Protein AF-0000000070921802 (afdb_homodimer)

Solvent-accessible surface area (backbone atoms only — not comparable to full-atom values): 25266 Å² total; per-residue (Å²): 135,82,76,74,70,75,75,76,70,81,76,62,59,51,70,68,45,42,52,52,42,44,71,74,37,31,56,54,41,64,79,38,56,75,56,38,58,61,29,42,40,94,53,88,61,67,13,48,74,32,49,48,52,49,21,44,52,49,44,51,50,51,41,50,51,50,49,51,51,42,50,53,50,52,50,51,46,51,50,50,50,52,51,51,50,50,50,49,52,48,51,44,51,46,53,62,38,77,50,58,68,43,41,49,50,54,50,51,49,49,43,38,69,75,65,62,44,78,36,78,32,57,28,30,53,51,88,87,46,56,76,87,29,38,44,52,76,85,56,48,68,75,43,47,65,42,52,71,69,62,48,71,44,50,14,83,70,61,65,69,54,35,36,72,60,46,46,88,53,29,82,57,48,36,9,28,38,43,31,49,16,48,23,89,92,70,47,77,38,31,41,38,37,37,31,29,63,46,58,74,72,33,42,66,87,53,85,53,64,67,60,53,52,50,35,42,44,46,20,25,46,43,48,42,47,68,73,38,74,38,31,78,118,133,81,77,72,73,74,77,75,64,83,75,66,61,52,70,66,41,43,53,52,38,45,72,75,38,31,54,52,48,65,80,38,55,74,57,44,58,62,43,44,63,70,48,85,55,83,66,64,25,57,49,53,48,48,49,45,52,49,50,52,51,52,40,53,50,50,50,51,52,42,52,52,49,51,52,50,46,51,50,50,49,51,51,50,52,53,52,49,52,48,51,42,51,46,53,61,39,75,48,58,67,44,39,50,51,55,50,52,51,49,43,36,68,75,64,61,44,80,36,78,33,59,29,30,53,51,86,86,45,56,75,89,29,37,44,52,75,86,56,47,68,77,42,47,65,43,53,70,68,62,47,70,45,49,13,82,68,60,65,69,54,35,34,73,60,47,46,88,54,29,83,57,48,36,9,28,39,40,31,48,15,47,22,90,91,69,47,77,36,32,41,38,36,36,30,29,64,47,58,73,72,32,42,68,87,52,86,52,64,66,60,52,53,50,34,41,44,47,20,26,48,44,48,41,47,66,74,37,74,35,34,77,120

Structure (mmCIF, N/CA/C/O backbone)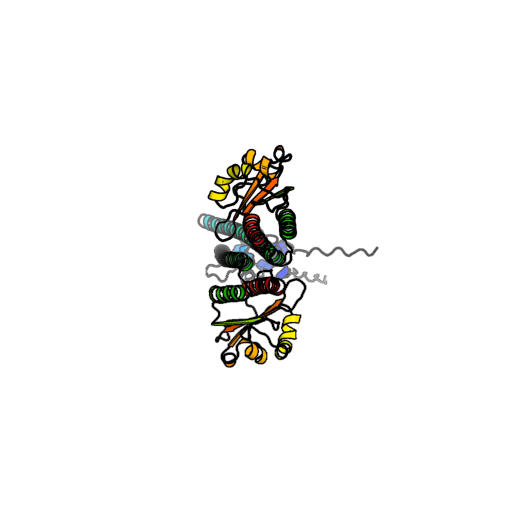:
data_AF-0000000070921802-model_v1
#
loop_
_entity.id
_entity.type
_entity.pdbx_description
1 polymer 'Phytochrome sensor protein'
#
loop_
_atom_site.group_PDB
_atom_site.id
_atom_site.type_symbol
_atom_site.label_atom_id
_atom_site.label_alt_id
_atom_site.label_comp_id
_atom_site.label_asym_id
_atom_site.label_entity_id
_atom_site.label_seq_id
_atom_site.pdbx_PDB_ins_code
_atom_site.Cartn_x
_atom_site.Cartn_y
_atom_site.Cartn_z
_atom_site.occupancy
_atom_site.B_iso_or_equiv
_atom_site.auth_seq_id
_atom_site.auth_comp_id
_atom_site.auth_asym_id
_atom_site.auth_atom_id
_atom_site.pdbx_PDB_model_num
ATOM 1 N N . MET A 1 1 ? -9.633 83.812 0.558 1 34.59 1 MET A N 1
ATOM 2 C CA . MET A 1 1 ? -10.344 82.625 1.078 1 34.59 1 MET A CA 1
ATOM 3 C C . MET A 1 1 ? -9.672 81.375 0.641 1 34.59 1 MET A C 1
ATOM 5 O O . MET A 1 1 ? -9.812 80.938 -0.508 1 34.59 1 MET A O 1
ATOM 9 N N . THR A 1 2 ? -8.445 81.062 1.1 1 41.41 2 THR A N 1
ATOM 10 C CA . THR A 1 2 ? -7.551 79.938 0.801 1 41.41 2 THR A CA 1
ATOM 11 C C . THR A 1 2 ? -8.234 78.625 1.106 1 41.41 2 THR A C 1
ATOM 13 O O . THR A 1 2 ? -8.711 78.375 2.221 1 41.41 2 THR A O 1
ATOM 16 N N . ALA A 1 3 ? -8.93 78 0.117 1 46.88 3 ALA A N 1
ATOM 17 C CA . ALA A 1 3 ? -9.555 76.688 0.157 1 46.88 3 ALA A CA 1
ATOM 18 C C . ALA A 1 3 ? -8.617 75.625 0.772 1 46.88 3 ALA A C 1
ATOM 20 O O . ALA A 1 3 ? -7.488 75.5 0.312 1 46.88 3 ALA A O 1
ATOM 21 N N . SER A 1 4 ? -8.648 75.562 2.133 1 40.81 4 SER A N 1
ATOM 22 C CA . SER A 1 4 ? -7.965 74.5 2.865 1 40.81 4 SER A CA 1
ATOM 23 C C . SER A 1 4 ? -8.148 73.125 2.184 1 40.81 4 SER A C 1
ATOM 25 O O . SER A 1 4 ? -9.273 72.75 1.844 1 40.81 4 SER A O 1
ATOM 27 N N . SER A 1 5 ? -7.195 72.75 1.331 1 46.47 5 SER A N 1
ATOM 28 C CA . SER A 1 5 ? -7.121 71.438 0.703 1 46.47 5 SER A CA 1
ATOM 29 C C . SER A 1 5 ? -7.621 70.375 1.643 1 46.47 5 SER A C 1
ATOM 31 O O . SER A 1 5 ? -7.277 70.312 2.826 1 46.47 5 SER A O 1
ATOM 33 N N . PRO A 1 6 ? -8.852 69.812 1.438 1 46.09 6 PRO A N 1
ATOM 34 C CA . PRO A 1 6 ? -9.422 68.75 2.301 1 46.09 6 PRO A CA 1
ATOM 35 C C . PRO A 1 6 ? -8.367 67.75 2.818 1 46.09 6 PRO A C 1
ATOM 37 O O . PRO A 1 6 ? -7.441 67.438 2.088 1 46.09 6 PRO A O 1
ATOM 40 N N . LYS A 1 7 ? -7.938 67.938 4.012 1 49.59 7 LYS A N 1
ATOM 41 C CA . LYS A 1 7 ? -7.07 67 4.715 1 49.59 7 LYS A CA 1
ATOM 42 C C . LYS A 1 7 ? -7.324 65.562 4.25 1 49.59 7 LYS A C 1
ATOM 44 O O . LYS A 1 7 ? -8.461 65.062 4.285 1 49.59 7 LYS A O 1
ATOM 49 N N . ALA A 1 8 ? -6.66 65 3.342 1 49.88 8 ALA A N 1
ATOM 50 C CA . ALA A 1 8 ? -6.664 63.656 2.826 1 49.88 8 ALA A CA 1
ATOM 51 C C . ALA A 1 8 ? -6.855 62.656 3.951 1 49.88 8 ALA A C 1
ATOM 53 O O . ALA A 1 8 ? -6.109 62.656 4.934 1 49.88 8 ALA A O 1
ATOM 54 N N . GLU A 1 9 ? -8.023 62.188 4.352 1 47.72 9 GLU A N 1
ATOM 55 C CA . GLU A 1 9 ? -8.344 61.156 5.332 1 47.72 9 GLU A CA 1
ATOM 56 C C . GLU A 1 9 ? -7.355 60 5.254 1 47.72 9 GLU A C 1
ATOM 58 O O . GLU A 1 9 ? -6.973 59.594 4.16 1 47.72 9 GLU A O 1
ATOM 63 N N . PRO A 1 10 ? -6.438 59.844 6.195 1 54.62 10 PRO A N 1
ATOM 64 C CA . PRO A 1 10 ? -5.434 58.781 6.109 1 54.62 10 PRO A CA 1
ATOM 65 C C . PRO A 1 10 ? -6.012 57.469 5.578 1 54.62 10 PRO A C 1
ATOM 67 O O . PRO A 1 10 ? -7.07 57.031 6.027 1 54.62 10 PRO A O 1
ATOM 70 N N . GLU A 1 11 ? -6.066 57.188 4.414 1 67.31 11 GLU A N 1
ATOM 71 C CA . GLU A 1 11 ? -6.52 55.969 3.748 1 67.31 11 GLU A CA 1
ATOM 72 C C . GLU A 1 11 ? -5.992 54.719 4.453 1 67.31 11 GLU A C 1
ATOM 74 O O . GLU A 1 11 ? -4.781 54.531 4.535 1 67.31 11 GLU A O 1
ATOM 79 N N . PHE A 1 12 ? -6.812 54.219 5.469 1 74.44 12 PHE A N 1
ATOM 80 C CA . PHE A 1 12 ? -6.477 52.969 6.137 1 74.44 12 PHE A CA 1
ATOM 81 C C . PHE A 1 12 ? -6.371 51.812 5.133 1 74.44 12 PHE A C 1
ATOM 83 O O . PHE A 1 12 ? -7.141 51.75 4.176 1 74.44 12 PHE A O 1
ATOM 90 N N . PRO A 1 13 ? -5.234 51.125 5.219 1 82.88 13 PRO A N 1
ATOM 91 C CA . PRO A 1 13 ? -5.191 49.875 4.426 1 82.88 13 PRO A CA 1
ATOM 92 C C . PRO A 1 13 ? -6.371 48.969 4.715 1 82.88 13 PRO A C 1
ATOM 94 O O . PRO A 1 13 ? -7.035 49.094 5.742 1 82.88 13 PRO A O 1
ATOM 97 N N . SER A 1 14 ? -6.711 48.219 3.773 1 86.38 14 SER A N 1
ATOM 98 C CA . SER A 1 14 ? -7.758 47.219 3.98 1 86.38 14 SER A CA 1
ATOM 99 C C . SER A 1 14 ? -7.363 46.219 5.059 1 86.38 14 SER A C 1
ATOM 101 O O . SER A 1 14 ? -6.176 46.031 5.34 1 86.38 14 SER A O 1
ATOM 103 N N . GLU A 1 15 ? -8.367 45.688 5.746 1 87.75 15 GLU A N 1
ATOM 104 C CA . GLU A 1 15 ? -8.156 44.656 6.766 1 87.75 15 GLU A CA 1
ATOM 105 C C . GLU A 1 15 ? -7.336 43.5 6.215 1 87.75 15 GLU A C 1
ATOM 107 O O . GLU A 1 15 ? -6.457 42.969 6.902 1 87.75 15 GLU A O 1
ATOM 112 N N . GLN A 1 16 ? -7.719 43.156 4.965 1 87.44 16 GLN A N 1
ATOM 113 C CA . GLN A 1 16 ? -6.992 42.062 4.316 1 87.44 16 GLN A CA 1
ATOM 114 C C . GLN A 1 16 ? -5.531 42.438 4.082 1 87.44 16 GLN A C 1
ATOM 116 O O . GLN A 1 16 ? -4.641 41.594 4.223 1 87.44 16 GLN A O 1
ATOM 121 N N . ALA A 1 17 ? -5.324 43.656 3.822 1 87.81 17 ALA A N 1
ATOM 122 C CA . ALA A 1 17 ? -3.959 44.125 3.596 1 87.81 17 ALA A CA 1
ATOM 123 C C . ALA A 1 17 ? -3.156 44.094 4.895 1 87.81 17 ALA A C 1
ATOM 125 O O . ALA A 1 17 ? -1.966 43.781 4.895 1 87.81 17 ALA A O 1
ATOM 126 N N . VAL A 1 18 ? -3.816 44.438 5.996 1 88.75 18 VAL A N 1
ATOM 127 C CA . VAL A 1 18 ? -3.16 44.438 7.301 1 88.75 18 VAL A CA 1
ATOM 128 C C . VAL A 1 18 ? -2.801 43 7.699 1 88.75 18 VAL A C 1
ATOM 130 O O . VAL A 1 18 ? -1.688 42.75 8.156 1 88.75 18 VAL A O 1
ATOM 133 N N . GLU A 1 19 ? -3.797 42.156 7.539 1 89.19 19 GLU A N 1
ATOM 134 C CA . GLU A 1 19 ? -3.527 40.75 7.84 1 89.19 19 GLU A CA 1
ATOM 135 C C . GLU A 1 19 ? -2.334 40.219 7.039 1 89.19 19 GLU A C 1
ATOM 137 O O . GLU A 1 19 ? -1.443 39.594 7.594 1 89.19 19 GLU A O 1
ATOM 142 N N . ALA A 1 20 ? -2.324 40.531 5.734 1 88.31 20 ALA A N 1
ATOM 143 C CA . ALA A 1 20 ? -1.24 40.062 4.863 1 88.31 20 ALA A CA 1
ATOM 144 C C . ALA A 1 20 ? 0.099 40.656 5.316 1 88.31 20 ALA A C 1
ATOM 146 O O . ALA A 1 20 ? 1.116 39.938 5.305 1 88.31 20 ALA A O 1
ATOM 147 N N . TYR A 1 21 ? 0.095 41.844 5.66 1 89.12 21 TYR A N 1
ATOM 148 C CA . TYR A 1 21 ? 1.314 42.5 6.133 1 89.12 21 TYR A CA 1
ATOM 149 C C . TYR A 1 21 ? 1.842 41.812 7.387 1 89.12 21 TYR A C 1
ATOM 151 O O . TYR A 1 21 ? 3.035 41.531 7.484 1 89.12 21 TYR A O 1
ATOM 159 N N . LEU A 1 22 ? 0.917 41.594 8.352 1 88 22 LEU A N 1
ATOM 160 C CA . LEU A 1 22 ? 1.318 41.031 9.625 1 88 22 LEU A CA 1
ATOM 161 C C . LEU A 1 22 ? 1.804 39.594 9.438 1 88 22 LEU A C 1
ATOM 163 O O . LEU A 1 22 ? 2.711 39.156 10.148 1 88 22 LEU A O 1
ATOM 167 N N . ARG A 1 23 ? 1.219 38.875 8.508 1 88.56 23 ARG A N 1
ATOM 168 C CA . ARG A 1 23 ? 1.687 37.531 8.195 1 88.56 23 ARG A CA 1
ATOM 169 C C . ARG A 1 23 ? 3.111 37.562 7.652 1 88.56 23 ARG A C 1
ATOM 171 O O . ARG A 1 23 ? 3.912 36.688 7.949 1 88.56 23 ARG A O 1
ATOM 178 N N . ALA A 1 24 ? 3.338 38.594 6.898 1 87.5 24 ALA A N 1
ATOM 179 C CA . ALA A 1 24 ? 4.648 38.719 6.266 1 87.5 24 ALA A CA 1
ATOM 180 C C . ALA A 1 24 ? 5.676 39.312 7.234 1 87.5 24 ALA A C 1
ATOM 182 O O . ALA A 1 24 ? 6.883 39.156 7.023 1 87.5 24 ALA A O 1
ATOM 183 N N . HIS A 1 25 ? 5.18 39.969 8.328 1 87.38 25 HIS A N 1
ATOM 184 C CA . HIS A 1 25 ? 6.078 40.625 9.281 1 87.38 25 HIS A CA 1
ATOM 185 C C . HIS A 1 25 ? 5.762 40.188 10.711 1 87.38 25 HIS A C 1
ATOM 187 O O . HIS A 1 25 ? 5.348 41.031 11.523 1 87.38 25 HIS A O 1
ATOM 193 N N . PRO A 1 26 ? 6.059 38.969 11.102 1 85.25 26 PRO A N 1
ATOM 194 C CA . PRO A 1 26 ? 5.684 38.438 12.422 1 85.25 26 PRO A CA 1
ATOM 195 C C . PRO A 1 26 ? 6.367 39.188 13.562 1 85.25 26 PRO A C 1
ATOM 197 O O . PRO A 1 26 ? 5.934 39.094 14.719 1 85.25 26 PRO A O 1
ATOM 200 N N . ASP A 1 27 ? 7.387 39.938 13.305 1 83.75 27 ASP A N 1
ATOM 201 C CA . ASP A 1 27 ? 8.133 40.656 14.336 1 83.75 27 ASP A CA 1
ATOM 202 C C . ASP A 1 27 ? 7.602 42.062 14.516 1 83.75 27 ASP A C 1
ATOM 204 O O . ASP A 1 27 ? 8.172 42.875 15.281 1 83.75 27 ASP A O 1
ATOM 208 N N . PHE A 1 28 ? 6.508 42.406 13.914 1 83.75 28 PHE A N 1
ATOM 209 C CA . PHE A 1 28 ? 5.938 43.75 13.906 1 83.75 28 PHE A CA 1
ATOM 210 C C . PHE A 1 28 ? 5.809 44.281 15.32 1 83.75 28 PHE A C 1
ATOM 212 O O . PHE A 1 28 ? 6.191 45.438 15.594 1 83.75 28 PHE A O 1
ATOM 219 N N . PHE A 1 29 ? 5.371 43.438 16.281 1 78.5 29 PHE A N 1
ATOM 220 C CA . PHE A 1 29 ? 5.023 43.938 17.609 1 78.5 29 PHE A CA 1
ATOM 221 C C . PHE A 1 29 ? 6.262 44.062 18.484 1 78.5 29 PHE A C 1
ATOM 223 O O . PHE A 1 29 ? 6.223 44.688 19.531 1 78.5 29 PHE A O 1
ATOM 230 N N . GLU A 1 30 ? 7.297 43.375 18.062 1 77.56 30 GLU A N 1
ATOM 231 C CA . GLU A 1 30 ? 8.555 43.656 18.766 1 77.56 30 GLU A CA 1
ATOM 232 C C . GLU A 1 30 ? 8.953 45.125 18.641 1 77.56 30 GLU A C 1
ATOM 234 O O . GLU A 1 30 ? 9.617 45.656 19.516 1 77.56 30 GLU A O 1
ATOM 239 N N . ARG A 1 31 ? 8.508 45.75 17.484 1 79.5 31 ARG A N 1
ATOM 240 C CA . ARG A 1 31 ? 8.852 47.156 17.203 1 79.5 31 ARG A CA 1
ATOM 241 C C . ARG A 1 31 ? 7.715 48.062 17.625 1 79.5 31 ARG A C 1
ATOM 243 O O . ARG A 1 31 ? 7.875 49.312 17.625 1 79.5 31 ARG A O 1
ATOM 250 N N . HIS A 1 32 ? 6.52 47.531 17.984 1 76.25 32 HIS A N 1
ATOM 251 C CA . HIS A 1 32 ? 5.344 48.312 18.344 1 76.25 32 HIS A CA 1
ATOM 252 C C . HIS A 1 32 ? 4.734 47.844 19.656 1 76.25 32 HIS A C 1
ATOM 254 O O . HIS A 1 32 ? 3.539 47.531 19.703 1 76.25 32 HIS A O 1
ATOM 260 N N . LEU A 1 33 ? 5.535 47.875 20.719 1 69.56 33 LEU A N 1
ATOM 261 C CA . LEU A 1 33 ? 5.152 47.312 22.016 1 69.56 33 LEU A CA 1
ATOM 262 C C . LEU A 1 33 ? 3.959 48.062 22.594 1 69.56 33 LEU A C 1
ATOM 264 O O . LEU A 1 33 ? 3.059 47.438 23.172 1 69.56 33 LEU A O 1
ATOM 268 N N . ALA A 1 34 ? 3.918 49.406 22.438 1 72.19 34 ALA A N 1
ATOM 269 C CA . ALA A 1 34 ? 2.863 50.25 23.016 1 72.19 34 ALA A CA 1
ATOM 270 C C . ALA A 1 34 ? 1.501 49.875 22.438 1 72.19 34 ALA A C 1
ATOM 272 O O . ALA A 1 34 ? 0.479 49.969 23.109 1 72.19 34 ALA A O 1
ATOM 273 N N . LEU A 1 35 ? 1.589 49.438 21.172 1 72.19 35 LEU A N 1
ATOM 274 C CA . LEU A 1 35 ? 0.348 49.062 20.5 1 72.19 35 LEU A CA 1
ATOM 275 C C . LEU A 1 35 ? -0.276 47.812 21.125 1 72.19 35 LEU A C 1
ATOM 277 O O . LEU A 1 35 ? -1.501 47.688 21.156 1 72.19 35 LEU A O 1
ATOM 281 N N . LEU A 1 36 ? 0.5 46.938 21.656 1 68.44 36 LEU A N 1
ATOM 282 C CA . LEU A 1 36 ? 0.019 45.688 22.266 1 68.44 36 LEU A CA 1
ATOM 283 C C . LEU A 1 36 ? -0.899 45.969 23.438 1 68.44 36 LEU A C 1
ATOM 285 O O . LEU A 1 36 ? -1.872 45.25 23.672 1 68.44 36 LEU A O 1
ATOM 289 N N . ALA A 1 37 ? -0.587 47.031 24.172 1 66.25 37 ALA A N 1
ATOM 290 C CA . ALA A 1 37 ? -1.353 47.375 25.359 1 66.25 37 ALA A CA 1
ATOM 291 C C . ALA A 1 37 ? -2.764 47.844 24.984 1 66.25 37 ALA A C 1
ATOM 293 O O . ALA A 1 37 ? -3.676 47.781 25.812 1 66.25 37 ALA A O 1
ATOM 294 N N . LEU A 1 38 ? -2.891 48.25 23.688 1 68.62 38 LEU A N 1
ATOM 295 C CA . LEU A 1 38 ? -4.176 48.812 23.25 1 68.62 38 LEU A CA 1
ATOM 296 C C . LEU A 1 38 ? -5.059 47.688 22.672 1 68.62 38 LEU A C 1
ATOM 298 O O . LEU A 1 38 ? -6.285 47.812 22.688 1 68.62 38 LEU A O 1
ATOM 302 N N . LEU A 1 39 ? -4.406 46.656 22.25 1 69.81 39 LEU A N 1
ATOM 303 C CA . LEU A 1 39 ? -5.145 45.625 21.531 1 69.81 39 LEU A CA 1
ATOM 304 C C . LEU A 1 39 ? -5.91 44.719 22.5 1 69.81 39 LEU A C 1
ATOM 306 O O . LEU A 1 39 ? -5.449 44.469 23.609 1 69.81 39 LEU A O 1
ATOM 310 N N . ARG A 1 40 ? -7.234 44.375 22.203 1 62.5 40 ARG A N 1
ATOM 311 C CA . ARG A 1 40 ? -8.164 43.625 23.047 1 62.5 40 ARG A CA 1
ATOM 312 C C . ARG A 1 40 ? -8.328 42.188 22.547 1 62.5 40 ARG A C 1
ATOM 314 O O . ARG A 1 40 ? -8.289 41.938 21.344 1 62.5 40 ARG A O 1
ATOM 321 N N . LEU A 1 41 ? -8.109 41.25 23.5 1 58.72 41 LEU A N 1
ATOM 322 C CA . LEU A 1 41 ? -8.578 39.875 23.25 1 58.72 41 LEU A CA 1
ATOM 323 C C . LEU A 1 41 ? -9.703 39.531 24.203 1 58.72 41 LEU A C 1
ATOM 325 O O . LEU A 1 41 ? -9.805 40.062 25.297 1 58.72 41 LEU A O 1
ATOM 329 N N . PRO A 1 42 ? -10.844 38.938 23.656 1 50.5 42 PRO A N 1
ATOM 330 C CA . PRO A 1 42 ? -11.977 38.625 24.547 1 50.5 42 PRO A CA 1
ATOM 331 C C . PRO A 1 42 ? -11.531 38.094 25.906 1 50.5 42 PRO A C 1
ATOM 333 O O . PRO A 1 42 ? -12.367 37.75 26.75 1 50.5 42 PRO A O 1
ATOM 336 N N . HIS A 1 43 ? -10.281 37.75 26.062 1 53.19 43 HIS A N 1
ATOM 337 C CA . HIS A 1 43 ? -10.039 37.219 27.406 1 53.19 43 HIS A CA 1
ATOM 338 C C . HIS A 1 43 ? -10.039 38.312 28.453 1 53.19 43 HIS A C 1
ATOM 340 O O . HIS A 1 43 ? -9.781 39.5 28.141 1 53.19 43 HIS A O 1
ATOM 346 N N . PRO A 1 44 ? -10.547 37.969 29.703 1 49.5 44 PRO A N 1
ATOM 347 C CA . PRO A 1 44 ? -10.797 38.938 30.781 1 49.5 44 PRO A CA 1
ATOM 348 C C . PRO A 1 44 ? -9.664 39.969 30.938 1 49.5 44 PRO A C 1
ATOM 350 O O . PRO A 1 44 ? -9.891 41.062 31.422 1 49.5 44 PRO A O 1
ATOM 353 N N . VAL A 1 45 ? -8.453 39.5 31.125 1 48.97 45 VAL A N 1
ATOM 354 C CA . VAL A 1 45 ? -7.402 40.469 31.422 1 48.97 45 VAL A CA 1
ATOM 355 C C . VAL A 1 45 ? -6.953 41.156 30.141 1 48.97 45 VAL A C 1
ATOM 357 O O . VAL A 1 45 ? -6.656 40.5 29.141 1 48.97 45 VAL A O 1
ATOM 360 N N . SER A 1 46 ? -7.309 42.281 29.828 1 53.78 46 SER A N 1
ATOM 361 C CA . SER A 1 46 ? -7.07 43.156 28.672 1 53.78 46 SER A CA 1
ATOM 362 C C . SER A 1 46 ? -5.59 43.469 28.516 1 53.78 46 SER A C 1
ATOM 364 O O . SER A 1 46 ? -4.852 43.531 29.5 1 53.78 46 SER A O 1
ATOM 366 N N . GLY A 1 47 ? -4.922 43.469 27.375 1 58.78 47 GLY A N 1
ATOM 367 C CA . GLY A 1 47 ? -3.592 43.969 27.016 1 58.78 47 GLY A CA 1
ATOM 368 C C . GLY A 1 47 ? -2.66 42.844 26.562 1 58.78 47 GLY A C 1
ATOM 369 O O . GLY A 1 47 ? -3.109 41.812 26.047 1 58.78 47 GLY A O 1
ATOM 370 N N . SER A 1 48 ? -1.33 43.125 26.594 1 57.72 48 SER A N 1
ATOM 371 C CA . SER A 1 48 ? -0.244 42.312 26.062 1 57.72 48 SER A CA 1
ATOM 372 C C . SER A 1 48 ? -0.256 40.906 26.688 1 57.72 48 SER A C 1
ATOM 374 O O . SER A 1 48 ? -0.003 39.906 26.016 1 57.72 48 SER A O 1
ATOM 376 N N . VAL A 1 49 ? -0.529 40.938 28.031 1 60.69 49 VAL A N 1
ATOM 377 C CA . VAL A 1 49 ? -0.477 39.688 28.766 1 60.69 49 VAL A CA 1
ATOM 378 C C . VAL A 1 49 ? -1.551 38.719 28.25 1 60.69 49 VAL A C 1
ATOM 380 O O . VAL A 1 49 ? -1.292 37.531 28.047 1 60.69 49 VAL A O 1
ATOM 383 N N . SER A 1 50 ? -2.631 39.406 27.656 1 71.62 50 SER A N 1
ATOM 384 C CA . SER A 1 50 ? -3.77 38.625 27.219 1 71.62 50 SER A CA 1
ATOM 385 C C . SER A 1 50 ? -3.541 38.062 25.812 1 71.62 50 SER A C 1
ATOM 387 O O . SER A 1 50 ? -3.811 36.875 25.562 1 71.62 50 SER A O 1
ATOM 389 N N . LEU A 1 51 ? -2.75 38.812 25.031 1 74 51 LEU A N 1
ATOM 390 C CA . LEU A 1 51 ? -2.557 38.375 23.641 1 74 51 LEU A CA 1
ATOM 391 C C . LEU A 1 51 ? -1.629 37.156 23.578 1 74 51 LEU A C 1
ATOM 393 O O . LEU A 1 51 ? -1.887 36.219 22.828 1 74 51 LEU A O 1
ATOM 397 N N . ILE A 1 52 ? -0.595 37.219 24.406 1 75.38 52 ILE A N 1
ATOM 398 C CA . ILE A 1 52 ? 0.381 36.125 24.344 1 75.38 52 ILE A CA 1
ATOM 399 C C . ILE A 1 52 ? -0.208 34.875 24.984 1 75.38 52 ILE A C 1
ATOM 401 O O . ILE A 1 52 ? 0.081 33.75 24.547 1 75.38 52 ILE A O 1
ATOM 405 N N . GLU A 1 53 ? -1.001 35.031 25.984 1 77.12 53 GLU A N 1
ATOM 406 C CA . GLU A 1 53 ? -1.706 33.906 26.562 1 77.12 53 GLU A CA 1
ATOM 407 C C . GLU A 1 53 ? -2.623 33.25 25.531 1 77.12 53 GLU A C 1
ATOM 409 O O . GLU A 1 53 ? -2.707 32 25.469 1 77.12 53 GLU A O 1
ATOM 414 N N . ARG A 1 54 ? -3.279 34.062 24.812 1 81.06 54 ARG A N 1
ATOM 415 C CA . ARG A 1 54 ? -4.141 33.562 23.75 1 81.06 54 ARG A CA 1
ATOM 416 C C . ARG A 1 54 ? -3.32 32.844 22.688 1 81.06 54 ARG A C 1
ATOM 418 O O . ARG A 1 54 ? -3.75 31.828 22.125 1 81.06 54 ARG A O 1
ATOM 425 N N . GLN A 1 55 ? -2.236 33.438 22.406 1 82.25 55 GLN A N 1
ATOM 426 C CA . GLN A 1 55 ? -1.339 32.781 21.438 1 82.25 55 GLN A CA 1
ATOM 427 C C . GLN A 1 55 ? -0.915 31.406 21.906 1 82.25 55 GLN A C 1
ATOM 429 O O . GLN A 1 55 ? -0.897 30.453 21.109 1 82.25 55 GLN A O 1
ATOM 434 N N . VAL A 1 56 ? -0.62 31.344 23.219 1 80.75 56 VAL A N 1
ATOM 435 C CA . VAL A 1 56 ? -0.21 30.062 23.766 1 80.75 56 VAL A CA 1
ATOM 436 C C . VAL A 1 56 ? -1.345 29.047 23.625 1 80.75 56 VAL A C 1
ATOM 438 O O . VAL A 1 56 ? -1.119 27.906 23.219 1 80.75 56 VAL A O 1
ATOM 441 N N . THR A 1 57 ? -2.529 29.5 23.906 1 83.56 57 THR A N 1
ATOM 442 C CA . THR A 1 57 ? -3.693 28.625 23.797 1 83.56 57 THR A CA 1
ATOM 443 C C . THR A 1 57 ? -3.896 28.156 22.359 1 83.56 57 THR A C 1
ATOM 445 O O . THR A 1 57 ? -4.152 26.984 22.094 1 83.56 57 THR A O 1
ATOM 448 N N . LEU A 1 58 ? -3.721 29.078 21.406 1 85.94 58 LEU A N 1
ATOM 449 C CA . LEU A 1 58 ? -3.871 28.766 20 1 85.94 58 LEU A CA 1
ATOM 450 C C . LEU A 1 58 ? -2.811 27.766 19.547 1 85.94 58 LEU A C 1
ATOM 452 O O . LEU A 1 58 ? -3.113 26.812 18.812 1 85.94 58 LEU A O 1
ATOM 456 N N . LEU A 1 59 ? -1.625 27.969 20.016 1 86.69 59 LEU A N 1
ATOM 457 C CA . LEU A 1 59 ? -0.537 27.062 19.641 1 86.69 59 LEU A CA 1
ATOM 458 C C . LEU A 1 59 ? -0.752 25.672 20.219 1 86.69 59 LEU A C 1
ATOM 460 O O . LEU A 1 59 ? -0.472 24.672 19.562 1 86.69 59 LEU A O 1
ATOM 464 N N . ARG A 1 60 ? -1.27 25.578 21.422 1 84.19 60 ARG A N 1
ATOM 465 C CA . ARG A 1 60 ? -1.572 24.281 22.031 1 84.19 60 ARG A CA 1
ATOM 466 C C . ARG A 1 60 ? -2.664 23.547 21.266 1 84.19 60 ARG A C 1
ATOM 468 O O . ARG A 1 60 ? -2.562 22.344 21.016 1 84.19 60 ARG A O 1
ATOM 475 N N . ASP A 1 61 ? -3.625 24.297 20.891 1 90.38 61 ASP A N 1
ATOM 476 C CA . ASP A 1 61 ? -4.723 23.719 20.141 1 90.38 61 ASP A CA 1
ATOM 477 C C . ASP A 1 61 ? -4.238 23.188 18.781 1 90.38 61 ASP A C 1
ATOM 479 O O . ASP A 1 61 ? -4.602 22.094 18.375 1 90.38 61 ASP A O 1
ATOM 483 N N . ARG A 1 62 ? -3.467 24.016 18.156 1 90.75 62 ARG A N 1
ATOM 484 C CA . ARG A 1 62 ? -2.918 23.609 16.859 1 90.75 62 ARG A CA 1
ATOM 485 C C . ARG A 1 62 ? -2.047 22.375 17.016 1 90.75 62 ARG A C 1
ATOM 487 O O . ARG A 1 62 ? -2.086 21.469 16.156 1 90.75 62 ARG A O 1
ATOM 494 N N . HIS A 1 63 ? -1.289 22.391 18.047 1 89.5 63 HIS A N 1
ATOM 495 C CA . HIS A 1 63 ? -0.437 21.234 18.312 1 89.5 63 HIS A CA 1
ATOM 496 C C . HIS A 1 63 ? -1.269 19.984 18.531 1 89.5 63 HIS A C 1
ATOM 498 O O . HIS A 1 63 ? -0.953 18.922 17.984 1 89.5 63 HIS A O 1
ATOM 504 N N . ARG A 1 64 ? -2.289 20.109 19.312 1 90.81 64 ARG A N 1
ATOM 505 C CA . ARG A 1 64 ? -3.168 18.984 19.594 1 90.81 64 ARG A CA 1
ATOM 506 C C . ARG A 1 64 ? -3.822 18.453 18.312 1 90.81 64 ARG A C 1
ATOM 508 O O . ARG A 1 64 ? -3.91 17.25 18.109 1 90.81 64 ARG A O 1
ATOM 515 N N . GLN A 1 65 ? -4.246 19.328 17.531 1 95.19 65 GLN A N 1
ATOM 516 C CA . GLN A 1 65 ? -4.875 18.953 16.281 1 95.19 65 GLN A CA 1
ATOM 517 C C . GLN A 1 65 ? -3.895 18.203 15.375 1 95.19 65 GLN A C 1
ATOM 519 O O . GLN A 1 65 ? -4.25 17.188 14.773 1 95.19 65 GLN A O 1
ATOM 524 N N . LEU A 1 66 ? -2.715 18.734 15.328 1 94.81 66 LEU A N 1
ATOM 525 C CA . LEU A 1 66 ? -1.695 18.094 14.508 1 94.81 66 LEU A CA 1
ATOM 526 C C . LEU A 1 66 ? -1.359 16.703 15.039 1 94.81 66 LEU A C 1
ATOM 528 O O . LEU A 1 66 ? -1.184 15.758 14.266 1 94.81 66 LEU A O 1
ATOM 532 N N . GLU A 1 67 ? -1.323 16.562 16.281 1 92.88 67 GLU A N 1
ATOM 533 C CA . GLU A 1 67 ? -1.064 15.266 16.906 1 92.88 67 GLU A CA 1
ATOM 534 C C . GLU A 1 67 ? -2.17 14.266 16.594 1 92.88 67 GLU A C 1
ATOM 536 O O . GLU A 1 67 ? -1.893 13.094 16.312 1 92.88 67 GLU A O 1
ATOM 541 N N . GLN A 1 68 ? -3.303 14.789 16.703 1 95.44 68 GLN A N 1
ATOM 542 C CA . GLN A 1 68 ? -4.438 13.93 16.391 1 95.44 68 GLN A CA 1
ATOM 543 C C . GLN A 1 68 ? -4.391 13.477 14.93 1 95.44 68 GLN A C 1
ATOM 545 O O . GLN A 1 68 ? -4.582 12.297 14.633 1 95.44 68 GLN A O 1
ATOM 550 N N . HIS A 1 69 ? -4.125 14.422 14.086 1 94.56 69 HIS A N 1
ATOM 551 C CA . HIS A 1 69 ? -4.027 14.102 12.664 1 94.56 69 HIS A CA 1
ATOM 552 C C . HIS A 1 69 ? -2.912 13.094 12.406 1 94.56 69 HIS A C 1
ATOM 554 O O . HIS A 1 69 ? -3.092 12.148 11.625 1 94.56 69 HIS A O 1
ATOM 560 N N . MET A 1 70 ? -1.836 13.273 13.023 1 95.12 70 MET A N 1
ATOM 561 C CA . MET A 1 70 ? -0.722 12.344 12.883 1 95.12 70 MET A CA 1
ATOM 562 C C . MET A 1 70 ? -1.115 10.945 13.375 1 95.12 70 MET A C 1
ATOM 564 O O . MET A 1 70 ? -0.755 9.945 12.75 1 95.12 70 MET A O 1
ATOM 568 N N . GLY A 1 71 ? -1.792 10.953 14.461 1 94.62 71 GLY A N 1
ATOM 569 C CA . GLY A 1 71 ? -2.285 9.688 14.961 1 94.62 71 GLY A CA 1
ATOM 570 C C . GLY A 1 71 ? -3.172 8.953 13.969 1 94.62 71 GLY A C 1
ATOM 571 O O . GLY A 1 71 ? -3.029 7.746 13.773 1 94.62 71 GLY A O 1
ATOM 572 N N . ASP A 1 72 ? -4.008 9.648 13.328 1 93.94 72 ASP A N 1
ATOM 573 C CA . ASP A 1 72 ? -4.887 9.078 12.312 1 93.94 72 ASP A CA 1
ATOM 574 C C . ASP A 1 72 ? -4.082 8.516 11.141 1 93.94 72 ASP A C 1
ATOM 576 O O . ASP A 1 72 ? -4.387 7.438 10.633 1 93.94 72 ASP A O 1
ATOM 580 N N . LEU A 1 73 ? -3.086 9.266 10.742 1 93.12 73 LEU A N 1
ATOM 581 C CA . LEU A 1 73 ? -2.244 8.852 9.625 1 93.12 73 LEU A CA 1
ATOM 582 C C . LEU A 1 73 ? -1.482 7.574 9.961 1 93.12 73 LEU A C 1
ATOM 584 O O . LEU A 1 73 ? -1.367 6.676 9.125 1 93.12 73 LEU A O 1
ATOM 588 N N . VAL A 1 74 ? -1.016 7.523 11.117 1 94.56 74 VAL A N 1
ATOM 589 C CA . VAL A 1 74 ? -0.273 6.348 11.562 1 94.56 74 VAL A CA 1
ATOM 590 C C . VAL A 1 74 ? -1.192 5.129 11.562 1 94.56 74 VAL A C 1
ATOM 592 O O . VAL A 1 74 ? -0.808 4.051 11.102 1 94.56 74 VAL A O 1
ATOM 595 N N . GLU A 1 75 ? -2.346 5.328 12.062 1 93.5 75 GLU A N 1
ATOM 596 C CA . GLU A 1 75 ? -3.309 4.23 12.109 1 93.5 75 GLU A CA 1
ATOM 597 C C . GLU A 1 75 ? -3.672 3.756 10.711 1 93.5 75 GLU A C 1
ATOM 599 O O . GLU A 1 75 ? -3.734 2.551 10.453 1 93.5 75 GLU A O 1
ATOM 604 N N . ARG A 1 76 ? -3.92 4.652 9.859 1 90.06 76 ARG A N 1
ATOM 605 C CA . ARG A 1 76 ? -4.238 4.309 8.477 1 90.06 76 ARG A CA 1
ATOM 606 C C . ARG A 1 76 ? -3.072 3.592 7.805 1 90.06 76 ARG A C 1
ATOM 608 O O . ARG A 1 76 ? -3.271 2.627 7.066 1 90.06 76 ARG A O 1
ATOM 615 N N . ALA A 1 77 ? -1.876 4.102 8.047 1 91.62 77 ALA A N 1
ATOM 616 C CA . ALA A 1 77 ? -0.678 3.482 7.488 1 91.62 77 ALA A CA 1
ATOM 617 C C . ALA A 1 77 ? -0.532 2.041 7.965 1 91.62 77 ALA A C 1
ATOM 619 O O . ALA A 1 77 ? -0.214 1.147 7.176 1 91.62 77 ALA A O 1
ATOM 620 N N . ARG A 1 78 ? -0.814 1.793 9.195 1 91.94 78 ARG A N 1
ATOM 621 C CA . ARG A 1 78 ? -0.73 0.451 9.766 1 91.94 78 ARG A CA 1
ATOM 622 C C . ARG A 1 78 ? -1.784 -0.468 9.156 1 91.94 78 ARG A C 1
ATOM 624 O O . ARG A 1 78 ? -1.495 -1.622 8.836 1 91.94 78 ARG A O 1
ATOM 631 N N . ASP A 1 79 ? -2.879 0.044 9.023 1 90.31 79 ASP A N 1
ATOM 632 C CA . ASP A 1 79 ? -3.963 -0.73 8.43 1 90.31 79 ASP A CA 1
ATOM 633 C C . ASP A 1 79 ? -3.641 -1.102 6.984 1 90.31 79 ASP A C 1
ATOM 635 O O . ASP A 1 79 ? -3.84 -2.246 6.574 1 90.31 79 ASP A O 1
ATOM 639 N N . ASN A 1 80 ? -3.158 -0.139 6.262 1 89.06 80 ASN A N 1
ATOM 640 C CA . ASN A 1 80 ? -2.781 -0.385 4.871 1 89.06 80 ASN A CA 1
ATOM 641 C C . ASN A 1 80 ? -1.689 -1.446 4.77 1 89.06 80 ASN A C 1
ATOM 643 O O . ASN A 1 80 ? -1.726 -2.293 3.875 1 89.06 80 ASN A O 1
ATOM 647 N N . GLU A 1 81 ? -0.807 -1.354 5.672 1 90.88 81 GLU A N 1
ATOM 648 C CA . GLU A 1 81 ? 0.269 -2.34 5.68 1 90.88 81 GLU A CA 1
ATOM 649 C C . GLU A 1 81 ? -0.268 -3.74 5.961 1 90.88 81 GLU A C 1
ATOM 651 O O . GLU A 1 81 ? 0.127 -4.707 5.305 1 90.88 81 GLU A O 1
ATOM 656 N N . ARG A 1 82 ? -1.12 -3.836 6.863 1 92.81 82 ARG A N 1
ATOM 657 C CA . ARG A 1 82 ? -1.726 -5.117 7.211 1 92.81 82 ARG A CA 1
ATOM 658 C C . ARG A 1 82 ? -2.504 -5.691 6.031 1 92.81 82 ARG A C 1
ATOM 660 O O . ARG A 1 82 ? -2.367 -6.875 5.707 1 92.81 82 ARG A O 1
ATOM 667 N N . VAL A 1 83 ? -3.27 -4.93 5.402 1 92.25 83 VAL A N 1
ATOM 668 C CA . VAL A 1 83 ? -4.074 -5.348 4.258 1 92.25 83 VAL A CA 1
ATOM 669 C C . VAL A 1 83 ? -3.158 -5.762 3.109 1 92.25 83 VAL A C 1
ATOM 671 O O . VAL A 1 83 ? -3.402 -6.777 2.449 1 92.25 83 VAL A O 1
ATOM 674 N N . GLY A 1 84 ? -2.18 -4.934 2.885 1 93.56 84 GLY A N 1
ATOM 675 C CA . GLY A 1 84 ? -1.213 -5.273 1.853 1 93.56 84 GLY A CA 1
ATOM 676 C C . GLY A 1 84 ? -0.548 -6.617 2.074 1 93.56 84 GLY A C 1
ATOM 677 O O . GLY A 1 84 ? -0.401 -7.406 1.137 1 93.56 84 GLY A O 1
ATOM 678 N N . GLU A 1 85 ? -0.192 -6.875 3.285 1 93.81 85 GLU A N 1
ATOM 679 C CA . GLU A 1 85 ? 0.426 -8.148 3.631 1 93.81 85 GLU A CA 1
ATOM 680 C C . GLU A 1 85 ? -0.541 -9.312 3.41 1 93.81 85 GLU A C 1
ATOM 682 O O . GLU A 1 85 ? -0.153 -10.359 2.891 1 93.81 85 GLU A O 1
ATOM 687 N N . HIS A 1 86 ? -1.702 -9.117 3.779 1 94.25 86 HIS A N 1
ATOM 688 C CA . HIS A 1 86 ? -2.727 -10.141 3.596 1 94.25 86 HIS A CA 1
ATOM 689 C C . HIS A 1 86 ? -2.943 -10.445 2.115 1 94.25 86 HIS A C 1
ATOM 691 O O . HIS A 1 86 ? -3 -11.609 1.719 1 94.25 86 HIS A O 1
ATOM 697 N N . LEU A 1 87 ? -3.014 -9.43 1.339 1 96.12 87 LEU A N 1
ATOM 698 C CA . LEU A 1 87 ? -3.195 -9.594 -0.099 1 96.12 87 LEU A CA 1
ATOM 699 C C . LEU A 1 87 ? -2.004 -10.312 -0.718 1 96.12 87 LEU A C 1
ATOM 701 O O . LEU A 1 87 ? -2.172 -11.148 -1.615 1 96.12 87 LEU A O 1
ATOM 705 N N . HIS A 1 88 ? -0.912 -10.008 -0.212 1 95.06 88 HIS A N 1
ATOM 706 C CA . HIS A 1 88 ? 0.296 -10.664 -0.695 1 95.06 88 HIS A CA 1
ATOM 707 C C . HIS A 1 88 ? 0.257 -12.164 -0.412 1 95.06 88 HIS A C 1
ATOM 709 O O . HIS A 1 88 ? 0.513 -12.977 -1.304 1 95.06 88 HIS A O 1
ATOM 715 N N . ARG A 1 89 ? -0.094 -12.477 0.733 1 93.69 89 ARG A N 1
ATOM 716 C CA . ARG A 1 89 ? -0.172 -13.883 1.105 1 93.69 89 ARG A CA 1
ATOM 717 C C . ARG A 1 89 ? -1.209 -14.617 0.261 1 93.69 89 ARG A C 1
ATOM 719 O O . ARG A 1 89 ? -0.979 -15.75 -0.169 1 93.69 89 ARG A O 1
ATOM 726 N N . LEU A 1 90 ? -2.264 -13.984 0.023 1 95 90 LEU A N 1
ATOM 727 C CA . LEU A 1 90 ? -3.312 -14.57 -0.801 1 95 90 LEU A CA 1
ATOM 728 C C . LEU A 1 90 ? -2.826 -14.781 -2.23 1 95 90 LEU A C 1
ATOM 730 O O . LEU A 1 90 ? -3.117 -15.812 -2.844 1 95 90 LEU A O 1
ATOM 734 N N . ALA A 1 91 ? -2.137 -13.82 -2.705 1 95.38 91 ALA A N 1
ATOM 735 C CA . ALA A 1 91 ? -1.582 -13.953 -4.051 1 95.38 91 ALA A CA 1
ATOM 736 C C . ALA A 1 91 ? -0.686 -15.18 -4.156 1 95.38 91 ALA A C 1
ATOM 738 O O . ALA A 1 91 ? -0.828 -15.984 -5.086 1 95.38 91 ALA A O 1
ATOM 739 N N . CYS A 1 92 ? 0.148 -15.352 -3.168 1 93.5 92 CYS A N 1
ATOM 740 C CA . CYS A 1 92 ? 1.041 -16.5 -3.148 1 93.5 92 CYS A CA 1
ATOM 741 C C . CYS A 1 92 ? 0.252 -17.812 -3.068 1 93.5 92 CYS A C 1
ATOM 743 O O . CYS A 1 92 ? 0.514 -18.75 -3.824 1 93.5 92 CYS A O 1
ATOM 745 N N . THR A 1 93 ? -0.743 -17.797 -2.275 1 91.81 93 THR A N 1
ATOM 746 C CA . THR A 1 93 ? -1.539 -19 -2.068 1 91.81 93 THR A CA 1
ATOM 747 C C . THR A 1 93 ? -2.359 -19.328 -3.312 1 91.81 93 THR A C 1
ATOM 749 O O . THR A 1 93 ? -2.48 -20.5 -3.691 1 91.81 93 THR A O 1
ATOM 752 N N . LEU A 1 94 ? -2.828 -18.344 -3.975 1 92.38 94 LEU A N 1
ATOM 753 C CA . LEU A 1 94 ? -3.65 -18.531 -5.164 1 92.38 94 LEU A CA 1
ATOM 754 C C . LEU A 1 94 ? -2.818 -19.078 -6.32 1 92.38 94 LEU A C 1
ATOM 756 O O . LEU A 1 94 ? -3.324 -19.828 -7.152 1 92.38 94 LEU A O 1
ATOM 760 N N . MET A 1 95 ? -1.601 -18.812 -6.344 1 87.19 95 MET A N 1
ATOM 761 C CA . MET A 1 95 ? -0.712 -19.266 -7.406 1 87.19 95 MET A CA 1
ATOM 762 C C . MET A 1 95 ? -0.536 -20.781 -7.344 1 87.19 95 MET A C 1
ATOM 764 O O . MET A 1 95 ? -0.327 -21.438 -8.367 1 87.19 95 MET A O 1
ATOM 768 N N . HIS A 1 96 ? -0.729 -21.281 -6.203 1 81.38 96 HIS A N 1
ATOM 769 C CA . HIS A 1 96 ? -0.504 -22.719 -6.102 1 81.38 96 HIS A CA 1
ATOM 770 C C . HIS A 1 96 ? -1.805 -23.453 -5.816 1 81.38 96 HIS A C 1
ATOM 772 O O . HIS A 1 96 ? -1.79 -24.656 -5.535 1 81.38 96 HIS A O 1
ATOM 778 N N . ALA A 1 97 ? -2.902 -22.75 -5.859 1 87.12 97 ALA A N 1
ATOM 779 C CA . ALA A 1 97 ? -4.191 -23.391 -5.617 1 87.12 97 ALA A CA 1
ATOM 780 C C . ALA A 1 97 ? -4.457 -24.5 -6.637 1 87.12 97 ALA A C 1
ATOM 782 O O . ALA A 1 97 ? -4.152 -24.344 -7.824 1 87.12 97 ALA A O 1
ATOM 783 N N . GLU A 1 98 ? -5.008 -25.547 -6.051 1 83.25 98 GLU A N 1
ATOM 784 C CA . GLU A 1 98 ? -5.254 -26.719 -6.891 1 83.25 98 GLU A CA 1
ATOM 785 C C . GLU A 1 98 ? -6.617 -26.641 -7.566 1 83.25 98 GLU A C 1
ATOM 787 O O . GLU A 1 98 ? -7.594 -27.203 -7.078 1 83.25 98 GLU A O 1
ATOM 792 N N . GLY A 1 99 ? -6.766 -25.859 -8.648 1 84.88 99 GLY A N 1
ATOM 793 C CA . GLY A 1 99 ? -7.98 -25.812 -9.438 1 84.88 99 GLY A CA 1
ATOM 794 C C . GLY A 1 99 ? -8.875 -24.641 -9.094 1 84.88 99 GLY A C 1
ATOM 795 O O . GLY A 1 99 ? -8.617 -23.922 -8.125 1 84.88 99 GLY A O 1
ATOM 796 N N . PRO A 1 100 ? -9.906 -24.484 -9.805 1 86.81 100 PRO A N 1
ATOM 797 C CA . PRO A 1 100 ? -10.805 -23.344 -9.633 1 86.81 100 PRO A CA 1
ATOM 798 C C . PRO A 1 100 ? -11.562 -23.391 -8.305 1 86.81 100 PRO A C 1
ATOM 800 O O . PRO A 1 100 ? -11.82 -22.344 -7.707 1 86.81 100 PRO A O 1
ATOM 803 N N . ASP A 1 101 ? -11.922 -24.594 -7.871 1 89.25 101 ASP A N 1
ATOM 804 C CA . ASP A 1 101 ? -12.664 -24.719 -6.617 1 89.25 101 ASP A CA 1
ATOM 805 C C . ASP A 1 101 ? -11.836 -24.219 -5.438 1 89.25 101 ASP A C 1
ATOM 807 O O . ASP A 1 101 ? -12.352 -23.547 -4.543 1 89.25 101 ASP A O 1
ATOM 811 N N . ALA A 1 102 ? -10.602 -24.609 -5.434 1 91.69 102 ALA A N 1
ATOM 812 C CA . ALA A 1 102 ? -9.711 -24.156 -4.371 1 91.69 102 ALA A CA 1
ATOM 813 C C . ALA A 1 102 ? -9.531 -22.641 -4.406 1 91.69 102 ALA A C 1
ATOM 815 O O . ALA A 1 102 ? -9.508 -22 -3.359 1 91.69 102 ALA A O 1
ATOM 816 N N . VAL A 1 103 ? -9.461 -22.141 -5.586 1 93 103 VAL A N 1
ATOM 817 C CA . VAL A 1 103 ? -9.328 -20.703 -5.781 1 93 103 VAL A CA 1
ATOM 818 C C . VAL A 1 103 ? -10.539 -19.984 -5.188 1 93 103 VAL A C 1
ATOM 820 O O . VAL A 1 103 ? -10.391 -19.016 -4.445 1 93 103 VAL A O 1
ATOM 823 N N . LEU A 1 104 ? -11.672 -20.469 -5.484 1 93.62 104 LEU A N 1
ATOM 824 C CA . LEU A 1 104 ? -12.914 -19.859 -5.02 1 93.62 104 LEU A CA 1
ATOM 825 C C . LEU A 1 104 ? -13.031 -19.953 -3.502 1 93.62 104 LEU A C 1
ATOM 827 O O . LEU A 1 104 ? -13.422 -18.984 -2.844 1 93.62 104 LEU A O 1
ATOM 831 N N . ALA A 1 105 ? -12.672 -21.062 -2.977 1 93.69 105 ALA A N 1
ATOM 832 C CA . ALA A 1 105 ? -12.742 -21.25 -1.532 1 93.69 105 ALA A CA 1
ATOM 833 C C . ALA A 1 105 ? -11.812 -20.297 -0.797 1 93.69 105 ALA A C 1
ATOM 835 O O . ALA A 1 105 ? -12.211 -19.656 0.175 1 93.69 105 ALA A O 1
ATOM 836 N N . LEU A 1 106 ? -10.602 -20.219 -1.278 1 94.12 106 LEU A N 1
ATOM 837 C CA . LEU A 1 106 ? -9.609 -19.344 -0.677 1 94.12 106 LEU A CA 1
ATOM 838 C C . LEU A 1 106 ? -10.078 -17.891 -0.724 1 94.12 106 LEU A C 1
ATOM 840 O O . LEU A 1 106 ? -9.93 -17.156 0.257 1 94.12 106 LEU A O 1
ATOM 844 N N . THR A 1 107 ? -10.602 -17.531 -1.824 1 94.94 107 THR A N 1
ATOM 845 C CA . THR A 1 107 ? -11.055 -16.156 -2.008 1 94.94 107 THR A CA 1
ATOM 846 C C . THR A 1 107 ? -12.234 -15.844 -1.089 1 94.94 107 THR A C 1
ATOM 848 O O . THR A 1 107 ? -12.273 -14.797 -0.447 1 94.94 107 THR A O 1
ATOM 851 N N . GLN A 1 108 ? -13.125 -16.75 -1.038 1 94.06 108 GLN A N 1
ATOM 852 C CA . GLN A 1 108 ? -14.297 -16.547 -0.186 1 94.06 108 GLN A CA 1
ATOM 853 C C . GLN A 1 108 ? -13.891 -16.453 1.282 1 94.06 108 GLN A C 1
ATOM 855 O O . GLN A 1 108 ? -14.391 -15.586 2.008 1 94.06 108 GLN A O 1
ATOM 860 N N . ASP A 1 109 ? -13.008 -17.266 1.678 1 94.19 109 ASP A N 1
ATOM 861 C CA . ASP A 1 109 ? -12.516 -17.234 3.053 1 94.19 109 ASP A CA 1
ATOM 862 C C . ASP A 1 109 ? -11.852 -15.891 3.363 1 94.19 109 ASP A C 1
ATOM 864 O O . ASP A 1 109 ? -12.094 -15.305 4.422 1 94.19 109 ASP A O 1
ATOM 868 N N . ALA A 1 110 ? -11.086 -15.422 2.465 1 94.12 110 ALA A N 1
ATOM 869 C CA . ALA A 1 110 ? -10.391 -14.156 2.648 1 94.12 110 ALA A CA 1
ATOM 870 C C . ALA A 1 110 ? -11.375 -12.992 2.762 1 94.12 110 ALA A C 1
ATOM 872 O O . ALA A 1 110 ? -11.188 -12.094 3.58 1 94.12 110 ALA A O 1
ATOM 873 N N . LEU A 1 111 ? -12.398 -13.031 1.986 1 93 111 LEU A N 1
ATOM 874 C CA . LEU A 1 111 ? -13.414 -11.977 1.999 1 93 111 LEU A CA 1
ATOM 875 C C . LEU A 1 111 ? -14.203 -12 3.303 1 93 111 LEU A C 1
ATOM 877 O O . LEU A 1 111 ? -14.477 -10.945 3.887 1 93 111 LEU A O 1
ATOM 881 N N . ARG A 1 112 ? -14.461 -13.156 3.732 1 91.19 112 ARG A N 1
ATOM 882 C CA . ARG A 1 112 ? -15.188 -13.281 4.992 1 91.19 112 ARG A CA 1
ATOM 883 C C . ARG A 1 112 ? -14.336 -12.812 6.164 1 91.19 112 ARG A C 1
ATOM 885 O O . ARG A 1 112 ? -14.82 -12.086 7.035 1 91.19 112 ARG A O 1
ATOM 892 N N . ASP A 1 113 ? -13.133 -13.148 6.148 1 88.62 113 ASP A N 1
ATOM 893 C CA . ASP A 1 113 ? -12.242 -12.852 7.266 1 88.62 113 ASP A CA 1
ATOM 894 C C . ASP A 1 113 ? -11.875 -11.367 7.301 1 88.62 113 ASP A C 1
ATOM 896 O O . ASP A 1 113 ? -11.953 -10.727 8.352 1 88.62 113 ASP A O 1
ATOM 900 N N . GLU A 1 114 ? -11.562 -10.797 6.16 1 87.31 114 GLU A N 1
ATOM 901 C CA . GLU A 1 114 ? -11.055 -9.43 6.102 1 87.31 114 GLU A CA 1
ATOM 902 C C . GLU A 1 114 ? -12.195 -8.422 6.035 1 87.31 114 GLU A C 1
ATOM 904 O O . GLU A 1 114 ? -12.125 -7.359 6.656 1 87.31 114 GLU A O 1
ATOM 909 N N . MET A 1 115 ? -13.227 -8.773 5.344 1 83.94 115 MET A N 1
ATOM 910 C CA . MET A 1 115 ? -14.305 -7.812 5.113 1 83.94 115 MET A CA 1
ATOM 911 C C . MET A 1 115 ? -15.469 -8.062 6.07 1 83.94 115 MET A C 1
ATOM 913 O O . MET A 1 115 ? -16.391 -7.246 6.156 1 83.94 115 MET A O 1
ATOM 917 N N . LYS A 1 116 ? -15.383 -9.195 6.758 1 85.75 116 LYS A N 1
ATOM 918 C CA . LYS A 1 116 ? -16.469 -9.594 7.637 1 85.75 116 LYS A CA 1
ATOM 919 C C . LYS A 1 116 ? -17.812 -9.516 6.91 1 85.75 116 LYS A C 1
ATOM 921 O O . LYS A 1 116 ? -18.797 -9 7.453 1 85.75 116 LYS A O 1
ATOM 926 N N . ALA A 1 117 ? -17.844 -9.914 5.699 1 83.56 117 ALA A N 1
ATOM 927 C CA . ALA A 1 117 ? -19.047 -9.859 4.879 1 83.56 117 ALA A CA 1
ATOM 928 C C . ALA A 1 117 ? -20.047 -10.945 5.289 1 83.56 117 ALA A C 1
ATOM 930 O O . ALA A 1 117 ? -19.656 -12.078 5.562 1 83.56 117 ALA A O 1
ATOM 931 N N . GLU A 1 118 ? -21.25 -10.633 5.387 1 90.44 118 GLU A N 1
ATOM 932 C CA . GLU A 1 118 ? -22.312 -11.57 5.723 1 90.44 118 GLU A CA 1
ATOM 933 C C . GLU A 1 118 ? -22.656 -12.477 4.539 1 90.44 118 GLU A C 1
ATOM 935 O O . GLU A 1 118 ? -22.875 -13.672 4.715 1 90.44 118 GLU A O 1
ATOM 940 N N . LEU A 1 119 ? -22.719 -11.922 3.395 1 94.38 119 LEU A N 1
ATOM 941 C CA . LEU A 1 119 ? -22.969 -12.656 2.156 1 94.38 119 LEU A CA 1
ATOM 942 C C . LEU A 1 119 ? -21.828 -12.469 1.171 1 94.38 119 LEU A C 1
ATOM 944 O O . LEU A 1 119 ? -21.328 -11.359 0.993 1 94.38 119 LEU A O 1
ATOM 948 N N . VAL A 1 120 ? -21.359 -13.562 0.654 1 95.44 120 VAL A N 1
ATOM 949 C CA . VAL A 1 120 ? -20.328 -13.547 -0.381 1 95.44 120 VAL A CA 1
ATOM 950 C C . VAL A 1 120 ? -20.781 -14.391 -1.571 1 95.44 120 VAL A C 1
ATOM 952 O O . VAL A 1 120 ? -21.281 -15.508 -1.397 1 95.44 120 VAL A O 1
ATOM 955 N N . SER A 1 121 ? -20.672 -13.852 -2.748 1 95.5 121 SER A N 1
ATOM 956 C CA . SER A 1 121 ? -21.047 -14.57 -3.961 1 95.5 121 SER A CA 1
ATOM 957 C C . SER A 1 121 ? -20.062 -14.305 -5.09 1 95.5 121 SER A C 1
ATOM 959 O O . SER A 1 121 ? -19.641 -13.172 -5.297 1 95.5 121 SER A O 1
ATOM 961 N N . ILE A 1 122 ? -19.625 -15.344 -5.699 1 95.81 122 ILE A N 1
ATOM 962 C CA . ILE A 1 122 ? -18.781 -15.25 -6.879 1 95.81 122 ILE A CA 1
ATOM 963 C C . ILE A 1 122 ? -19.422 -16 -8.039 1 95.81 122 ILE A C 1
ATOM 965 O O . ILE A 1 122 ? -19.719 -17.203 -7.922 1 95.81 122 ILE A O 1
ATOM 969 N N . ARG A 1 123 ? -19.672 -15.352 -9.094 1 95 123 ARG A N 1
ATOM 970 C CA . ARG A 1 123 ? -20.234 -15.953 -10.297 1 95 123 ARG A CA 1
ATOM 971 C C . ARG A 1 123 ? -19.266 -15.812 -11.477 1 95 123 ARG A C 1
ATOM 973 O O . ARG A 1 123 ? -18.797 -14.711 -11.766 1 95 123 ARG A O 1
ATOM 980 N N . LEU A 1 124 ? -19.031 -16.891 -12.125 1 93.81 124 LEU A N 1
ATOM 981 C CA . LEU A 1 124 ? -18.047 -16.922 -13.195 1 93.81 124 LEU A CA 1
ATOM 982 C C . LEU A 1 124 ? -18.719 -17.141 -14.547 1 93.81 124 LEU A C 1
ATOM 984 O O . LEU A 1 124 ? -19.688 -17.875 -14.641 1 93.81 124 LEU A O 1
ATOM 988 N N . ILE A 1 125 ? -18.094 -16.516 -15.508 1 91.06 125 ILE A N 1
ATOM 989 C CA . ILE A 1 125 ? -18.594 -16.688 -16.875 1 91.06 125 ILE A CA 1
ATOM 990 C C . ILE A 1 125 ? -17.969 -17.938 -17.5 1 91.06 125 ILE A C 1
ATOM 992 O O . ILE A 1 125 ? -16.75 -18.125 -17.438 1 91.06 125 ILE A O 1
ATOM 996 N N . GLY A 1 126 ? -18.75 -18.734 -18.109 1 81.19 126 GLY A N 1
ATOM 997 C CA . GLY A 1 126 ? -18.25 -19.906 -18.797 1 81.19 126 GLY A CA 1
ATOM 998 C C . GLY A 1 126 ? -19 -21.172 -18.406 1 81.19 126 GLY A C 1
ATOM 999 O O . GLY A 1 126 ? -19.391 -21.344 -17.25 1 81.19 126 GLY A O 1
ATOM 1000 N N . PRO A 1 127 ? -19.281 -21.953 -19.344 1 65.19 127 PRO A N 1
ATOM 1001 C CA . PRO A 1 127 ? -20.094 -23.141 -19.125 1 65.19 127 PRO A CA 1
ATOM 1002 C C . PRO A 1 127 ? -19.359 -24.203 -18.297 1 65.19 127 PRO A C 1
ATOM 1004 O O . PRO A 1 127 ? -19.984 -25.141 -17.781 1 65.19 127 PRO A O 1
ATOM 1007 N N . GLU A 1 128 ? -18.078 -24.047 -18.109 1 69.62 128 GLU A N 1
ATOM 1008 C CA . GLU A 1 128 ? -17.266 -25.062 -17.438 1 69.62 128 GLU A CA 1
ATOM 1009 C C . GLU A 1 128 ? -17.422 -24.969 -15.922 1 69.62 128 GLU A C 1
ATOM 1011 O O . GLU A 1 128 ? -17.047 -25.906 -15.203 1 69.62 128 GLU A O 1
ATOM 1016 N N . HIS A 1 129 ? -18.031 -24 -15.562 1 72.94 129 HIS A N 1
ATOM 1017 C CA . HIS A 1 129 ? -18.109 -23.812 -14.117 1 72.94 129 HIS A CA 1
ATOM 1018 C C . HIS A 1 129 ? -19.391 -24.406 -13.547 1 72.94 129 HIS A C 1
ATOM 1020 O O . HIS A 1 129 ? -20.391 -24.516 -14.25 1 72.94 129 HIS A O 1
ATOM 1026 N N . ASP A 1 130 ? -19.219 -24.844 -12.32 1 74.44 130 ASP A N 1
ATOM 1027 C CA . ASP A 1 130 ? -20.375 -25.406 -11.625 1 74.44 130 ASP A CA 1
ATOM 1028 C C . ASP A 1 130 ? -21.516 -24.406 -11.555 1 74.44 130 ASP A C 1
ATOM 1030 O O . ASP A 1 130 ? -21.281 -23.188 -11.531 1 74.44 130 ASP A O 1
ATOM 1034 N N . ASP A 1 131 ? -22.625 -24.922 -11.523 1 71.12 131 ASP A N 1
ATOM 1035 C CA . ASP A 1 131 ? -23.844 -24.125 -11.531 1 71.12 131 ASP A CA 1
ATOM 1036 C C . ASP A 1 131 ? -23.859 -23.141 -10.375 1 71.12 131 ASP A C 1
ATOM 1038 O O . ASP A 1 131 ? -24.406 -22.031 -10.5 1 71.12 131 ASP A O 1
ATOM 1042 N N . LEU A 1 132 ? -23.234 -23.484 -9.328 1 71 132 LEU A N 1
ATOM 1043 C CA . LEU A 1 132 ? -23.234 -22.641 -8.141 1 71 132 LEU A CA 1
ATOM 1044 C C . LEU A 1 132 ? -22.453 -21.359 -8.383 1 71 132 LEU A C 1
ATOM 1046 O O . LEU A 1 132 ? -22.797 -20.312 -7.828 1 71 132 LEU A O 1
ATOM 1050 N N . HIS A 1 133 ? -21.594 -21.422 -9.312 1 80.69 133 HIS A N 1
ATOM 1051 C CA . HIS A 1 133 ? -20.75 -20.266 -9.523 1 80.69 133 HIS A CA 1
ATOM 1052 C C . HIS A 1 133 ? -20.875 -19.75 -10.953 1 80.69 133 HIS A C 1
ATOM 1054 O O . HIS A 1 133 ? -20.078 -18.922 -11.391 1 80.69 133 HIS A O 1
ATOM 1060 N N . ARG A 1 134 ? -21.906 -20.156 -11.594 1 86 134 ARG A N 1
ATOM 1061 C CA . ARG A 1 134 ? -22.016 -19.797 -13.008 1 86 134 ARG A CA 1
ATOM 1062 C C . ARG A 1 134 ? -22.859 -18.547 -13.195 1 86 134 ARG A C 1
ATOM 1064 O O . ARG A 1 134 ? -23.953 -18.438 -12.625 1 86 134 ARG A O 1
ATOM 1071 N N . LEU A 1 135 ? -22.312 -17.703 -13.922 1 90.56 135 LEU A N 1
ATOM 1072 C CA . LEU A 1 135 ? -23.078 -16.578 -14.414 1 90.56 135 LEU A CA 1
ATOM 1073 C C . LEU A 1 135 ? -23.703 -16.875 -15.773 1 90.56 135 LEU A C 1
ATOM 1075 O O . LEU A 1 135 ? -22.984 -16.922 -16.781 1 90.56 135 LEU A O 1
ATOM 1079 N N . ARG A 1 136 ? -25.016 -17.062 -15.797 1 86.31 136 ARG A N 1
ATOM 1080 C CA . ARG A 1 136 ? -25.719 -17.438 -17.031 1 86.31 136 ARG A CA 1
ATOM 1081 C C . ARG A 1 136 ? -25.703 -16.297 -18.031 1 86.31 136 ARG A C 1
ATOM 1083 O O . ARG A 1 136 ? -25.734 -15.125 -17.641 1 86.31 136 ARG A O 1
ATOM 1090 N N . GLU A 1 137 ? -25.609 -16.656 -19.219 1 84.62 137 GLU A N 1
ATOM 1091 C CA . GLU A 1 137 ? -25.562 -15.68 -20.312 1 84.62 137 GLU A CA 1
ATOM 1092 C C . GLU A 1 137 ? -26.734 -14.703 -20.219 1 84.62 137 GLU A C 1
ATOM 1094 O O . GLU A 1 137 ? -26.594 -13.516 -20.5 1 84.62 137 GLU A O 1
ATOM 1099 N N . ALA A 1 138 ? -27.828 -15.188 -19.828 1 86.5 138 ALA A N 1
ATOM 1100 C CA . ALA A 1 138 ? -29.047 -14.375 -19.75 1 86.5 138 ALA A CA 1
ATOM 1101 C C . ALA A 1 138 ? -28.906 -13.281 -18.688 1 86.5 138 ALA A C 1
ATOM 1103 O O . ALA A 1 138 ? -29.547 -12.242 -18.781 1 86.5 138 ALA A O 1
ATOM 1104 N N . ASP A 1 139 ? -28.062 -13.516 -17.766 1 91.06 139 ASP A N 1
ATOM 1105 C CA . ASP A 1 139 ? -27.906 -12.586 -16.656 1 91.06 139 ASP A CA 1
ATOM 1106 C C . ASP A 1 139 ? -26.75 -11.625 -16.891 1 91.06 139 ASP A C 1
ATOM 1108 O O . ASP A 1 139 ? -26.594 -10.625 -16.188 1 91.06 139 ASP A O 1
ATOM 1112 N N . LEU A 1 140 ? -25.953 -11.875 -17.875 1 90.88 140 LEU A N 1
ATOM 1113 C CA . LEU A 1 140 ? -2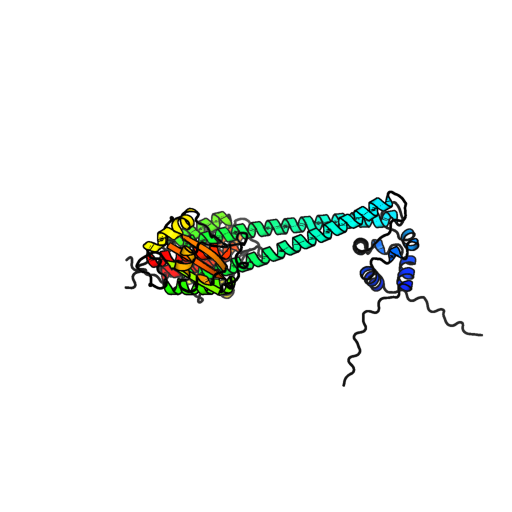4.75 -11.094 -18.141 1 90.88 140 LEU A CA 1
ATOM 1114 C C . LEU A 1 140 ? -25.109 -9.648 -18.469 1 90.88 140 LEU A C 1
ATOM 1116 O O . LEU A 1 140 ? -24.359 -8.727 -18.125 1 90.88 140 LEU A O 1
ATOM 1120 N N . ALA A 1 141 ? -26.219 -9.516 -19.078 1 92.19 141 ALA A N 1
ATOM 1121 C CA . ALA A 1 141 ? -26.625 -8.188 -19.531 1 92.19 141 ALA A CA 1
ATOM 1122 C C . ALA A 1 141 ? -26.828 -7.246 -18.344 1 92.19 141 ALA A C 1
ATOM 1124 O O . ALA A 1 141 ? -26.609 -6.035 -18.453 1 92.19 141 ALA A O 1
ATOM 1125 N N . HIS A 1 142 ? -27.188 -7.762 -17.219 1 93.88 142 HIS A N 1
ATOM 1126 C CA . HIS A 1 142 ? -27.406 -6.965 -16.016 1 93.88 142 HIS A CA 1
ATOM 1127 C C . HIS A 1 142 ? -26.125 -6.32 -15.547 1 93.88 142 HIS A C 1
ATOM 1129 O O . HIS A 1 142 ? -26.141 -5.344 -14.789 1 93.88 142 HIS A O 1
ATOM 1135 N N . PHE A 1 143 ? -25.016 -6.816 -16 1 95.69 143 PHE A N 1
ATOM 1136 C CA . PHE A 1 143 ? -23.734 -6.379 -15.453 1 95.69 143 PHE A CA 1
ATOM 1137 C C . PHE A 1 143 ? -22.906 -5.652 -16.5 1 95.69 143 PHE A C 1
ATOM 1139 O O . PHE A 1 143 ? -21.734 -5.371 -16.281 1 95.69 143 PHE A O 1
ATOM 1146 N N . ASP A 1 144 ? -23.469 -5.34 -17.641 1 93.81 144 ASP A N 1
ATOM 1147 C CA . ASP A 1 144 ? -22.734 -4.703 -18.734 1 93.81 144 ASP A CA 1
ATOM 1148 C C . ASP A 1 144 ? -22.094 -3.396 -18.281 1 93.81 144 ASP A C 1
ATOM 1150 O O . ASP A 1 144 ? -20.906 -3.164 -18.516 1 93.81 144 ASP A O 1
ATOM 1154 N N . GLU A 1 145 ? -22.906 -2.609 -17.609 1 93.44 145 GLU A N 1
ATOM 1155 C CA . GLU A 1 145 ? -22.391 -1.32 -17.156 1 93.44 145 GLU A CA 1
ATOM 1156 C C . GLU A 1 145 ? -21.25 -1.501 -16.156 1 93.44 145 GLU A C 1
ATOM 1158 O O . GLU A 1 145 ? -20.312 -0.713 -16.141 1 93.44 145 GLU A O 1
ATOM 1163 N N . LEU A 1 146 ? -21.375 -2.461 -15.336 1 94.31 146 LEU A N 1
ATOM 1164 C CA . LEU A 1 146 ? -20.344 -2.758 -14.344 1 94.31 146 LEU A CA 1
ATOM 1165 C C . LEU A 1 146 ? -19.031 -3.098 -15.023 1 94.31 146 LEU A C 1
ATOM 1167 O O . LEU A 1 146 ? -17.969 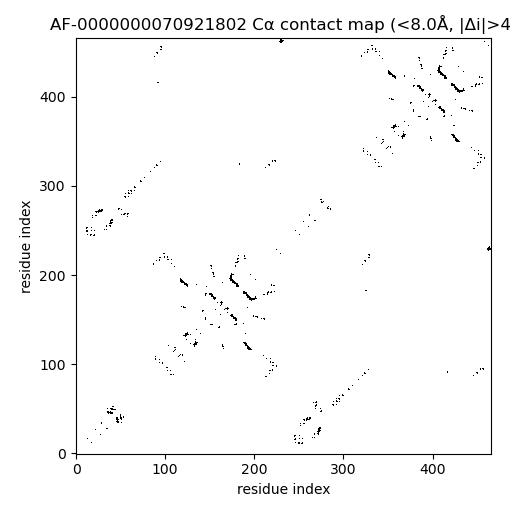-2.617 -14.609 1 94.31 146 LEU A O 1
ATOM 1171 N N . PHE A 1 147 ? -19.125 -3.842 -16.078 1 94 147 PHE A N 1
ATOM 1172 C CA . PHE A 1 147 ? -17.922 -4.238 -16.812 1 94 147 PHE A CA 1
ATOM 1173 C C . PHE A 1 147 ? -17.328 -3.055 -17.562 1 94 147 PHE A C 1
ATOM 1175 O O . PHE A 1 147 ? -16.109 -2.936 -17.672 1 94 147 PHE A O 1
ATOM 1182 N N . VAL A 1 148 ? -18.188 -2.223 -18.078 1 92.25 148 VAL A N 1
ATOM 1183 C CA . VAL A 1 148 ? -17.734 -1.034 -18.781 1 92.25 148 VAL A CA 1
ATOM 1184 C C . VAL A 1 148 ? -16.984 -0.112 -17.812 1 92.25 148 VAL A C 1
ATOM 1186 O O . VAL A 1 148 ? -15.922 0.414 -18.141 1 92.25 148 VAL A O 1
ATOM 1189 N N . ARG A 1 149 ? -17.562 0.053 -16.672 1 90.5 149 ARG A N 1
ATOM 1190 C CA . ARG A 1 149 ? -16.906 0.884 -15.664 1 90.5 149 ARG A CA 1
ATOM 1191 C C . ARG A 1 149 ? -15.594 0.269 -15.211 1 90.5 149 ARG A C 1
ATOM 1193 O O . ARG A 1 149 ? -14.625 0.987 -14.938 1 90.5 149 ARG A O 1
ATOM 1200 N N . GLY A 1 150 ? -15.562 -1.06 -14.992 1 89.75 150 GLY A N 1
ATOM 1201 C CA . GLY A 1 150 ? -14.344 -1.802 -14.703 1 89.75 150 GLY A CA 1
ATOM 1202 C C . GLY A 1 150 ? -13.883 -1.655 -13.266 1 89.75 150 GLY A C 1
ATOM 1203 O O . GLY A 1 150 ? -12.727 -1.944 -12.945 1 89.75 150 GLY A O 1
ATOM 1204 N N . ARG A 1 151 ? -14.742 -1.086 -12.43 1 91.44 151 ARG A N 1
ATOM 1205 C CA . ARG A 1 151 ? -14.383 -0.914 -11.023 1 91.44 151 ARG A CA 1
ATOM 1206 C C . ARG A 1 151 ? -15.539 -1.304 -10.109 1 91.44 151 ARG A C 1
ATOM 1208 O O . ARG A 1 151 ? -16.672 -1.427 -10.555 1 91.44 151 ARG A O 1
ATOM 1215 N N . ALA A 1 152 ? -15.203 -1.441 -8.859 1 93.56 152 ALA A N 1
ATOM 1216 C CA . ALA A 1 152 ? -16.188 -1.865 -7.863 1 93.56 152 ALA A CA 1
ATOM 1217 C C . ALA A 1 152 ? -17.266 -0.806 -7.676 1 93.56 152 ALA A C 1
ATOM 1219 O O . ALA A 1 152 ? -16.984 0.393 -7.738 1 93.56 152 ALA A O 1
ATOM 1220 N N . GLN A 1 153 ? -18.453 -1.217 -7.5 1 92.25 153 GLN A N 1
ATOM 1221 C CA . GLN A 1 153 ? -19.594 -0.389 -7.141 1 92.25 153 GLN A CA 1
ATOM 1222 C C . GLN A 1 153 ? -20.109 -0.734 -5.742 1 92.25 153 GLN A C 1
ATOM 1224 O O . GLN A 1 153 ? -20.203 -1.91 -5.387 1 92.25 153 GLN A O 1
ATOM 1229 N N . CYS A 1 154 ? -20.406 0.314 -5 1 91.81 154 CYS A N 1
ATOM 1230 C CA . CYS A 1 154 ? -20.812 0.079 -3.621 1 91.81 154 CYS A CA 1
ATOM 1231 C C . CYS A 1 154 ? -22.078 0.848 -3.289 1 91.81 154 CYS A C 1
ATOM 1233 O O . CYS A 1 154 ? -22.359 1.881 -3.896 1 91.81 154 CYS A O 1
ATOM 1235 N N . GLY A 1 155 ? -22.781 0.336 -2.283 1 90.31 155 GLY A N 1
ATOM 1236 C CA . GLY A 1 155 ? -23.984 0.987 -1.766 1 90.31 155 GLY A CA 1
ATOM 1237 C C . GLY A 1 155 ? -25.25 0.257 -2.123 1 90.31 155 GLY A C 1
ATOM 1238 O O . GLY A 1 155 ? -25.328 -0.97 -2.027 1 90.31 155 GLY A O 1
ATOM 1239 N N . ARG A 1 156 ? -26.25 1.075 -2.447 1 87.31 156 ARG A N 1
ATOM 1240 C CA . ARG A 1 156 ? -27.516 0.508 -2.881 1 87.31 156 ARG A CA 1
ATOM 1241 C C . ARG A 1 156 ? -27.484 0.128 -4.355 1 87.31 156 ARG A C 1
ATOM 1243 O O . ARG A 1 156 ? -27.266 0.984 -5.219 1 87.31 156 ARG A O 1
ATOM 1250 N N . LEU A 1 157 ? -27.625 -1.161 -4.582 1 90.94 157 LEU A N 1
ATOM 1251 C CA . LEU A 1 157 ? -27.438 -1.68 -5.934 1 90.94 157 LEU A CA 1
ATOM 1252 C C . LEU A 1 157 ? -28.766 -2.16 -6.512 1 90.94 157 LEU A C 1
ATOM 1254 O O . LEU A 1 157 ? -29.703 -2.443 -5.77 1 90.94 157 LEU A O 1
ATOM 1258 N N . PRO A 1 158 ? -28.875 -2.207 -7.836 1 92.25 158 PRO A N 1
ATOM 1259 C CA . PRO A 1 158 ? -30.109 -2.654 -8.477 1 92.25 158 PRO A CA 1
ATOM 1260 C C . PRO A 1 158 ? -30.531 -4.055 -8.031 1 92.25 158 PRO A C 1
ATOM 1262 O O . PRO A 1 158 ? -29.688 -4.945 -7.906 1 92.25 158 PRO A O 1
ATOM 1265 N N . ARG A 1 159 ? -31.828 -4.254 -7.918 1 92.62 159 ARG A N 1
ATOM 1266 C CA . ARG A 1 159 ? -32.375 -5.504 -7.41 1 92.62 159 ARG A CA 1
ATOM 1267 C C . ARG A 1 159 ? -32.094 -6.66 -8.359 1 92.62 159 ARG A C 1
ATOM 1269 O O . ARG A 1 159 ? -31.875 -7.789 -7.922 1 92.62 159 ARG A O 1
ATOM 1276 N N . ALA A 1 160 ? -32.062 -6.402 -9.562 1 93.75 160 ALA A N 1
ATOM 1277 C CA . ALA A 1 160 ? -31.797 -7.445 -10.555 1 93.75 160 ALA A CA 1
ATOM 1278 C C . ALA A 1 160 ? -30.406 -8.055 -10.367 1 93.75 160 ALA A C 1
ATOM 1280 O O . ALA A 1 160 ? -30.234 -9.273 -10.477 1 93.75 160 ALA A O 1
ATOM 1281 N N . MET A 1 161 ? -29.484 -7.176 -10.086 1 95.5 161 MET A N 1
ATOM 1282 C CA . MET A 1 161 ? -28.125 -7.652 -9.859 1 95.5 161 MET A CA 1
ATOM 1283 C C . MET A 1 161 ? -28.047 -8.453 -8.562 1 95.5 161 MET A C 1
ATOM 1285 O O . MET A 1 161 ? -27.438 -9.516 -8.523 1 95.5 161 MET A O 1
ATOM 1289 N N . LEU A 1 162 ? -28.75 -7.965 -7.602 1 95.94 162 LEU A N 1
ATOM 1290 C CA . LEU A 1 162 ? -28.734 -8.641 -6.309 1 95.94 162 LEU A CA 1
ATOM 1291 C C . LEU A 1 162 ? -29.406 -10.008 -6.398 1 95.94 162 LEU A C 1
ATOM 1293 O O . LEU A 1 162 ? -28.953 -10.961 -5.762 1 95.94 162 LEU A O 1
ATOM 1297 N N . ALA A 1 163 ? -30.406 -10.102 -7.168 1 95.31 163 ALA A N 1
ATOM 1298 C CA . ALA A 1 163 ? -31.109 -11.375 -7.348 1 95.31 163 ALA A CA 1
ATOM 1299 C C . ALA A 1 163 ? -30.219 -12.414 -8.008 1 95.31 163 ALA A C 1
ATOM 1301 O O . ALA A 1 163 ? -30.219 -13.586 -7.621 1 95.31 163 ALA A O 1
ATOM 1302 N N . VAL A 1 164 ? -29.453 -11.969 -8.945 1 94.38 164 VAL A N 1
ATOM 1303 C CA . VAL A 1 164 ? -28.531 -12.875 -9.641 1 94.38 164 VAL A CA 1
ATOM 1304 C C . VAL A 1 164 ? -27.453 -13.359 -8.68 1 94.38 164 VAL A C 1
ATOM 1306 O O . VAL A 1 164 ? -27.109 -14.539 -8.664 1 94.38 164 VAL A O 1
ATOM 1309 N N . MET A 1 165 ? -27.047 -12.453 -7.836 1 95.88 165 MET A N 1
ATOM 1310 C CA . MET A 1 165 ? -25.875 -12.742 -7.023 1 95.88 165 MET A CA 1
ATOM 1311 C C . MET A 1 165 ? -26.25 -13.484 -5.746 1 95.88 165 MET A C 1
ATOM 1313 O O . MET A 1 165 ? -25.516 -14.359 -5.285 1 95.88 165 MET A O 1
ATOM 1317 N N . PHE A 1 166 ? -27.438 -13.172 -5.23 1 95.62 166 PHE A N 1
ATOM 1318 C CA . PHE A 1 166 ? -27.719 -13.672 -3.887 1 95.62 166 PHE A CA 1
ATOM 1319 C C . PHE A 1 166 ? -28.984 -14.508 -3.867 1 95.62 166 PHE A C 1
ATOM 1321 O O . PHE A 1 166 ? -29.359 -15.078 -2.836 1 95.62 166 PHE A O 1
ATOM 1328 N N . GLY A 1 167 ? -29.672 -14.602 -4.996 1 93.62 167 GLY A N 1
ATOM 1329 C CA . GLY A 1 167 ? -30.875 -15.406 -5.078 1 93.62 167 GLY A CA 1
ATOM 1330 C C . GLY A 1 167 ? -31.922 -15.016 -4.059 1 93.62 167 GLY A C 1
ATOM 1331 O O . GLY A 1 167 ? -32.312 -13.844 -3.975 1 93.62 167 GLY A O 1
ATOM 1332 N N . ASP A 1 168 ? -32.188 -15.953 -3.211 1 93 168 ASP A N 1
ATOM 1333 C CA . ASP A 1 168 ? -33.281 -15.789 -2.246 1 93 168 ASP A CA 1
ATOM 1334 C C . ASP A 1 168 ? -32.906 -14.773 -1.169 1 93 168 ASP A C 1
ATOM 1336 O O . ASP A 1 168 ? -33.781 -14.164 -0.547 1 93 168 ASP A O 1
ATOM 1340 N N . GLU A 1 169 ? -31.703 -14.516 -1.006 1 94.25 169 GLU A N 1
ATOM 1341 C CA . GLU A 1 169 ? -31.25 -13.617 0.055 1 94.25 169 GLU A CA 1
ATOM 1342 C C . GLU A 1 169 ? -31.172 -12.172 -0.438 1 94.25 169 GLU A C 1
ATOM 1344 O O . GLU A 1 169 ? -30.891 -11.258 0.342 1 94.25 169 GLU A O 1
ATOM 1349 N N . ALA A 1 170 ? -31.484 -11.938 -1.631 1 94.88 170 ALA A N 1
ATOM 1350 C CA . ALA A 1 170 ? -31.359 -10.625 -2.256 1 94.88 170 ALA A CA 1
ATOM 1351 C C . ALA A 1 170 ? -32.219 -9.586 -1.54 1 94.88 170 ALA A C 1
ATOM 1353 O O . ALA A 1 170 ? -31.812 -8.438 -1.369 1 94.88 170 ALA A O 1
ATOM 1354 N N . SER A 1 171 ? -33.344 -10.016 -1.13 1 93.75 171 SER A N 1
ATOM 1355 C CA . SER A 1 171 ? -34.312 -9.094 -0.524 1 93.75 171 SER A CA 1
ATOM 1356 C C . SER A 1 171 ? -33.812 -8.617 0.839 1 93.75 171 SER A C 1
ATOM 1358 O O . SER A 1 171 ? -34.219 -7.551 1.309 1 93.75 171 SER A O 1
ATOM 1360 N N . ALA A 1 172 ? -32.969 -9.297 1.414 1 94.19 172 ALA A N 1
ATOM 1361 C CA . ALA A 1 172 ? -32.5 -8.961 2.754 1 94.19 172 ALA A CA 1
ATOM 1362 C C . ALA A 1 172 ? -31.25 -8.078 2.688 1 94.19 172 ALA A C 1
ATOM 1364 O O . ALA A 1 172 ? -30.781 -7.566 3.711 1 94.19 172 ALA A O 1
ATOM 1365 N N . VAL A 1 173 ? -30.766 -7.82 1.498 1 95.38 173 VAL A N 1
ATOM 1366 C CA . VAL A 1 173 ? -29.516 -7.078 1.353 1 95.38 173 VAL A CA 1
ATOM 1367 C C . VAL A 1 173 ? -29.797 -5.578 1.405 1 95.38 173 VAL A C 1
ATOM 1369 O O . VAL A 1 173 ? -30.531 -5.051 0.578 1 95.38 173 VAL A O 1
ATOM 1372 N N . GLY A 1 174 ? -29.203 -4.898 2.385 1 93.88 174 GLY A N 1
ATOM 1373 C CA . GLY A 1 174 ? -29.344 -3.457 2.512 1 93.88 174 GLY A CA 1
ATOM 1374 C C . GLY A 1 174 ? -28.266 -2.684 1.789 1 93.88 174 GLY A C 1
ATOM 1375 O O . GLY A 1 174 ? -28.484 -1.556 1.346 1 93.88 174 GLY A O 1
ATOM 1376 N N . SER A 1 175 ? -27.109 -3.166 1.779 1 94.38 175 SER A N 1
ATOM 1377 C CA . SER A 1 175 ? -25.969 -2.594 1.056 1 94.38 175 SER A CA 1
ATOM 1378 C C . SER A 1 175 ? -25.062 -3.684 0.508 1 94.38 175 SER A C 1
ATOM 1380 O O . SER A 1 175 ? -25.016 -4.793 1.042 1 94.38 175 SER A O 1
ATOM 1382 N N . ALA A 1 176 ? -24.375 -3.359 -0.617 1 95.25 176 ALA A N 1
ATOM 1383 C CA . ALA A 1 176 ? -23.547 -4.391 -1.237 1 95.25 176 ALA A CA 1
ATOM 1384 C C . ALA A 1 176 ? -22.391 -3.77 -2.018 1 95.25 176 ALA A C 1
ATOM 1386 O O . ALA A 1 176 ? -22.375 -2.561 -2.258 1 95.25 176 ALA A O 1
ATOM 1387 N N . ILE A 1 177 ? -21.422 -4.547 -2.281 1 95.94 177 ILE A N 1
ATOM 1388 C CA . ILE A 1 177 ? -20.344 -4.25 -3.207 1 95.94 177 ILE A CA 1
ATOM 1389 C C . ILE A 1 177 ? -20.391 -5.215 -4.391 1 95.94 177 ILE A C 1
ATOM 1391 O O . ILE A 1 177 ? -20.578 -6.418 -4.211 1 95.94 177 ILE A O 1
ATOM 1395 N N . LEU A 1 178 ? -20.312 -4.723 -5.629 1 96 178 LEU A N 1
ATOM 1396 C CA . LEU A 1 178 ? -20.141 -5.52 -6.84 1 96 178 LEU A CA 1
ATOM 1397 C C . LEU A 1 178 ? -18.812 -5.223 -7.512 1 96 178 LEU A C 1
ATOM 1399 O O . LEU A 1 178 ? -18.453 -4.062 -7.719 1 96 178 LEU A O 1
ATOM 1403 N N . MET A 1 179 ? -18.125 -6.246 -7.836 1 96.19 179 MET A N 1
ATOM 1404 C CA . MET A 1 179 ? -16.812 -6.121 -8.484 1 96.19 179 MET A CA 1
ATOM 1405 C C . MET A 1 179 ? -16.75 -6.977 -9.742 1 96.19 179 MET A C 1
ATOM 1407 O O . MET A 1 179 ? -16.922 -8.195 -9.68 1 96.19 179 MET A O 1
ATOM 1411 N N . PRO A 1 180 ? -16.547 -6.254 -10.875 1 96.19 180 PRO A N 1
ATOM 1412 C CA . PRO A 1 180 ? -16.328 -7.062 -12.078 1 96.19 180 PRO A CA 1
ATOM 1413 C C . PRO A 1 180 ? -14.977 -7.777 -12.07 1 96.19 180 PRO A C 1
ATOM 1415 O O . PRO A 1 180 ? -13.977 -7.203 -11.648 1 96.19 180 PRO A O 1
ATOM 1418 N N . LEU A 1 181 ? -15.031 -9.023 -12.391 1 95.69 181 LEU A N 1
ATOM 1419 C CA . LEU A 1 181 ? -13.797 -9.789 -12.523 1 95.69 181 LEU A CA 1
ATOM 1420 C C . LEU A 1 181 ? -13.312 -9.781 -13.977 1 95.69 181 LEU A C 1
ATOM 1422 O O . LEU A 1 181 ? -13.938 -10.383 -14.844 1 95.69 181 LEU A O 1
ATOM 1426 N N . VAL A 1 182 ? -12.227 -9.062 -14.109 1 92.31 182 VAL A N 1
ATOM 1427 C CA . VAL A 1 182 ? -11.656 -8.93 -15.445 1 92.31 182 VAL A CA 1
ATOM 1428 C C . VAL A 1 182 ? -10.172 -9.305 -15.414 1 92.31 182 VAL A C 1
ATOM 1430 O O . VAL A 1 182 ? -9.398 -8.734 -14.641 1 92.31 182 VAL A O 1
ATOM 1433 N N . ALA A 1 183 ? -9.789 -10.32 -16.156 1 85.56 183 ALA A N 1
ATOM 1434 C CA . ALA A 1 183 ? -8.391 -10.734 -16.234 1 85.56 183 ALA A CA 1
ATOM 1435 C C . ALA A 1 183 ? -7.578 -9.773 -17.094 1 85.56 183 ALA A C 1
ATOM 1437 O O . ALA A 1 183 ? -8.141 -8.953 -17.812 1 85.56 183 ALA A O 1
ATOM 1438 N N . GLU A 1 184 ? -6.289 -10.008 -16.953 1 77.06 184 GLU A N 1
ATOM 1439 C CA . GLU A 1 184 ? -5.41 -9.188 -17.781 1 77.06 184 GLU A CA 1
ATOM 1440 C C . GLU A 1 184 ? -5.621 -9.492 -19.266 1 77.06 184 GLU A C 1
ATOM 1442 O O . GLU A 1 184 ? -5.812 -10.648 -19.641 1 77.06 184 GLU A O 1
ATOM 1447 N N . GLY A 1 185 ? -5.844 -8.539 -20.109 1 73.5 185 GLY A N 1
ATOM 1448 C CA . GLY A 1 185 ? -6.152 -8.68 -21.516 1 73.5 185 GLY A CA 1
ATOM 1449 C C . GLY A 1 185 ? -7.602 -8.383 -21.844 1 73.5 185 GLY A C 1
ATOM 1450 O O . GLY A 1 185 ? -8 -8.422 -23 1 73.5 185 GLY A O 1
ATOM 1451 N N . GLY A 1 186 ? -8.398 -8.25 -20.828 1 71.75 186 GLY A N 1
ATOM 1452 C CA . GLY A 1 186 ? -9.727 -7.684 -21.016 1 71.75 186 GLY A CA 1
ATOM 1453 C C . GLY A 1 186 ? -10.82 -8.734 -21.031 1 71.75 186 GLY A C 1
ATOM 1454 O O . GLY A 1 186 ? -11.977 -8.422 -21.344 1 71.75 186 GLY A O 1
ATOM 1455 N N . GLY A 1 187 ? -10.547 -9.906 -20.734 1 84.75 187 GLY A N 1
ATOM 1456 C CA . GLY A 1 187 ? -11.578 -10.922 -20.75 1 84.75 187 GLY A CA 1
ATOM 1457 C C . GLY A 1 187 ? -12.469 -10.898 -19.531 1 84.75 187 GLY A C 1
ATOM 1458 O O . GLY A 1 187 ? -11.984 -10.789 -18.406 1 84.75 187 GLY A O 1
ATOM 1459 N N . ARG A 1 188 ? -13.812 -10.859 -19.766 1 90.94 188 ARG A N 1
ATOM 1460 C CA . ARG A 1 188 ? -14.773 -10.945 -18.672 1 90.94 188 ARG A CA 1
ATOM 1461 C C . ARG A 1 188 ? -14.734 -12.32 -18 1 90.94 188 ARG A C 1
ATOM 1463 O O . ARG A 1 188 ? -14.984 -13.336 -18.656 1 90.94 188 ARG A O 1
ATOM 1470 N N . THR A 1 189 ? -14.391 -12.297 -16.766 1 92.25 189 THR A N 1
ATOM 1471 C CA . THR A 1 189 ? -14.242 -13.562 -16.062 1 92.25 189 THR A CA 1
ATOM 1472 C C . THR A 1 189 ? -15.461 -13.828 -15.172 1 92.25 189 THR A C 1
ATOM 1474 O O . THR A 1 189 ? -15.836 -14.984 -14.961 1 92.25 189 THR A O 1
ATOM 1477 N N . GLY A 1 190 ? -16.031 -12.797 -14.617 1 95.25 190 GLY A N 1
ATOM 1478 C CA . GLY A 1 190 ? -17.172 -12.977 -13.727 1 95.25 190 GLY A CA 1
ATOM 1479 C C . GLY A 1 190 ? -17.469 -11.758 -12.875 1 95.25 190 GLY A C 1
ATOM 1480 O O . GLY A 1 190 ? -17.094 -10.641 -13.234 1 95.25 190 GLY A O 1
ATOM 1481 N N . VAL A 1 191 ? -18.281 -11.992 -11.812 1 96.44 191 VAL A N 1
ATOM 1482 C CA . VAL A 1 191 ? -18.641 -10.93 -10.875 1 96.44 191 VAL A CA 1
ATOM 1483 C C . VAL A 1 191 ? -18.531 -11.445 -9.445 1 96.44 191 VAL A C 1
ATOM 1485 O O . VAL A 1 191 ? -18.922 -12.578 -9.148 1 96.44 191 VAL A O 1
ATOM 1488 N N . LEU A 1 192 ? -17.922 -10.578 -8.625 1 96.75 192 LEU A N 1
ATOM 1489 C CA . LEU A 1 192 ? -17.844 -10.805 -7.188 1 96.75 192 LEU A CA 1
ATOM 1490 C C . LEU A 1 192 ? -18.75 -9.828 -6.434 1 96.75 192 LEU A C 1
ATOM 1492 O O . LEU A 1 192 ? -18.797 -8.641 -6.758 1 96.75 192 LEU A O 1
ATOM 1496 N N . ALA A 1 193 ? -19.5 -10.406 -5.414 1 96.25 193 ALA A N 1
ATOM 1497 C CA . ALA A 1 193 ? -20.422 -9.555 -4.66 1 96.25 193 ALA A CA 1
ATOM 1498 C C . ALA A 1 193 ? -20.297 -9.812 -3.16 1 96.25 193 ALA A C 1
ATOM 1500 O O . ALA A 1 193 ? -20.156 -10.961 -2.732 1 96.25 193 ALA A O 1
ATOM 1501 N N . LEU A 1 194 ? -20.297 -8.734 -2.459 1 96.19 194 LEU A N 1
ATOM 1502 C CA . LEU A 1 194 ? -20.469 -8.758 -1.008 1 96.19 194 LEU A CA 1
ATOM 1503 C C . LEU A 1 194 ? -21.75 -8.062 -0.59 1 96.19 194 LEU A C 1
ATOM 1505 O O . LEU A 1 194 ? -22.094 -6.996 -1.115 1 96.19 194 LEU A O 1
ATOM 1509 N N . GLY A 1 195 ? -22.453 -8.688 0.314 1 94.44 195 GLY A N 1
ATOM 1510 C CA . GLY A 1 195 ? -23.703 -8.102 0.791 1 94.44 195 GLY A CA 1
ATOM 1511 C C . GLY A 1 195 ? -23.797 -8.047 2.303 1 94.44 195 GLY A C 1
ATOM 1512 O O . GLY A 1 195 ? -23.172 -8.852 2.998 1 94.44 195 GLY A O 1
ATOM 1513 N N . SER A 1 196 ? -24.516 -7.035 2.711 1 94.12 196 SER A N 1
ATOM 1514 C CA . SER A 1 196 ? -24.859 -6.887 4.121 1 94.12 196 SER A CA 1
ATOM 1515 C C . SER A 1 196 ? -26.328 -6.535 4.305 1 94.12 196 SER A C 1
ATOM 1517 O O . SER A 1 196 ? -26.922 -5.871 3.451 1 94.12 196 SER A O 1
ATOM 1519 N N . ARG A 1 197 ? -26.844 -7.016 5.418 1 94 197 ARG A N 1
ATOM 1520 C CA . ARG A 1 197 ? -28.219 -6.656 5.727 1 94 197 ARG A CA 1
ATOM 1521 C C . ARG A 1 197 ? -28.328 -5.195 6.141 1 94 197 ARG A C 1
ATOM 1523 O O . ARG A 1 197 ? -29.375 -4.57 5.973 1 94 197 ARG A O 1
ATOM 1530 N N . SER A 1 198 ? -27.266 -4.656 6.613 1 93.12 198 SER A N 1
ATOM 1531 C CA . SER A 1 198 ? -27.234 -3.256 7.027 1 93.12 198 SER A CA 1
ATOM 1532 C C . SER A 1 198 ? -27.062 -2.33 5.824 1 93.12 198 SER A C 1
ATOM 1534 O O . SER A 1 198 ? -26.141 -2.492 5.027 1 93.12 198 SER A O 1
ATOM 1536 N N . ALA A 1 199 ? -27.859 -1.282 5.746 1 90.69 199 ALA A N 1
ATOM 1537 C CA . ALA A 1 199 ? -27.812 -0.308 4.66 1 90.69 199 ALA A CA 1
ATOM 1538 C C . ALA A 1 199 ? -26.594 0.604 4.801 1 90.69 199 ALA A C 1
ATOM 1540 O O . ALA A 1 199 ? -26.188 1.266 3.844 1 90.69 199 ALA A O 1
ATOM 1541 N N . GLU A 1 200 ? -26.016 0.57 5.969 1 90.06 200 GLU A N 1
ATOM 1542 C CA . GLU A 1 200 ? -24.969 1.536 6.262 1 90.06 200 GLU A CA 1
ATOM 1543 C C . GLU A 1 200 ? -23.594 0.888 6.18 1 90.06 200 GLU A C 1
ATOM 1545 O O . GLU A 1 200 ? -22.562 1.572 6.281 1 90.06 200 GLU A O 1
ATOM 1550 N N . ARG A 1 201 ? -23.594 -0.355 5.93 1 89.5 201 ARG A N 1
ATOM 1551 C CA . ARG A 1 201 ? -22.312 -1.062 6.012 1 89.5 201 ARG A CA 1
ATOM 1552 C C . ARG A 1 201 ? -21.406 -0.693 4.844 1 89.5 201 ARG A C 1
ATOM 1554 O O . ARG A 1 201 ? -20.25 -0.321 5.043 1 89.5 201 ARG A O 1
ATOM 1561 N N . PHE A 1 202 ? -21.969 -0.896 3.645 1 90.25 202 PHE A N 1
ATOM 1562 C CA . PHE A 1 202 ? -21.203 -0.561 2.457 1 90.25 202 PHE A CA 1
ATOM 1563 C C . PHE A 1 202 ? -21.672 0.762 1.861 1 90.25 202 PHE A C 1
ATOM 1565 O O . PHE A 1 202 ? -22.734 0.829 1.244 1 90.25 202 PHE A O 1
ATOM 1572 N N . GLN A 1 203 ? -20.719 1.727 2.025 1 89 203 GLN A N 1
ATOM 1573 C CA . GLN A 1 203 ? -21.047 3.068 1.548 1 89 203 GLN A CA 1
ATOM 1574 C C . GLN A 1 203 ? -20.25 3.404 0.284 1 89 203 GLN A C 1
ATOM 1576 O O . GLN A 1 203 ? -19.156 2.883 0.074 1 89 203 GLN A O 1
ATOM 1581 N N . PRO A 1 204 ? -20.812 4.273 -0.519 1 80.62 204 PRO A N 1
ATOM 1582 C CA . PRO A 1 204 ? -20.156 4.598 -1.788 1 80.62 204 PRO A CA 1
ATOM 1583 C C . PRO A 1 204 ? -18.75 5.164 -1.598 1 80.62 204 PRO A C 1
ATOM 1585 O O . PRO A 1 204 ? -17.891 4.98 -2.457 1 80.62 204 PRO A O 1
ATOM 1588 N N . ASP A 1 205 ? -18.5 5.82 -0.514 1 75.19 205 ASP A N 1
ATOM 1589 C CA . ASP A 1 205 ? -17.203 6.48 -0.317 1 75.19 205 ASP A CA 1
ATOM 1590 C C . ASP A 1 205 ? -16.25 5.586 0.457 1 75.19 205 ASP A C 1
ATOM 1592 O O . ASP A 1 205 ? -15.133 6.004 0.788 1 75.19 205 ASP A O 1
ATOM 1596 N N . MET A 1 206 ? -16.656 4.328 0.503 1 77.44 206 MET A N 1
ATOM 1597 C CA . MET A 1 206 ? -15.797 3.441 1.285 1 77.44 206 MET A CA 1
ATOM 1598 C C . MET A 1 206 ? -14.617 2.949 0.452 1 77.44 206 MET A C 1
ATOM 1600 O O . MET A 1 206 ? -14.688 2.924 -0.778 1 77.44 206 MET A O 1
ATOM 1604 N N . GLY A 1 207 ? -13.516 2.695 1.065 1 77.25 207 GLY A N 1
ATOM 1605 C CA . GLY A 1 207 ? -12.383 2.105 0.368 1 77.25 207 GLY A CA 1
ATOM 1606 C C . GLY A 1 207 ? -12.625 0.67 -0.056 1 77.25 207 GLY A C 1
ATOM 1607 O O . GLY A 1 207 ? -13.172 -0.125 0.711 1 77.25 207 GLY A O 1
ATOM 1608 N N . THR A 1 208 ? -12.391 0.381 -1.296 1 86.25 208 THR A N 1
ATOM 1609 C CA . THR A 1 208 ? -12.578 -0.953 -1.854 1 86.25 208 THR A CA 1
ATOM 1610 C C . THR A 1 208 ? -11.242 -1.575 -2.24 1 86.25 208 THR A C 1
ATOM 1612 O O . THR A 1 208 ? -11.188 -2.49 -3.064 1 86.25 208 THR A O 1
ATOM 1615 N N . TYR A 1 209 ? -10.289 -1.032 -1.496 1 89.06 209 TYR A N 1
ATOM 1616 C CA . TYR A 1 209 ? -8.93 -1.438 -1.843 1 89.06 209 TYR A CA 1
ATOM 1617 C C . TYR A 1 209 ? -8.781 -2.953 -1.786 1 89.06 209 TYR A C 1
ATOM 1619 O O . TYR A 1 209 ? -8.352 -3.578 -2.758 1 89.06 209 TYR A O 1
ATOM 1627 N N . PHE A 1 210 ? -9.18 -3.592 -0.749 1 92.69 210 PHE A N 1
ATOM 1628 C CA . PHE A 1 210 ? -9 -5.027 -0.563 1 92.69 210 PHE A CA 1
ATOM 1629 C C . PHE A 1 210 ? -9.82 -5.812 -1.575 1 92.69 210 PHE A C 1
ATOM 1631 O O . PHE A 1 210 ? -9.305 -6.707 -2.248 1 92.69 210 PHE A O 1
ATOM 1638 N N . VAL A 1 211 ? -11.031 -5.477 -1.765 1 94.12 211 VAL A N 1
ATOM 1639 C CA . VAL A 1 211 ? -11.945 -6.191 -2.652 1 94.12 211 VAL A CA 1
ATOM 1640 C C . VAL A 1 211 ? -11.461 -6.074 -4.094 1 94.12 211 VAL A C 1
ATOM 1642 O O . VAL A 1 211 ? -11.484 -7.051 -4.848 1 94.12 211 VAL A O 1
ATOM 1645 N N . THR A 1 212 ? -11.047 -4.891 -4.441 1 94 212 THR A N 1
ATOM 1646 C CA . THR A 1 212 ? -10.57 -4.641 -5.797 1 94 212 THR A CA 1
ATOM 1647 C C . THR A 1 212 ? -9.344 -5.496 -6.109 1 94 212 THR A C 1
ATOM 1649 O O . THR A 1 212 ? -9.32 -6.203 -7.117 1 94 212 THR A O 1
ATOM 1652 N N . HIS A 1 213 ? -8.43 -5.484 -5.227 1 95.25 213 HIS A N 1
ATOM 1653 C CA . HIS A 1 213 ? -7.195 -6.219 -5.469 1 95.25 213 HIS A CA 1
ATOM 1654 C C . HIS A 1 213 ? -7.422 -7.723 -5.391 1 95.25 213 HIS A C 1
ATOM 1656 O O . HIS A 1 213 ? -6.875 -8.477 -6.195 1 95.25 213 HIS A O 1
ATOM 1662 N N . LEU A 1 214 ? -8.219 -8.094 -4.488 1 95.94 214 LEU A N 1
ATOM 1663 C CA . LEU A 1 214 ? -8.531 -9.516 -4.402 1 95.94 214 LEU A CA 1
ATOM 1664 C C . LEU A 1 214 ? -9.289 -9.984 -5.641 1 95.94 214 LEU A C 1
ATOM 1666 O O . LEU A 1 214 ? -9.055 -11.086 -6.137 1 95.94 214 LEU A O 1
ATOM 1670 N N . GLY A 1 215 ? -10.195 -9.172 -6.113 1 95.81 215 GLY A N 1
ATOM 1671 C CA . GLY A 1 215 ? -10.914 -9.492 -7.34 1 95.81 215 GLY A CA 1
ATOM 1672 C C . GLY A 1 215 ? -10 -9.664 -8.539 1 95.81 215 GLY A C 1
ATOM 1673 O O . GLY A 1 215 ? -10.203 -10.562 -9.352 1 95.81 215 GLY A O 1
ATOM 1674 N N . GLU A 1 216 ? -9.055 -8.828 -8.641 1 94.81 216 GLU A N 1
ATOM 1675 C CA . GLU A 1 216 ? -8.086 -8.922 -9.727 1 94.81 216 GLU A CA 1
ATOM 1676 C C . GLU A 1 216 ? -7.277 -10.211 -9.641 1 94.81 216 GLU A C 1
ATOM 1678 O O . GLU A 1 216 ? -7.074 -10.898 -10.641 1 94.81 216 GLU A O 1
ATOM 1683 N N . LEU A 1 217 ? -6.844 -10.508 -8.438 1 95.69 217 LEU A N 1
ATOM 1684 C CA . LEU A 1 217 ? -6.121 -11.758 -8.227 1 95.69 217 LEU A CA 1
ATOM 1685 C C . LEU A 1 217 ? -6.992 -12.953 -8.594 1 95.69 217 LEU A C 1
ATOM 1687 O O . LEU A 1 217 ? -6.527 -13.891 -9.25 1 95.69 217 LEU A O 1
ATOM 1691 N N . LEU A 1 218 ? -8.188 -12.898 -8.219 1 94.94 218 LEU A N 1
ATOM 1692 C CA . LEU A 1 218 ? -9.148 -13.969 -8.492 1 94.94 218 LEU A CA 1
ATOM 1693 C C . LEU A 1 218 ? -9.328 -14.164 -9.992 1 94.94 218 LEU A C 1
ATOM 1695 O O . LEU A 1 218 ? -9.289 -15.297 -10.484 1 94.94 218 LEU A O 1
ATOM 1699 N N . ALA A 1 219 ? -9.516 -13.086 -10.664 1 93.62 219 ALA A N 1
ATOM 1700 C CA . ALA A 1 219 ? -9.719 -13.156 -12.109 1 93.62 219 ALA A CA 1
ATOM 1701 C C . ALA A 1 219 ? -8.531 -13.828 -12.797 1 93.62 219 ALA A C 1
ATOM 1703 O O . ALA A 1 219 ? -8.711 -14.688 -13.656 1 93.62 219 ALA A O 1
ATOM 1704 N N . GLU A 1 220 ? -7.387 -13.5 -12.367 1 91.56 220 GLU A N 1
ATOM 1705 C CA . GLU A 1 220 ? -6.184 -14.07 -12.969 1 91.56 220 GLU A CA 1
ATOM 1706 C C . GLU A 1 220 ? -6.027 -15.539 -12.609 1 91.56 220 GLU A C 1
ATOM 1708 O O . GLU A 1 220 ? -5.656 -16.359 -13.453 1 91.56 220 GLU A O 1
ATOM 1713 N N . ALA A 1 221 ? -6.316 -15.82 -11.383 1 91.12 221 ALA A N 1
ATOM 1714 C CA . ALA A 1 221 ? -6.203 -17.203 -10.93 1 91.12 221 ALA A CA 1
ATOM 1715 C C . ALA A 1 221 ? -7.176 -18.109 -11.68 1 91.12 221 ALA 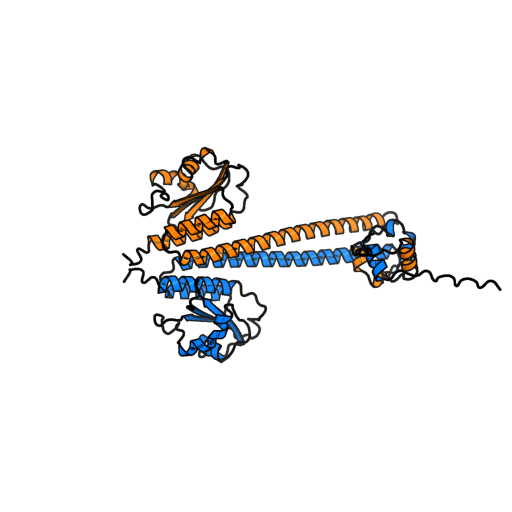A C 1
ATOM 1717 O O . ALA A 1 221 ? -6.824 -19.234 -12.062 1 91.12 221 ALA A O 1
ATOM 1718 N N . ILE A 1 222 ? -8.336 -17.625 -11.914 1 89.69 222 ILE A N 1
ATOM 1719 C CA . ILE A 1 222 ? -9.344 -18.391 -12.633 1 89.69 222 ILE A CA 1
ATOM 1720 C C . ILE A 1 222 ? -8.914 -18.578 -14.086 1 89.69 222 ILE A C 1
ATOM 1722 O O . ILE A 1 222 ? -9.047 -19.656 -14.648 1 89.69 222 ILE A O 1
ATOM 1726 N N . ARG A 1 223 ? -8.492 -17.562 -14.648 1 86.12 223 ARG A N 1
ATOM 1727 C CA . ARG A 1 223 ? -8.039 -17.609 -16.031 1 86.12 223 ARG A CA 1
ATOM 1728 C C . ARG A 1 223 ? -6.93 -18.656 -16.203 1 86.12 223 ARG A C 1
ATOM 1730 O O . ARG A 1 223 ? -6.902 -19.375 -17.203 1 86.12 223 ARG A O 1
ATOM 1737 N N . CYS A 1 224 ? -6.082 -18.703 -15.281 1 81.25 224 CYS A N 1
ATOM 1738 C CA . CYS A 1 224 ? -4.969 -19.641 -15.328 1 81.25 224 CYS A CA 1
ATOM 1739 C C . CYS A 1 224 ? -5.473 -21.078 -15.344 1 81.25 224 CYS A C 1
ATOM 1741 O O . CYS A 1 224 ? -4.902 -21.938 -16.031 1 81.25 224 CYS A O 1
ATOM 1743 N N . HIS A 1 225 ? -6.492 -21.312 -14.656 1 79.12 225 HIS A N 1
ATOM 1744 C CA . HIS A 1 225 ? -7.012 -22.672 -14.578 1 79.12 225 HIS A CA 1
ATOM 1745 C C . HIS A 1 225 ? -7.934 -22.969 -15.758 1 79.12 225 HIS A C 1
ATOM 1747 O O . HIS A 1 225 ? -8.133 -24.141 -16.109 1 79.12 225 HIS A O 1
ATOM 1753 N N . ALA A 1 226 ? -8.625 -21.938 -16.266 1 69.56 226 ALA A N 1
ATOM 1754 C CA . ALA A 1 226 ? -9.469 -22.156 -17.438 1 69.56 226 ALA A CA 1
ATOM 1755 C C . ALA A 1 226 ? -8.617 -22.438 -18.672 1 69.56 226 ALA A C 1
ATOM 1757 O O . ALA A 1 226 ? -9.016 -23.219 -19.547 1 69.56 226 ALA A O 1
ATOM 1758 N N . GLY A 1 227 ? -7.66 -21.688 -18.953 1 58.69 227 GLY A N 1
ATOM 1759 C CA . GLY A 1 227 ? -6.758 -21.938 -20.062 1 58.69 227 GLY A CA 1
ATOM 1760 C C . GLY A 1 227 ? -5.879 -23.156 -19.859 1 58.69 227 GLY A C 1
ATOM 1761 O O . GLY A 1 227 ? -5.367 -23.719 -20.828 1 58.69 227 GLY A O 1
ATOM 1762 N N . ARG A 1 228 ? -5.52 -23.422 -18.641 1 51.84 228 ARG A N 1
ATOM 1763 C CA . ARG A 1 228 ? -4.656 -24.562 -18.359 1 51.84 228 ARG A CA 1
ATOM 1764 C C . ARG A 1 228 ? -5.453 -25.859 -18.344 1 51.84 228 ARG A C 1
ATOM 1766 O O . ARG A 1 228 ? -6.25 -26.109 -17.438 1 51.84 228 ARG A O 1
ATOM 1773 N N . ARG A 1 229 ? -6.41 -26.469 -19.172 1 43.75 229 ARG A N 1
ATOM 1774 C CA . ARG A 1 229 ? -6.184 -27.906 -19.297 1 43.75 229 ARG A CA 1
ATOM 1775 C C . ARG A 1 229 ? -4.723 -28.25 -19.047 1 43.75 229 ARG A C 1
ATOM 1777 O O . ARG A 1 229 ? -3.881 -28.109 -19.938 1 43.75 229 ARG A O 1
ATOM 1784 N N . CYS A 1 230 ? -4.035 -27.781 -18.125 1 39.53 230 CYS A N 1
ATOM 1785 C CA . CYS A 1 230 ? -2.861 -28.391 -17.516 1 39.53 230 CYS A CA 1
ATOM 1786 C C . CYS A 1 230 ? -3.035 -29.891 -17.375 1 39.53 230 CYS A C 1
ATOM 1788 O O . CYS A 1 230 ? -4.141 -30.375 -17.125 1 39.53 230 CYS A O 1
ATOM 1790 N N . ALA A 1 231 ? -2.209 -30.719 -18.016 1 37.78 231 ALA A N 1
ATOM 1791 C CA . ALA A 1 231 ? -2.236 -32.062 -18.562 1 37.78 231 ALA A CA 1
ATOM 1792 C C . ALA A 1 231 ? -2.717 -33.062 -17.531 1 37.78 231 ALA A C 1
ATOM 1794 O O . ALA A 1 231 ? -2.732 -34.281 -17.781 1 37.78 231 ALA A O 1
ATOM 1795 N N . GLY A 1 232 ? -3.26 -32.812 -16.25 1 31.36 232 GLY A N 1
ATOM 1796 C CA . GLY A 1 232 ? -3.562 -34.062 -15.594 1 31.36 232 GLY A CA 1
ATOM 1797 C C . GLY A 1 232 ? -4.715 -34.812 -16.234 1 31.36 232 GLY A C 1
ATOM 1798 O O . GLY A 1 232 ? -4.996 -35.969 -15.875 1 31.36 232 GLY A O 1
ATOM 1799 N N . GLU A 1 233 ? -5.719 -34.312 -16.984 1 28.59 233 GLU A N 1
ATOM 1800 C CA . GLU A 1 233 ? -6.449 -35.531 -17.312 1 28.59 233 GLU A CA 1
ATOM 1801 C C . GLU A 1 233 ? -5.73 -36.312 -18.406 1 28.59 233 GLU A C 1
ATOM 1803 O O . GLU A 1 233 ? -5.215 -35.75 -19.359 1 28.59 233 GLU A O 1
ATOM 1808 N N . MET B 1 1 ? 5.781 44.781 -29.281 1 31.69 1 MET B N 1
ATOM 1809 C CA . MET B 1 1 ? 6.57 44.812 -28.062 1 31.69 1 MET B CA 1
ATOM 1810 C C . MET B 1 1 ? 5.719 45.25 -26.875 1 31.69 1 MET B C 1
ATOM 1812 O O . MET B 1 1 ? 5.629 46.469 -26.594 1 31.69 1 MET B O 1
ATOM 1816 N N . THR B 1 2 ? 4.551 44.656 -26.672 1 38.94 2 THR B N 1
ATOM 1817 C CA . THR B 1 2 ? 3.527 44.969 -25.688 1 38.94 2 THR B CA 1
ATOM 1818 C C . THR B 1 2 ? 4.086 44.875 -24.281 1 38.94 2 THR B C 1
ATOM 1820 O O . THR B 1 2 ? 4.637 43.844 -23.906 1 38.94 2 THR B O 1
ATOM 1823 N N . ALA B 1 3 ? 4.582 46 -23.734 1 43.81 3 ALA B N 1
ATOM 1824 C CA . ALA B 1 3 ? 5.102 46.188 -22.391 1 43.81 3 ALA B CA 1
ATOM 1825 C C . ALA B 1 3 ? 4.16 45.531 -21.359 1 43.81 3 ALA B C 1
ATOM 1827 O O . ALA B 1 3 ? 2.982 45.906 -21.297 1 43.81 3 ALA B O 1
ATOM 1828 N N . SER B 1 4 ? 4.238 44.219 -21.172 1 42.62 4 SER B N 1
ATOM 1829 C CA . SER B 1 4 ? 3.57 43.5 -20.078 1 42.62 4 SER B CA 1
ATOM 1830 C C . SER B 1 4 ? 3.635 44.312 -18.781 1 42.62 4 SER B C 1
ATOM 1832 O O . SER B 1 4 ? 4.711 44.75 -18.375 1 42.62 4 SER B O 1
ATOM 1834 N N . SER B 1 5 ? 2.629 45.156 -18.578 1 43.34 5 SER B N 1
ATOM 1835 C CA . SER B 1 5 ? 2.514 45.938 -17.344 1 43.34 5 SER B CA 1
ATOM 1836 C C . SER B 1 5 ? 2.969 45.125 -16.141 1 43.34 5 SER B C 1
ATOM 1838 O O . SER B 1 5 ? 2.564 43.969 -15.969 1 43.34 5 SER B O 1
ATOM 1840 N N . PRO B 1 6 ? 4.184 45.312 -15.578 1 44.38 6 PRO B N 1
ATOM 1841 C CA . PRO B 1 6 ? 4.73 44.531 -14.453 1 44.38 6 PRO B CA 1
ATOM 1842 C C . PRO B 1 6 ? 3.674 44.188 -13.406 1 44.38 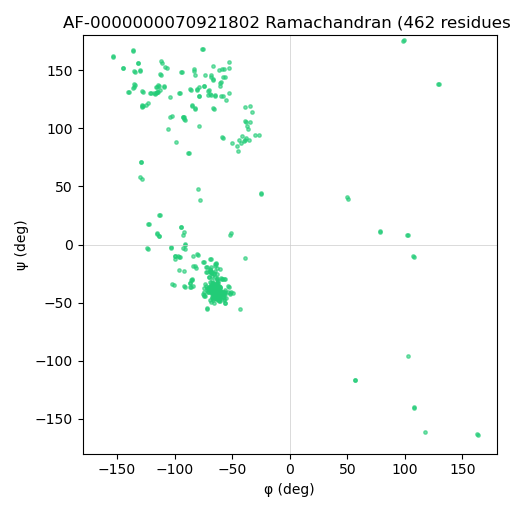6 PRO B C 1
ATOM 1844 O O . PRO B 1 6 ? 2.711 44.938 -13.219 1 44.38 6 PRO B O 1
ATOM 1847 N N . LYS B 1 7 ? 3.207 42.969 -13.336 1 47.81 7 LYS B N 1
ATOM 1848 C CA . LYS B 1 7 ? 2.359 42.469 -12.266 1 47.81 7 LYS B CA 1
ATOM 1849 C C . LYS B 1 7 ? 2.58 43.219 -10.969 1 47.81 7 LYS B C 1
ATOM 1851 O O . LYS B 1 7 ? 3.707 43.312 -10.477 1 47.81 7 LYS B O 1
ATOM 1856 N N . ALA B 1 8 ? 1.871 44.188 -10.648 1 47.62 8 ALA B N 1
ATOM 1857 C CA . ALA B 1 8 ? 1.89 45.062 -9.469 1 47.62 8 ALA B CA 1
ATOM 1858 C C . ALA B 1 8 ? 2.104 44.219 -8.203 1 47.62 8 ALA B C 1
ATOM 1860 O O . ALA B 1 8 ? 1.402 43.25 -7.969 1 47.62 8 ALA B O 1
ATOM 1861 N N . GLU B 1 9 ? 3.291 43.906 -7.738 1 49.19 9 GLU B N 1
ATOM 1862 C CA . GLU B 1 9 ? 3.588 43.25 -6.461 1 49.19 9 GLU B CA 1
ATOM 1863 C C . GLU B 1 9 ? 2.57 43.656 -5.395 1 49.19 9 GLU B C 1
ATOM 1865 O O . GLU B 1 9 ? 2.09 44.781 -5.383 1 49.19 9 GLU B O 1
ATOM 1870 N N . PRO B 1 10 ? 1.785 42.75 -4.93 1 56.06 10 PRO B N 1
ATOM 1871 C CA . PRO B 1 10 ? 0.782 43.188 -3.951 1 56.06 10 PRO B CA 1
ATOM 1872 C C . PRO B 1 10 ? 1.292 44.281 -3.031 1 56.06 10 PRO B C 1
ATOM 1874 O O . PRO B 1 10 ? 2.396 44.188 -2.49 1 56.06 10 PRO B O 1
ATOM 1877 N N . GLU B 1 11 ? 1.193 45.469 -3.258 1 68.62 11 GLU B N 1
ATOM 1878 C CA . GLU B 1 11 ? 1.66 46.656 -2.547 1 68.62 11 GLU B CA 1
ATOM 1879 C C . GLU B 1 11 ? 1.273 46.594 -1.071 1 68.62 11 GLU B C 1
ATOM 1881 O O . GLU B 1 11 ? 0.087 46.562 -0.736 1 68.62 11 GLU B O 1
ATOM 1886 N N . PHE B 1 12 ? 2.184 45.938 -0.239 1 75.5 12 PHE B N 1
ATOM 1887 C CA . PHE B 1 12 ? 1.981 45.938 1.205 1 75.5 12 PHE B CA 1
ATOM 1888 C C . PHE B 1 12 ? 1.804 47.375 1.712 1 75.5 12 PHE B C 1
ATOM 1890 O O . PHE B 1 12 ? 2.451 48.281 1.218 1 75.5 12 PHE B O 1
ATOM 1897 N N . PRO B 1 13 ? 0.725 47.562 2.516 1 82.56 13 PRO B N 1
ATOM 1898 C CA . PRO B 1 13 ? 0.648 48.875 3.184 1 82.56 13 PRO B CA 1
ATOM 1899 C C . PRO B 1 13 ? 1.923 49.219 3.949 1 82.56 13 PRO B C 1
ATOM 1901 O O . PRO B 1 13 ? 2.729 48.344 4.246 1 82.56 13 PRO B O 1
ATOM 1904 N N . SER B 1 14 ? 2.154 50.469 4.168 1 84.94 14 SER B N 1
ATOM 1905 C CA . SER B 1 14 ? 3.297 50.875 4.977 1 84.94 14 SER B CA 1
ATOM 1906 C C . SER B 1 14 ? 3.135 50.438 6.43 1 84.94 14 SER B C 1
ATOM 1908 O O . SER B 1 14 ? 2.016 50.219 6.895 1 84.94 14 SER B O 1
ATOM 1910 N N . GLU B 1 15 ? 4.223 50.25 7.117 1 88.88 15 GLU B N 1
ATOM 1911 C CA . GLU B 1 15 ? 4.219 49.906 8.531 1 88.88 15 GLU B CA 1
ATOM 1912 C C . GLU B 1 15 ? 3.395 50.906 9.352 1 88.88 15 GLU B C 1
ATOM 1914 O O . GLU B 1 15 ? 2.66 50.5 10.258 1 88.88 15 GLU B O 1
ATOM 1919 N N . GLN B 1 16 ? 3.588 52.188 8.961 1 86.62 16 GLN B N 1
ATOM 1920 C CA . GLN B 1 16 ? 2.867 53.25 9.664 1 86.62 16 GLN B CA 1
ATOM 1921 C C . GLN B 1 16 ? 1.363 53.156 9.422 1 86.62 16 GLN B C 1
ATOM 1923 O O . GLN B 1 16 ? 0.567 53.375 10.336 1 86.62 16 GLN B O 1
ATOM 1928 N N . ALA B 1 17 ? 1.084 52.719 8.258 1 88.31 17 ALA B N 1
ATOM 1929 C CA . ALA B 1 17 ? -0.329 52.531 7.93 1 88.31 17 ALA B CA 1
ATOM 1930 C C . ALA B 1 17 ? -0.938 51.375 8.711 1 88.31 17 ALA B C 1
ATOM 1932 O O . ALA B 1 17 ? -2.086 51.469 9.156 1 88.31 17 ALA B O 1
ATOM 1933 N N . VAL B 1 18 ? -0.175 50.312 8.836 1 88.81 18 VAL B N 1
ATOM 1934 C CA . VAL B 1 18 ? -0.638 49.156 9.586 1 88.81 18 VAL B CA 1
ATOM 1935 C C . VAL B 1 18 ? -0.825 49.531 11.055 1 88.81 18 VAL B C 1
ATOM 1937 O O . VAL B 1 18 ? -1.837 49.156 11.664 1 88.81 18 VAL B O 1
ATOM 1940 N N . GLU B 1 19 ? 0.22 50.25 11.602 1 86.44 19 GLU B N 1
ATOM 1941 C CA . GLU B 1 19 ? 0.109 50.688 12.992 1 86.44 19 GLU B CA 1
ATOM 1942 C C . GLU B 1 19 ? -1.142 51.531 13.203 1 86.44 19 GLU B C 1
ATOM 1944 O O . GLU B 1 19 ? -1.883 51.344 14.164 1 86.44 19 GLU B O 1
ATOM 1949 N N . ALA B 1 20 ? -1.413 52.5 12.266 1 86.56 20 ALA B N 1
ATOM 1950 C CA . ALA B 1 20 ? -2.566 53.375 12.352 1 86.56 20 ALA B CA 1
ATOM 1951 C C . ALA B 1 20 ? -3.873 52.594 12.297 1 86.56 20 ALA B C 1
ATOM 1953 O O . ALA B 1 20 ? -4.812 52.875 13.039 1 86.56 20 ALA B O 1
ATOM 1954 N N . TYR B 1 21 ? -3.842 51.688 11.523 1 89.75 21 TYR B N 1
ATOM 1955 C CA . TYR B 1 21 ? -5.031 50.875 11.375 1 89.75 21 TYR B CA 1
ATOM 1956 C C . TYR B 1 21 ? -5.328 50.094 12.664 1 89.75 21 TYR B C 1
ATOM 1958 O O . TYR B 1 21 ? -6.465 50.094 13.133 1 89.75 21 TYR B O 1
ATOM 1966 N N . LEU B 1 22 ? -4.352 49.406 13.211 1 85.56 22 LEU B N 1
ATOM 1967 C CA . LEU B 1 22 ? -4.531 48.594 14.398 1 85.56 22 LEU B CA 1
ATOM 1968 C C . LEU B 1 22 ? -4.918 49.438 15.602 1 85.56 22 LEU B C 1
ATOM 1970 O O . LEU B 1 22 ? -5.68 49 16.469 1 85.56 22 LEU B O 1
ATOM 1974 N N . ARG B 1 23 ? -4.379 50.688 15.672 1 83.25 23 ARG B N 1
ATOM 1975 C CA . ARG B 1 23 ? -4.777 51.625 16.734 1 83.25 23 ARG B CA 1
ATOM 1976 C C . ARG B 1 23 ? -6.258 51.969 16.625 1 83.25 23 ARG B C 1
ATOM 1978 O O . ARG B 1 23 ? -6.938 52.094 17.656 1 83.25 23 ARG B O 1
ATOM 1985 N N . ALA B 1 24 ? -6.668 52.031 15.32 1 86.38 24 ALA B N 1
ATOM 1986 C CA . ALA B 1 24 ? -8.055 52.406 15.062 1 86.38 24 ALA B CA 1
ATOM 1987 C C . ALA B 1 24 ? -8.977 51.188 15.234 1 86.38 24 ALA B C 1
ATOM 1989 O O . ALA B 1 24 ? -10.188 51.344 15.414 1 86.38 24 ALA B O 1
ATOM 1990 N N . HIS B 1 25 ? -8.43 49.969 15.164 1 85.12 25 HIS B N 1
ATOM 1991 C CA . HIS B 1 25 ? -9.219 48.75 15.234 1 85.12 25 HIS B CA 1
ATOM 1992 C C . HIS B 1 25 ? -8.648 47.781 16.266 1 85.12 25 HIS B C 1
ATOM 1994 O O . HIS B 1 25 ? -8.164 46.719 15.922 1 85.12 25 HIS B O 1
ATOM 2000 N N . PRO B 1 26 ? -8.766 48.094 17.609 1 80.25 26 PRO B N 1
ATOM 2001 C CA . PRO B 1 26 ? -8.156 47.281 18.672 1 80.25 26 PRO B CA 1
ATOM 2002 C C . PRO B 1 26 ? -8.742 45.875 18.734 1 80.25 26 PRO B C 1
ATOM 2004 O O . PRO B 1 26 ? -8.141 44.969 19.344 1 80.25 26 PRO B O 1
ATOM 2007 N N . ASP B 1 27 ? -9.867 45.562 18.172 1 78.25 27 ASP B N 1
ATOM 2008 C CA . ASP B 1 27 ? -10.508 44.25 18.188 1 78.25 27 ASP B CA 1
ATOM 2009 C C . ASP B 1 27 ? -10.086 43.438 16.984 1 78.25 27 ASP B C 1
ATOM 2011 O O . ASP B 1 27 ? -10.648 42.344 16.734 1 78.25 27 ASP B O 1
ATOM 2015 N N . PHE B 1 28 ? -9.102 43.938 16.297 1 84.38 28 PHE B N 1
ATOM 2016 C CA . PHE B 1 28 ? -8.656 43.281 15.062 1 84.38 28 PHE B CA 1
ATOM 2017 C C . PHE B 1 28 ? -8.398 41.781 15.289 1 84.38 28 PHE B C 1
ATOM 2019 O O . PHE B 1 28 ? -8.836 40.938 14.508 1 84.38 28 PHE B O 1
ATOM 2026 N N . PHE B 1 29 ? -7.809 41.469 16.406 1 81.25 29 PHE B N 1
ATOM 2027 C CA . PHE B 1 29 ? -7.348 40.094 16.625 1 81.25 29 PHE B CA 1
ATOM 2028 C C . PHE B 1 29 ? -8.477 39.219 17.141 1 81.25 29 PHE B C 1
ATOM 2030 O O . PHE B 1 29 ? -8.367 38 17.141 1 81.25 29 PHE B O 1
ATOM 2037 N N . GLU B 1 30 ? -9.562 39.781 17.5 1 76.56 30 GLU B N 1
ATOM 2038 C CA . GLU B 1 30 ? -10.742 38.969 17.781 1 76.56 30 GLU B CA 1
ATOM 2039 C C . GLU B 1 30 ? -11.25 38.25 16.531 1 76.56 30 GLU B C 1
ATOM 2041 O O . GLU B 1 30 ? -11.828 37.188 16.625 1 76.56 30 GLU B O 1
ATOM 2046 N N . ARG B 1 31 ? -10.969 38.906 15.352 1 81.38 31 ARG B N 1
ATOM 2047 C CA . ARG B 1 31 ? -11.43 38.375 14.078 1 81.38 31 ARG B CA 1
ATOM 2048 C C . ARG B 1 31 ? -10.312 37.625 13.359 1 81.38 31 ARG B C 1
ATOM 2050 O O . ARG B 1 31 ? -10.547 36.938 12.367 1 81.38 31 ARG B O 1
ATOM 2057 N N . HIS B 1 32 ? -9.07 37.812 13.867 1 81.12 32 HIS B N 1
ATOM 2058 C CA . HIS B 1 32 ? -7.93 37.188 13.211 1 81.12 32 HIS B CA 1
ATOM 2059 C C . HIS B 1 32 ? -7.078 36.406 14.211 1 81.12 32 HIS B C 1
ATOM 2061 O O . HIS B 1 32 ? -5.863 36.594 14.273 1 81.12 32 HIS B O 1
ATOM 2067 N N . LEU B 1 33 ? -7.691 35.469 14.914 1 75.38 33 LEU B N 1
ATOM 2068 C CA . LEU B 1 33 ? -7.039 34.719 15.984 1 75.38 33 LEU B CA 1
ATOM 2069 C C . LEU B 1 33 ? -5.895 33.875 15.438 1 75.38 33 LEU B C 1
ATOM 2071 O O . LEU B 1 33 ? -4.844 33.75 16.062 1 75.38 33 LEU B O 1
ATOM 2075 N N . ALA B 1 34 ? -6.086 33.375 14.25 1 78 34 ALA B N 1
ATOM 2076 C CA . ALA B 1 34 ? -5.078 32.5 13.664 1 78 34 ALA B CA 1
ATOM 2077 C C . ALA B 1 34 ? -3.766 33.219 13.438 1 78 34 ALA B C 1
ATOM 2079 O O . ALA B 1 34 ? -2.688 32.625 13.508 1 78 34 ALA B O 1
ATOM 2080 N N . LEU B 1 35 ? -3.873 34.562 13.164 1 79.44 35 LEU B N 1
ATOM 2081 C CA . LEU B 1 35 ? -2.689 35.375 12.914 1 79.44 35 LEU B CA 1
ATOM 2082 C C . LEU B 1 35 ? -1.847 35.5 14.18 1 79.44 35 LEU B C 1
ATOM 2084 O O . LEU B 1 35 ? -0.625 35.656 14.102 1 79.44 35 LEU B O 1
ATOM 2088 N N . LEU B 1 36 ? -2.477 35.406 15.352 1 76.94 36 LEU B N 1
ATOM 2089 C CA . LEU B 1 36 ? -1.778 35.531 16.625 1 76.94 36 LEU B CA 1
ATOM 2090 C C . LEU B 1 36 ? -0.718 34.469 16.797 1 76.94 36 LEU B C 1
ATOM 2092 O O . LEU B 1 36 ? 0.353 34.719 17.344 1 76.94 36 LEU B O 1
ATOM 2096 N N . ALA B 1 37 ? -1.07 33.312 16.297 1 76.31 37 ALA B N 1
ATOM 2097 C CA . ALA B 1 37 ? -0.168 32.156 16.453 1 76.31 37 ALA B CA 1
ATOM 2098 C C . ALA B 1 37 ? 1.151 32.406 15.727 1 76.31 37 ALA B C 1
ATOM 2100 O O . ALA B 1 37 ? 2.178 31.812 16.078 1 76.31 37 ALA B O 1
ATOM 2101 N N . LEU B 1 38 ? 1.077 33.344 14.789 1 78.88 38 LEU B N 1
ATOM 2102 C CA . LEU B 1 38 ? 2.248 33.562 13.953 1 78.88 38 LEU B CA 1
ATOM 2103 C C . LEU B 1 38 ? 3.094 34.719 14.484 1 78.88 38 LEU B C 1
ATOM 2105 O O . LEU B 1 38 ? 4.293 34.781 14.203 1 78.88 38 LEU B O 1
ATOM 2109 N N . LEU B 1 39 ? 2.537 35.594 15.242 1 77.44 39 LEU B N 1
ATOM 2110 C CA . LEU B 1 39 ? 3.182 36.844 15.625 1 77.44 39 LEU B CA 1
ATOM 2111 C C . LEU B 1 39 ? 4.137 36.625 16.797 1 77.44 39 LEU B C 1
ATOM 2113 O O . LEU B 1 39 ? 3.896 35.75 17.641 1 77.44 39 LEU B O 1
ATOM 2117 N N . ARG B 1 40 ? 5.184 37.344 16.797 1 75.44 40 ARG B N 1
ATOM 2118 C CA . ARG B 1 40 ? 6.09 37.375 17.938 1 75.44 40 ARG B CA 1
ATOM 2119 C C . ARG B 1 40 ? 5.699 38.5 18.906 1 75.44 40 ARG B C 1
ATOM 2121 O O . ARG B 1 40 ? 5.805 39.688 18.562 1 75.44 40 ARG B O 1
ATOM 2128 N N . LEU B 1 41 ? 5.191 38.094 20.031 1 71.69 41 LEU B N 1
ATOM 2129 C CA . LEU B 1 41 ? 4.684 39.031 21.016 1 71.69 41 LEU B CA 1
ATOM 2130 C C . LEU B 1 41 ? 5.633 39.156 22.203 1 71.69 41 LEU B C 1
ATOM 2132 O O . LEU B 1 41 ? 5.742 38.219 23 1 71.69 41 LEU B O 1
ATOM 2136 N N . PRO B 1 42 ? 6.457 40.25 22.188 1 67.56 42 PRO B N 1
ATOM 2137 C CA . PRO B 1 42 ? 7.297 40.438 23.375 1 67.56 42 PRO B CA 1
ATOM 2138 C C . PRO B 1 42 ? 6.48 40.594 24.656 1 67.56 42 PRO B C 1
ATOM 2140 O O . PRO B 1 42 ? 5.363 41.125 24.625 1 67.56 42 PRO B O 1
ATOM 2143 N N . HIS B 1 43 ? 6.824 39.812 25.594 1 62.59 43 HIS B N 1
ATOM 2144 C CA . HIS B 1 43 ? 6.215 39.969 26.906 1 62.59 43 HIS B CA 1
ATOM 2145 C C . HIS B 1 43 ? 7.125 40.75 27.844 1 62.59 43 HIS B C 1
ATOM 2147 O O . HIS B 1 43 ? 8.008 40.188 28.484 1 62.59 43 HIS B O 1
ATOM 2153 N N . PRO B 1 44 ? 7.039 42.125 27.859 1 58.47 44 PRO B N 1
ATOM 2154 C CA . PRO B 1 44 ? 7.969 43 28.562 1 58.47 44 PRO B CA 1
ATOM 2155 C C . PRO B 1 44 ? 7.992 42.75 30.062 1 58.47 44 PRO B C 1
ATOM 2157 O O . PRO B 1 44 ? 8.805 43.344 30.781 1 58.47 44 PRO B O 1
ATOM 2160 N N . VAL B 1 45 ? 6.973 42.125 30.75 1 55.16 45 VAL B N 1
ATOM 2161 C CA . VAL B 1 45 ? 7.02 42.094 32.219 1 55.16 45 VAL B CA 1
ATOM 2162 C C . VAL B 1 45 ? 8.125 41.156 32.656 1 55.16 45 VAL B C 1
ATOM 2164 O O . VAL B 1 45 ? 8.344 40.094 32.062 1 55.16 45 VAL B O 1
ATOM 2167 N N . SER B 1 46 ? 8.906 41.656 33.469 1 49.97 46 SER B N 1
ATOM 2168 C CA . SER B 1 46 ? 10.023 41 34.125 1 49.97 46 SER B CA 1
ATOM 2169 C C . SER B 1 46 ? 9.562 39.75 34.844 1 49.97 46 SER B C 1
ATOM 2171 O O . SER B 1 46 ? 8.57 39.75 35.562 1 49.97 46 SER B O 1
ATOM 2173 N N . GLY B 1 47 ? 10.039 38.469 34.688 1 47.78 47 GLY B N 1
ATOM 2174 C CA . GLY B 1 47 ? 9.797 37.188 35.312 1 47.78 47 GLY B CA 1
ATOM 2175 C C . GLY B 1 47 ? 8.922 36.281 34.469 1 47.78 47 GLY B C 1
ATOM 2176 O O . GLY B 1 47 ? 9.422 35.344 33.844 1 47.78 47 GLY B O 1
ATOM 2177 N N . SER B 1 48 ? 7.676 36.406 34.875 1 48.59 48 SER B N 1
ATOM 2178 C CA . SER B 1 48 ? 6.656 35.562 34.281 1 48.59 48 SER B CA 1
ATOM 2179 C C . SER B 1 48 ? 6.719 35.562 32.75 1 48.59 48 SER B C 1
ATOM 2181 O O . SER B 1 48 ? 6.383 34.594 32.094 1 48.59 48 SER B O 1
ATOM 2183 N N . VAL B 1 49 ? 6.941 36.812 32.25 1 51.56 49 VAL B N 1
ATOM 2184 C CA . VAL B 1 49 ? 6.875 37.125 30.812 1 51.56 49 VAL B CA 1
ATOM 2185 C C . VAL B 1 49 ? 7.828 36.25 30.031 1 51.56 49 VAL B C 1
ATOM 2187 O O . VAL B 1 49 ? 7.461 35.688 28.984 1 51.56 49 VAL B O 1
ATOM 2190 N N . SER B 1 50 ? 9.047 36.125 30.859 1 62.75 50 SER B N 1
ATOM 2191 C CA . SER B 1 50 ? 10.125 35.344 30.266 1 62.75 50 SER B CA 1
ATOM 2192 C C . SER B 1 50 ? 9.734 33.875 30.094 1 62.75 50 SER B C 1
ATOM 2194 O O . SER B 1 50 ? 10 33.25 29.062 1 62.75 50 SER B O 1
ATOM 2196 N N . LEU B 1 51 ? 8.781 33.656 30.953 1 61.81 51 LEU B N 1
ATOM 2197 C CA . LEU B 1 51 ? 8.406 32.219 30.953 1 61.81 51 LEU B CA 1
ATOM 2198 C C . LEU B 1 51 ? 7.414 31.938 29.844 1 61.81 51 LEU B C 1
ATOM 2200 O O . LEU B 1 51 ? 7.504 30.891 29.188 1 61.81 51 LEU B O 1
ATOM 2204 N N . ILE B 1 52 ? 6.516 33 29.625 1 71.38 52 ILE B N 1
ATOM 2205 C CA . ILE B 1 52 ? 5.465 32.781 28.625 1 71.38 52 ILE B CA 1
ATOM 2206 C C . ILE B 1 52 ? 6.051 32.844 27.219 1 71.38 52 ILE B C 1
ATOM 2208 O O . ILE B 1 52 ? 5.641 32.125 26.328 1 71.38 52 ILE B O 1
ATOM 2212 N N . GLU B 1 53 ? 7.016 33.75 27.031 1 77.44 53 GLU B N 1
ATOM 2213 C CA . GLU B 1 53 ? 7.719 33.812 25.75 1 77.44 53 GLU B CA 1
ATOM 2214 C C . GLU B 1 53 ? 8.492 32.531 25.469 1 77.44 53 GLU B C 1
ATOM 2216 O O . GLU B 1 53 ? 8.523 32.031 24.344 1 77.44 53 GLU B O 1
ATOM 2221 N N . ARG B 1 54 ? 8.984 32 26.516 1 74 54 ARG B N 1
ATOM 2222 C CA . ARG B 1 54 ? 9.703 30.75 26.375 1 74 54 ARG B CA 1
ATOM 2223 C C . ARG B 1 54 ? 8.742 29.609 26.031 1 74 54 ARG B C 1
ATOM 2225 O O . ARG B 1 54 ? 9.07 28.734 25.234 1 74 54 ARG B O 1
ATOM 2232 N N . GLN B 1 55 ? 7.625 29.656 26.609 1 74.12 55 GLN B N 1
ATOM 2233 C CA . GLN B 1 55 ? 6.609 28.656 26.328 1 74.12 55 GLN B CA 1
ATOM 2234 C C . GLN B 1 55 ? 6.164 28.703 24.875 1 74.12 55 GLN B C 1
ATOM 2236 O O . GLN B 1 55 ? 6.012 27.672 24.219 1 74.12 55 GLN B O 1
ATOM 2241 N N . VAL B 1 56 ? 6.023 29.938 24.328 1 83.25 56 VAL B N 1
ATOM 2242 C CA . VAL B 1 56 ? 5.605 30.109 22.938 1 83.25 56 VAL B CA 1
ATOM 2243 C C . VAL B 1 56 ? 6.672 29.547 22 1 83.25 56 VAL B C 1
ATOM 2245 O O . VAL B 1 56 ? 6.355 28.812 21.062 1 83.25 56 VAL B O 1
ATOM 2248 N N . THR B 1 57 ? 7.887 29.828 22.344 1 83.88 57 THR B N 1
ATOM 2249 C CA . THR B 1 57 ? 9 29.344 21.547 1 83.88 57 THR B CA 1
ATOM 2250 C C . THR B 1 57 ? 9.039 27.812 21.547 1 83.88 57 THR B C 1
ATOM 2252 O O . THR B 1 57 ? 9.195 27.188 20.5 1 83.88 57 THR B O 1
ATOM 2255 N N . LEU B 1 58 ? 8.789 27.297 22.688 1 80.5 58 LEU B N 1
ATOM 2256 C CA . LEU B 1 58 ? 8.797 25.844 22.828 1 80.5 58 LEU B CA 1
ATOM 2257 C C . LEU B 1 58 ? 7.645 25.219 22.047 1 80.5 58 LEU B C 1
ATOM 2259 O O . LEU B 1 58 ? 7.828 24.203 21.375 1 80.5 58 LEU B O 1
ATOM 2263 N N . LEU B 1 59 ? 6.547 25.797 22.125 1 85.25 59 LEU B N 1
ATOM 2264 C CA . LEU B 1 59 ? 5.379 25.266 21.438 1 85.25 59 LEU B CA 1
ATOM 2265 C C . LEU B 1 59 ? 5.57 25.344 19.922 1 85.25 59 LEU B C 1
ATOM 2267 O O . LEU B 1 59 ? 5.195 24.422 19.203 1 85.25 59 LEU B O 1
ATOM 2271 N N . ARG B 1 60 ? 6.168 26.375 19.406 1 89.94 60 ARG B N 1
ATOM 2272 C CA . ARG B 1 60 ? 6.434 26.516 17.969 1 89.94 60 ARG B CA 1
ATOM 2273 C C . ARG B 1 60 ? 7.434 25.453 17.5 1 89.94 60 ARG B C 1
ATOM 2275 O O . ARG B 1 60 ? 7.258 24.859 16.438 1 89.94 60 ARG B O 1
ATOM 2282 N N . ASP B 1 61 ? 8.375 25.266 18.344 1 89.94 61 ASP B N 1
ATOM 2283 C CA . ASP B 1 61 ? 9.383 24.25 18 1 89.94 61 ASP B CA 1
ATOM 2284 C C . ASP B 1 61 ? 8.766 22.859 17.953 1 89.94 61 ASP B C 1
ATOM 2286 O O . ASP B 1 61 ? 9.023 22.094 17.016 1 89.94 61 ASP B O 1
ATOM 2290 N N . ARG B 1 62 ? 8.008 22.594 18.922 1 87.38 62 ARG B N 1
ATOM 2291 C CA . ARG B 1 62 ? 7.332 21.297 18.969 1 87.38 62 ARG B CA 1
ATOM 2292 C C . ARG B 1 62 ? 6.402 21.125 17.766 1 87.38 62 ARG B C 1
ATOM 2294 O O . ARG B 1 62 ? 6.316 20.031 17.203 1 87.38 62 ARG B O 1
ATOM 2301 N N . HIS B 1 63 ? 5.707 22.188 17.484 1 92.69 63 HIS B N 1
ATOM 2302 C CA . HIS B 1 63 ? 4.805 22.156 16.344 1 92.69 63 HIS B CA 1
ATOM 2303 C C . HIS B 1 63 ? 5.566 21.875 15.047 1 92.69 63 HIS B C 1
ATOM 2305 O O . HIS B 1 63 ? 5.141 21.047 14.234 1 92.69 63 HIS B O 1
ATOM 2311 N N . ARG B 1 64 ? 6.652 22.562 14.883 1 94.19 64 ARG B N 1
ATOM 2312 C CA . ARG B 1 64 ? 7.48 22.375 13.695 1 94.19 64 ARG B CA 1
ATOM 2313 C C . ARG B 1 64 ? 7.996 20.938 13.609 1 94.19 64 ARG B C 1
ATOM 2315 O O . ARG B 1 64 ? 7.988 20.328 12.539 1 94.19 64 ARG B O 1
ATOM 2322 N N . GLN B 1 65 ? 8.391 20.422 14.648 1 94.06 65 GLN B N 1
ATOM 2323 C CA . GLN B 1 65 ? 8.898 19.047 14.695 1 94.06 65 GLN B CA 1
ATOM 2324 C C . GLN B 1 65 ? 7.801 18.047 14.328 1 94.06 65 GLN B C 1
ATOM 2326 O O . GLN B 1 65 ? 8.039 17.125 13.555 1 94.06 65 GLN B O 1
ATOM 2331 N N . LEU B 1 66 ? 6.691 18.297 14.867 1 94.25 66 LEU B N 1
ATOM 2332 C CA . LEU B 1 66 ? 5.566 17.406 14.586 1 94.25 66 LEU B CA 1
ATOM 2333 C C . LEU B 1 66 ? 5.176 17.484 13.117 1 94.25 66 LEU B C 1
ATOM 2335 O O . LEU B 1 66 ? 4.871 16.453 12.5 1 94.25 66 LEU B O 1
ATOM 2339 N N . GLU B 1 67 ? 5.207 18.625 12.578 1 95.56 67 GLU B N 1
ATOM 2340 C CA . GLU B 1 67 ? 4.906 18.797 11.156 1 95.56 67 GLU B CA 1
ATOM 2341 C C . GLU B 1 67 ? 5.914 18.062 10.281 1 95.56 67 GLU B C 1
ATOM 2343 O O . GLU B 1 67 ? 5.539 17.438 9.289 1 95.56 67 GLU B O 1
ATOM 2348 N N . GLN B 1 68 ? 7.102 18.234 10.672 1 96.19 68 GLN B N 1
ATOM 2349 C CA . GLN B 1 68 ? 8.148 17.531 9.93 1 96.19 68 GLN B CA 1
ATOM 2350 C C . GLN B 1 68 ? 7.961 16.016 10.008 1 96.19 68 GLN B C 1
ATOM 2352 O O . GLN B 1 68 ? 8.039 15.328 8.992 1 96.19 68 GLN B O 1
ATOM 2357 N N . HIS B 1 69 ? 7.711 15.562 11.156 1 94 69 HIS B N 1
ATOM 2358 C CA . HIS B 1 69 ? 7.484 14.133 11.359 1 94 69 HIS B CA 1
ATOM 2359 C C . HIS B 1 69 ? 6.281 13.648 10.555 1 94 69 HIS B C 1
ATOM 2361 O O . HIS B 1 69 ? 6.332 12.586 9.93 1 94 69 HIS B O 1
ATOM 2367 N N . MET B 1 70 ? 5.293 14.406 10.586 1 95.69 70 MET B N 1
ATOM 2368 C CA . MET B 1 70 ? 4.102 14.07 9.812 1 95.69 70 MET B CA 1
ATOM 2369 C C . MET B 1 70 ? 4.418 14.016 8.32 1 95.69 70 MET B C 1
ATOM 2371 O O . MET B 1 70 ? 3.932 13.133 7.609 1 95.69 70 MET B O 1
ATOM 2375 N N . GLY B 1 71 ? 5.172 14.984 7.891 1 95.56 71 GLY B N 1
ATOM 2376 C CA . GLY B 1 71 ? 5.598 14.977 6.5 1 95.56 71 GLY B CA 1
ATOM 2377 C C . GLY B 1 71 ? 6.348 13.711 6.121 1 95.56 71 GLY B C 1
ATOM 2378 O O . GLY B 1 71 ? 6.098 13.133 5.062 1 95.56 71 GLY B O 1
ATOM 2379 N N . ASP B 1 72 ? 7.176 13.258 6.93 1 94.19 72 ASP B N 1
ATOM 2380 C CA . ASP B 1 72 ? 7.934 12.031 6.707 1 94.19 72 ASP B CA 1
ATOM 2381 C C . ASP B 1 72 ? 7.008 10.812 6.637 1 94.19 72 ASP B C 1
ATOM 2383 O O . ASP B 1 72 ? 7.184 9.938 5.785 1 94.19 72 ASP B O 1
ATOM 2387 N N . LEU B 1 73 ? 6.066 10.812 7.531 1 93.12 73 LEU B N 1
ATOM 2388 C CA . LEU B 1 73 ? 5.117 9.703 7.582 1 93.12 73 LEU B CA 1
ATOM 2389 C C . LEU B 1 73 ? 4.277 9.648 6.309 1 93.12 73 LEU B C 1
ATOM 2391 O O . LEU B 1 73 ? 4.031 8.57 5.77 1 93.12 73 LEU B O 1
ATOM 2395 N N . VAL B 1 74 ? 3.883 10.75 5.887 1 95.31 74 VAL B N 1
ATOM 2396 C CA . VAL B 1 74 ? 3.076 10.828 4.672 1 95.31 74 VAL B CA 1
ATOM 2397 C C . VAL B 1 74 ? 3.889 10.328 3.479 1 95.31 74 VAL B C 1
ATOM 2399 O O . VAL B 1 74 ? 3.387 9.555 2.656 1 95.31 74 VAL B O 1
ATOM 2402 N N . GLU B 1 75 ? 5.09 10.758 3.41 1 94.06 75 GLU B N 1
ATOM 2403 C CA . GLU B 1 75 ? 5.957 10.328 2.318 1 94.06 75 GLU B CA 1
ATOM 2404 C C . GLU B 1 75 ? 6.184 8.82 2.348 1 94.06 75 GLU B C 1
ATOM 2406 O O . GLU B 1 75 ? 6.125 8.164 1.309 1 94.06 75 GLU B O 1
ATOM 2411 N N . ARG B 1 76 ? 6.441 8.32 3.457 1 90 76 ARG B N 1
ATOM 2412 C CA . ARG B 1 76 ? 6.637 6.883 3.607 1 90 76 ARG B CA 1
ATOM 2413 C C . ARG B 1 76 ? 5.371 6.113 3.246 1 90 76 ARG B C 1
ATOM 2415 O O . ARG B 1 76 ? 5.434 5.07 2.596 1 90 76 ARG B O 1
ATOM 2422 N N . ALA B 1 77 ? 4.262 6.629 3.695 1 91.62 77 ALA B N 1
ATOM 2423 C CA . ALA B 1 77 ? 2.98 6.004 3.385 1 91.62 77 ALA B CA 1
ATOM 2424 C C . ALA B 1 77 ? 2.738 5.965 1.878 1 91.62 77 ALA B C 1
ATOM 2426 O O . ALA B 1 77 ? 2.291 4.949 1.341 1 91.62 77 ALA B O 1
ATOM 2427 N N . ARG B 1 78 ? 3.062 7.016 1.202 1 92.44 78 ARG B N 1
ATOM 2428 C CA . ARG B 1 78 ? 2.898 7.09 -0.246 1 92.44 78 ARG B CA 1
ATOM 2429 C C . ARG B 1 78 ? 3.824 6.105 -0.953 1 92.44 78 ARG B C 1
ATOM 2431 O O . ARG B 1 78 ? 3.416 5.43 -1.9 1 92.44 78 ARG B O 1
ATOM 2438 N N . ASP B 1 79 ? 4.949 6.055 -0.502 1 90.56 79 ASP B N 1
ATOM 2439 C CA . ASP B 1 79 ? 5.918 5.125 -1.078 1 90.56 79 ASP B CA 1
ATOM 2440 C C . ASP B 1 79 ? 5.469 3.68 -0.892 1 90.56 79 ASP B C 1
ATOM 2442 O O . ASP B 1 79 ? 5.539 2.877 -1.825 1 90.56 79 ASP B O 1
ATOM 2446 N N . ASN B 1 80 ? 5.027 3.383 0.287 1 89.19 80 ASN B N 1
ATOM 2447 C CA . ASN B 1 80 ? 4.539 2.039 0.575 1 89.19 80 ASN B CA 1
ATOM 2448 C C . ASN B 1 80 ? 3.352 1.672 -0.311 1 89.19 80 ASN B C 1
ATOM 2450 O O . ASN B 1 80 ? 3.254 0.54 -0.787 1 89.19 80 ASN B O 1
ATOM 2454 N N . GLU B 1 81 ? 2.547 2.639 -0.49 1 90.94 81 GLU B N 1
ATOM 2455 C CA . GLU B 1 81 ? 1.39 2.406 -1.349 1 90.94 81 GLU B CA 1
ATOM 2456 C C . GLU B 1 81 ? 1.816 2.129 -2.787 1 90.94 81 GLU B C 1
ATOM 2458 O O . GLU B 1 81 ? 1.294 1.217 -3.43 1 90.94 81 GLU B O 1
ATOM 2463 N N . ARG B 1 82 ? 2.711 2.871 -3.26 1 92.94 82 ARG B N 1
ATOM 2464 C CA . ARG B 1 82 ? 3.221 2.689 -4.617 1 92.94 82 ARG B CA 1
ATOM 2465 C C . ARG B 1 82 ? 3.863 1.316 -4.781 1 92.94 82 ARG B C 1
ATOM 2467 O O . ARG B 1 82 ? 3.598 0.613 -5.758 1 92.94 82 ARG B O 1
ATOM 2474 N N . VAL B 1 83 ? 4.652 0.921 -3.887 1 92.44 83 VAL B N 1
ATOM 2475 C CA . VAL B 1 83 ? 5.336 -0.366 -3.92 1 92.44 83 VAL B CA 1
ATOM 2476 C C . VAL B 1 83 ? 4.316 -1.499 -3.838 1 92.44 83 VAL B C 1
ATOM 2478 O O . VAL B 1 83 ? 4.422 -2.492 -4.562 1 92.44 83 VAL B O 1
ATOM 2481 N N . GLY B 1 84 ? 3.408 -1.324 -2.924 1 93.62 84 GLY B N 1
ATOM 2482 C CA . GLY B 1 84 ? 2.352 -2.316 -2.805 1 93.62 84 GLY B CA 1
ATOM 2483 C C . GLY B 1 84 ? 1.578 -2.52 -4.094 1 93.62 84 GLY B C 1
ATOM 2484 O O . GLY B 1 84 ? 1.294 -3.654 -4.48 1 93.62 84 GLY B O 1
ATOM 2485 N N . GLU B 1 85 ? 1.276 -1.45 -4.742 1 93.88 85 GLU B N 1
ATOM 2486 C CA . GLU B 1 85 ? 0.565 -1.516 -6.016 1 93.88 85 GLU B 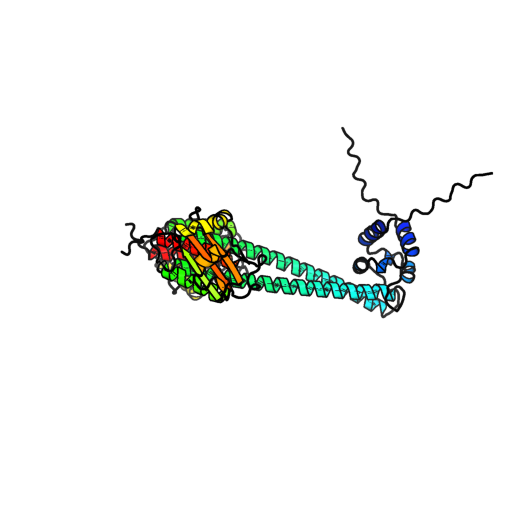CA 1
ATOM 2487 C C . GLU B 1 85 ? 1.404 -2.217 -7.078 1 93.88 85 GLU B C 1
ATOM 2489 O O . GLU B 1 85 ? 0.888 -3.031 -7.848 1 93.88 85 GLU B O 1
ATOM 2494 N N . HIS B 1 86 ? 2.604 -1.904 -7.113 1 94.31 86 HIS B N 1
ATOM 2495 C CA . HIS B 1 86 ? 3.514 -2.529 -8.062 1 94.31 86 HIS B CA 1
ATOM 2496 C C . HIS B 1 86 ? 3.605 -4.035 -7.832 1 94.31 86 HIS B C 1
ATOM 2498 O O . HIS B 1 86 ? 3.527 -4.816 -8.781 1 94.31 86 HIS B O 1
ATOM 2504 N N . LEU B 1 87 ? 3.715 -4.41 -6.613 1 96.19 87 LEU B N 1
ATOM 2505 C CA . LEU B 1 87 ? 3.789 -5.828 -6.27 1 96.19 87 LEU B CA 1
ATOM 2506 C C . LEU B 1 87 ? 2.498 -6.547 -6.645 1 96.19 87 LEU B C 1
ATOM 2508 O O . LEU B 1 87 ? 2.531 -7.688 -7.109 1 96.19 87 LEU B O 1
ATOM 2512 N N . HIS B 1 88 ? 1.476 -5.863 -6.461 1 95.06 88 HIS B N 1
ATOM 2513 C CA . HIS B 1 88 ? 0.183 -6.434 -6.828 1 95.06 88 HIS B CA 1
ATOM 2514 C C . HIS B 1 88 ? 0.101 -6.699 -8.328 1 95.06 88 HIS B C 1
ATOM 2516 O O . HIS B 1 88 ? -0.288 -7.793 -8.75 1 95.06 88 HIS B O 1
ATOM 2522 N N . ARG B 1 89 ? 0.487 -5.773 -9.055 1 93.75 89 ARG B N 1
ATOM 2523 C CA . ARG B 1 89 ? 0.458 -5.93 -10.508 1 93.75 89 ARG B CA 1
ATOM 2524 C C . ARG B 1 89 ? 1.365 -7.07 -10.953 1 93.75 89 ARG B C 1
ATOM 2526 O O . ARG B 1 89 ? 1.004 -7.848 -11.844 1 93.75 89 ARG B O 1
ATOM 2533 N N . LEU B 1 90 ? 2.465 -7.164 -10.344 1 95.06 90 LEU B N 1
ATOM 2534 C CA . LEU B 1 90 ? 3.398 -8.234 -10.664 1 95.06 90 LEU B CA 1
ATOM 2535 C C . LEU B 1 90 ? 2.805 -9.594 -10.32 1 95.06 90 LEU B C 1
ATOM 2537 O O . LEU B 1 90 ? 2.961 -10.555 -11.078 1 95.06 90 LEU B O 1
ATOM 2541 N N . ALA B 1 91 ? 2.176 -9.633 -9.203 1 95.38 91 ALA B N 1
ATOM 2542 C CA . ALA B 1 91 ? 1.529 -10.883 -8.805 1 95.38 91 ALA B CA 1
ATOM 2543 C C . ALA B 1 91 ? 0.517 -11.328 -9.859 1 95.38 91 ALA B C 1
ATOM 2545 O O . ALA B 1 91 ? 0.524 -12.492 -10.273 1 95.38 91 ALA B O 1
ATOM 2546 N N . CYS B 1 92 ? -0.263 -10.406 -10.32 1 93.44 92 CYS B N 1
ATOM 2547 C CA . CYS B 1 92 ? -1.254 -10.711 -11.344 1 93.44 92 CYS B CA 1
ATOM 2548 C C . CYS B 1 92 ? -0.583 -11.164 -12.633 1 93.44 92 CYS B C 1
ATOM 2550 O O . CYS B 1 92 ? -0.978 -12.172 -13.227 1 93.44 92 CYS B O 1
ATOM 2552 N N . THR B 1 93 ? 0.453 -10.508 -12.977 1 91.88 93 THR B N 1
ATOM 2553 C CA . THR B 1 93 ? 1.149 -10.812 -14.227 1 91.88 93 THR B CA 1
ATOM 2554 C C . THR B 1 93 ? 1.854 -12.156 -14.133 1 91.88 93 THR B C 1
ATOM 2556 O O . THR B 1 93 ? 1.848 -12.93 -15.094 1 91.88 93 THR B O 1
ATOM 2559 N N . LEU B 1 94 ? 2.369 -12.469 -13.016 1 92.5 94 LEU B N 1
ATOM 2560 C CA . LEU B 1 94 ? 3.094 -13.719 -12.82 1 92.5 94 LEU B CA 1
ATOM 2561 C C . LEU B 1 94 ? 2.143 -14.914 -12.859 1 92.5 94 LEU B C 1
ATOM 2563 O O . LEU B 1 94 ? 2.523 -16 -13.297 1 92.5 94 LEU B O 1
ATOM 2567 N N . MET B 1 95 ? 0.959 -14.727 -12.508 1 87.19 95 MET B N 1
ATOM 2568 C CA . MET B 1 95 ? -0.034 -15.797 -12.508 1 87.19 95 MET B CA 1
ATOM 2569 C C . MET B 1 95 ? -0.344 -16.25 -13.93 1 87.19 95 MET B C 1
ATOM 2571 O O . MET B 1 95 ? -0.675 -17.422 -14.156 1 87.19 95 MET B O 1
ATOM 2575 N N . HIS B 1 96 ? -0.121 -15.383 -14.82 1 81.62 96 HIS B N 1
ATOM 2576 C CA . HIS B 1 96 ? -0.469 -15.773 -16.188 1 81.62 96 HIS B CA 1
ATOM 2577 C C . HIS B 1 96 ? 0.774 -15.891 -17.062 1 81.62 96 HIS B C 1
ATOM 2579 O O . HIS B 1 96 ? 0.669 -16.062 -18.281 1 81.62 96 HIS B O 1
ATOM 2585 N N . ALA B 1 97 ? 1.918 -15.789 -16.438 1 87.31 97 ALA B N 1
ATOM 2586 C CA . ALA B 1 97 ? 3.158 -15.914 -17.203 1 87.31 97 ALA B CA 1
ATOM 2587 C C . ALA B 1 97 ? 3.254 -17.281 -17.875 1 87.31 97 ALA B C 1
ATOM 2589 O O . ALA B 1 97 ? 2.893 -18.297 -17.281 1 87.31 97 ALA B O 1
ATOM 2590 N N . GLU B 1 98 ? 3.748 -17.156 -19.109 1 83.31 98 GLU B N 1
ATOM 2591 C CA . GLU B 1 98 ? 3.83 -18.375 -19.906 1 83.31 98 GLU B CA 1
ATOM 2592 C C . GLU B 1 98 ? 5.152 -19.109 -19.672 1 83.31 98 GLU B C 1
ATOM 2594 O O . GLU B 1 98 ? 6.102 -18.938 -20.438 1 83.31 98 GLU B O 1
ATOM 2599 N N . GLY B 1 99 ? 5.293 -19.844 -18.562 1 84.94 99 GLY B N 1
ATOM 2600 C CA . GLY B 1 99 ? 6.457 -20.672 -18.312 1 84.94 99 GLY B CA 1
ATOM 2601 C C . GLY B 1 99 ? 7.473 -20.016 -17.391 1 84.94 99 GLY B C 1
ATOM 2602 O O . GLY B 1 99 ? 7.348 -18.844 -17.062 1 84.94 99 GLY B O 1
ATOM 2603 N N . PRO B 1 100 ? 8.469 -20.734 -17.078 1 86.94 100 PRO B N 1
ATOM 2604 C CA . PRO B 1 100 ? 9.477 -20.25 -16.141 1 86.94 100 PRO B CA 1
ATOM 2605 C C . PRO B 1 100 ? 10.312 -19.109 -16.703 1 86.94 100 PRO B C 1
ATOM 2607 O O . PRO B 1 100 ? 10.703 -18.203 -15.953 1 86.94 100 PRO B O 1
ATOM 2610 N N . ASP B 1 101 ? 10.586 -19.156 -18 1 89.31 101 ASP B N 1
ATOM 2611 C CA . ASP B 1 101 ? 11.391 -18.109 -18.609 1 89.31 101 ASP B CA 1
ATOM 2612 C C . ASP B 1 101 ? 10.688 -16.75 -18.531 1 89.31 101 ASP B C 1
ATOM 2614 O O . ASP B 1 101 ? 11.32 -15.734 -18.25 1 89.31 101 ASP B O 1
ATOM 2618 N N . ALA B 1 102 ? 9.43 -16.781 -18.797 1 91.62 102 ALA B N 1
ATOM 2619 C CA . ALA B 1 102 ? 8.648 -15.547 -18.719 1 91.62 102 ALA B CA 1
ATOM 2620 C C . ALA B 1 102 ? 8.617 -15.023 -17.281 1 91.62 102 ALA B C 1
ATOM 2622 O O . ALA B 1 102 ? 8.719 -13.82 -17.047 1 91.62 102 ALA B O 1
ATOM 2623 N N . VAL B 1 103 ? 8.516 -15.93 -16.391 1 93.06 103 VAL B N 1
ATOM 2624 C CA . VAL B 1 103 ? 8.5 -15.586 -14.961 1 93.06 103 VAL B CA 1
ATOM 2625 C C . VAL B 1 103 ? 9.812 -14.898 -14.586 1 93.06 103 VAL B C 1
ATOM 2627 O O . VAL B 1 103 ? 9.797 -13.844 -13.938 1 93.06 103 VAL B O 1
ATOM 2630 N N . LEU B 1 104 ? 10.867 -15.453 -15.008 1 93.75 104 LEU B N 1
ATOM 2631 C CA . LEU B 1 104 ? 12.188 -14.922 -14.68 1 93.75 104 LEU B CA 1
ATOM 2632 C C . LEU B 1 104 ? 12.391 -13.555 -15.32 1 93.75 104 LEU B C 1
ATOM 2634 O O . LEU B 1 104 ? 12.914 -12.633 -14.68 1 93.75 104 LEU B O 1
ATOM 2638 N N . ALA B 1 105 ? 11.969 -13.43 -16.516 1 93.69 105 ALA B N 1
ATOM 2639 C CA . ALA B 1 105 ? 12.117 -12.156 -17.219 1 93.69 105 ALA B CA 1
ATOM 2640 C C . ALA B 1 105 ? 11.32 -11.055 -16.531 1 93.69 105 ALA B C 1
ATOM 2642 O O . ALA B 1 105 ? 11.844 -9.953 -16.312 1 93.69 105 ALA B O 1
ATOM 2643 N N . LEU B 1 106 ? 10.109 -11.367 -16.203 1 94.19 106 LEU B N 1
ATOM 2644 C CA . LEU B 1 106 ? 9.242 -10.398 -15.539 1 94.19 106 LEU B CA 1
ATOM 2645 C C . LEU B 1 106 ? 9.836 -9.977 -14.203 1 94.19 106 LEU B C 1
ATOM 2647 O O . LEU B 1 106 ? 9.82 -8.789 -13.859 1 94.19 106 LEU B O 1
ATOM 2651 N N . THR B 1 107 ? 10.312 -10.906 -13.5 1 95 107 THR B N 1
ATOM 2652 C CA . THR B 1 107 ? 10.875 -10.633 -12.188 1 95 107 THR B CA 1
ATOM 2653 C C . THR B 1 107 ? 12.133 -9.781 -12.305 1 95 107 THR B C 1
ATOM 2655 O O . THR B 1 107 ? 12.312 -8.812 -11.562 1 95 107 THR B O 1
ATOM 2658 N N . GLN B 1 108 ? 12.945 -10.148 -13.227 1 94.12 108 GLN B N 1
ATOM 2659 C CA . GLN B 1 108 ? 14.18 -9.398 -13.43 1 94.12 108 GLN B CA 1
ATOM 2660 C C . GLN B 1 108 ? 13.883 -7.957 -13.836 1 94.12 108 GLN B C 1
ATOM 2662 O O . GLN B 1 108 ? 14.5 -7.02 -13.32 1 94.12 108 GLN B O 1
ATOM 2667 N N . ASP B 1 109 ? 12.953 -7.789 -14.688 1 94.19 109 ASP B N 1
ATOM 2668 C CA . ASP B 1 109 ? 12.562 -6.449 -15.109 1 94.19 109 ASP B CA 1
ATOM 2669 C C . ASP B 1 109 ? 12.039 -5.625 -13.938 1 94.19 109 ASP B C 1
ATOM 2671 O O . ASP B 1 109 ? 12.406 -4.457 -13.781 1 94.19 109 ASP B O 1
ATOM 2675 N N . ALA B 1 110 ? 11.273 -6.234 -13.117 1 94.19 110 ALA B N 1
ATOM 2676 C CA . ALA B 1 110 ? 10.703 -5.551 -11.961 1 94.19 110 ALA B CA 1
ATOM 2677 C C . ALA B 1 110 ? 11.797 -5.125 -10.984 1 94.19 110 ALA B C 1
ATOM 2679 O O . ALA B 1 110 ? 11.75 -4.027 -10.43 1 94.19 110 ALA B O 1
ATOM 2680 N N . LEU B 1 111 ? 12.766 -5.941 -10.805 1 93.06 111 LEU B N 1
ATOM 2681 C CA . LEU B 1 111 ? 13.859 -5.648 -9.891 1 93.06 111 LEU B CA 1
ATOM 2682 C C . LEU B 1 111 ? 14.734 -4.52 -10.43 1 93.06 111 LEU B C 1
ATOM 2684 O O . LEU B 1 111 ? 15.133 -3.625 -9.68 1 93.06 111 LEU B O 1
ATOM 2688 N N . ARG B 1 112 ? 14.922 -4.566 -11.68 1 91.19 112 ARG B N 1
ATOM 2689 C CA . ARG B 1 112 ? 15.711 -3.508 -12.297 1 91.19 112 ARG B CA 1
ATOM 2690 C C . ARG B 1 112 ? 14.984 -2.168 -12.227 1 91.19 112 ARG B C 1
ATOM 2692 O O . ARG B 1 112 ? 15.594 -1.146 -11.898 1 91.19 112 ARG B O 1
ATOM 2699 N N . ASP B 1 113 ? 13.75 -2.191 -12.453 1 88.62 113 ASP B N 1
ATOM 2700 C CA . ASP B 1 113 ? 12.969 -0.964 -12.516 1 88.62 113 ASP B CA 1
ATOM 2701 C C . ASP B 1 113 ? 12.742 -0.377 -11.125 1 88.62 113 ASP B C 1
ATOM 2703 O O . ASP B 1 113 ? 12.953 0.819 -10.914 1 88.62 113 ASP B O 1
ATOM 2707 N N . GLU B 1 114 ? 12.398 -1.194 -10.18 1 87.5 114 GLU B N 1
ATOM 2708 C CA . GLU B 1 114 ? 12.016 -0.717 -8.852 1 87.5 114 GLU B CA 1
ATOM 2709 C C . GLU B 1 114 ? 13.234 -0.524 -7.961 1 87.5 114 GLU B C 1
ATOM 2711 O O . GLU B 1 114 ? 13.305 0.438 -7.195 1 87.5 114 GLU B O 1
ATOM 2716 N N . MET B 1 115 ? 14.18 -1.389 -8.102 1 84.12 115 MET B N 1
ATOM 2717 C CA . MET B 1 115 ? 15.32 -1.357 -7.188 1 84.12 115 MET B CA 1
ATOM 2718 C C . MET B 1 115 ? 16.516 -0.66 -7.836 1 84.12 115 MET B C 1
ATOM 2720 O O . MET B 1 115 ? 17.516 -0.374 -7.168 1 84.12 115 MET B O 1
ATOM 2724 N N . LYS B 1 116 ? 16.375 -0.409 -9.148 1 85.56 116 LYS B N 1
ATOM 2725 C CA . LYS B 1 116 ? 17.484 0.169 -9.898 1 85.56 116 LYS B CA 1
ATOM 2726 C C . LYS B 1 116 ? 18.766 -0.606 -9.664 1 85.56 116 LYS B C 1
ATOM 2728 O O . LYS B 1 116 ? 19.828 -0.01 -9.43 1 85.56 116 LYS B O 1
ATOM 2733 N N . ALA B 1 117 ? 18.672 -1.886 -9.594 1 83.56 117 ALA B N 1
ATOM 2734 C CA . ALA B 1 117 ? 19.828 -2.744 -9.32 1 83.56 117 ALA B CA 1
ATOM 2735 C C . ALA B 1 117 ? 20.734 -2.838 -10.539 1 83.56 117 ALA B C 1
ATOM 2737 O O . ALA B 1 117 ? 20.266 -2.949 -11.672 1 83.56 117 ALA B O 1
ATOM 2738 N N . GLU B 1 118 ? 21.984 -2.748 -10.359 1 90.31 118 GLU B N 1
ATOM 2739 C CA . GLU B 1 118 ? 22.984 -2.865 -11.43 1 90.31 118 GLU B CA 1
ATOM 2740 C C . GLU B 1 118 ? 23.141 -4.316 -11.867 1 90.31 118 GLU B C 1
ATOM 2742 O O . GLU B 1 118 ? 23.281 -4.602 -13.055 1 90.31 118 GLU B O 1
ATOM 2747 N N . LEU B 1 119 ? 23.188 -5.203 -10.938 1 94.38 119 LEU B N 1
ATOM 2748 C CA . LEU B 1 119 ? 23.297 -6.637 -11.188 1 94.38 119 LEU B CA 1
ATOM 2749 C C . LEU B 1 119 ? 22.109 -7.383 -10.594 1 94.38 119 LEU B C 1
ATOM 2751 O O . LEU B 1 119 ? 21.719 -7.113 -9.461 1 94.38 119 LEU B O 1
ATOM 2755 N N . VAL B 1 120 ? 21.531 -8.195 -11.383 1 95.44 120 VAL B N 1
ATOM 2756 C CA . VAL B 1 120 ? 20.438 -9.062 -10.938 1 95.44 120 VAL B CA 1
ATOM 2757 C C . VAL B 1 120 ? 20.75 -10.508 -11.328 1 95.44 120 VAL B C 1
ATOM 2759 O O . VAL B 1 120 ? 21.141 -10.789 -12.461 1 95.44 120 VAL B O 1
ATOM 2762 N N . SER B 1 121 ? 20.594 -11.398 -10.398 1 95.5 121 SER B N 1
ATOM 2763 C CA . SER B 1 121 ? 20.828 -12.812 -10.648 1 95.5 121 SER B CA 1
ATOM 2764 C C . SER B 1 121 ? 19.797 -13.68 -9.938 1 95.5 121 SER B C 1
ATOM 2766 O O . SER B 1 121 ? 19.469 -13.43 -8.781 1 95.5 121 SER B O 1
ATOM 2768 N N . ILE B 1 122 ? 19.25 -14.578 -10.648 1 95.88 122 ILE B N 1
ATOM 2769 C CA . ILE B 1 122 ? 18.328 -15.57 -10.086 1 95.88 122 ILE B CA 1
ATOM 2770 C C . ILE B 1 122 ? 18.812 -16.969 -10.422 1 95.88 122 ILE B C 1
ATOM 2772 O O . ILE B 1 122 ? 19.016 -17.312 -11.586 1 95.88 122 ILE B O 1
ATOM 2776 N N . ARG B 1 123 ? 19.078 -17.75 -9.453 1 94.94 123 ARG B N 1
ATOM 2777 C CA . ARG B 1 123 ? 19.5 -19.141 -9.617 1 94.94 123 ARG B CA 1
ATOM 2778 C C . ARG B 1 123 ? 18.484 -20.094 -9.008 1 94.94 123 ARG B C 1
ATOM 2780 O O . ARG B 1 123 ? 18.094 -19.938 -7.848 1 94.94 123 ARG B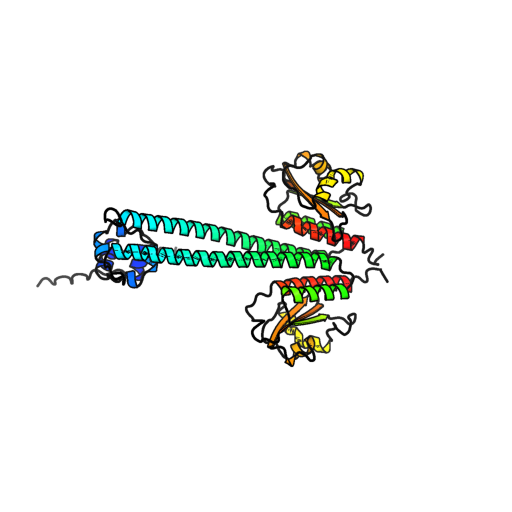 O 1
ATOM 2787 N N . LEU B 1 124 ? 18.094 -21.062 -9.758 1 93.88 124 LEU B N 1
ATOM 2788 C CA . LEU B 1 124 ? 17.047 -21.984 -9.336 1 93.88 124 LEU B CA 1
ATOM 2789 C C . LEU B 1 124 ? 17.609 -23.375 -9.102 1 93.88 124 LEU B C 1
ATOM 2791 O O . LEU B 1 124 ? 18.5 -23.812 -9.82 1 93.88 124 LEU B O 1
ATOM 2795 N N . ILE B 1 125 ? 17 -23.984 -8.141 1 91 125 ILE B N 1
ATOM 2796 C CA . ILE B 1 125 ? 17.391 -25.359 -7.832 1 91 125 ILE B CA 1
ATOM 2797 C C . ILE B 1 125 ? 16.625 -26.328 -8.727 1 91 125 ILE B C 1
ATOM 2799 O O . ILE B 1 125 ? 15.398 -26.234 -8.852 1 91 125 ILE B O 1
ATOM 2803 N N . GLY B 1 126 ? 17.281 -27.25 -9.297 1 81.12 126 GLY B N 1
ATOM 2804 C CA . GLY B 1 126 ? 16.656 -28.266 -10.117 1 81.12 126 GLY B CA 1
ATOM 2805 C C . GLY B 1 126 ? 17.297 -28.422 -11.484 1 81.12 126 GLY B C 1
ATOM 2806 O O . GLY B 1 126 ? 17.75 -27.438 -12.078 1 81.12 126 GLY B O 1
ATOM 2807 N N . PRO B 1 127 ? 17.453 -29.594 -11.875 1 65.12 127 PRO B N 1
ATOM 2808 C CA . PRO B 1 127 ? 18.156 -29.875 -13.125 1 65.12 127 PRO B CA 1
ATOM 2809 C C . PRO B 1 127 ? 17.375 -29.406 -14.359 1 65.12 127 PRO B C 1
ATOM 2811 O O . PRO B 1 127 ? 17.953 -29.312 -15.445 1 65.12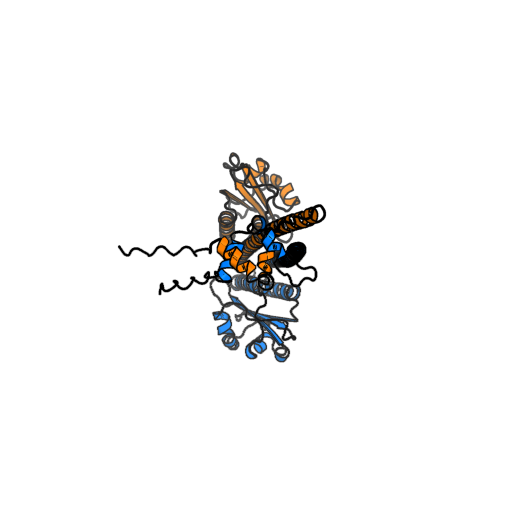 127 PRO B O 1
ATOM 2814 N N . GLU B 1 128 ? 16.125 -29.062 -14.195 1 70.12 128 GLU B N 1
ATOM 2815 C CA . GLU B 1 128 ? 15.273 -28.734 -15.328 1 70.12 128 GLU B CA 1
ATOM 2816 C C . GLU B 1 128 ? 15.523 -27.297 -15.805 1 70.12 128 GLU B C 1
ATOM 2818 O O . GLU B 1 128 ? 15.117 -26.922 -16.906 1 70.12 128 GLU B O 1
ATOM 2823 N N . HIS B 1 129 ? 16.25 -26.688 -15.039 1 73.06 129 HIS B N 1
ATOM 2824 C CA . HIS B 1 129 ? 16.438 -25.281 -15.391 1 73.06 129 HIS B CA 1
ATOM 2825 C C . HIS B 1 129 ? 17.688 -25.078 -16.234 1 73.06 129 HIS B C 1
ATOM 2827 O O . HIS B 1 129 ? 18.625 -25.875 -16.156 1 73.06 129 HIS B O 1
ATOM 2833 N N . ASP B 1 130 ? 17.547 -24.062 -17.078 1 74.69 130 ASP B N 1
ATOM 2834 C CA . ASP B 1 130 ? 18.688 -23.734 -17.938 1 74.69 130 ASP B CA 1
ATOM 2835 C C . ASP B 1 130 ? 19.922 -23.406 -17.094 1 74.69 130 ASP B C 1
ATOM 2837 O O . ASP B 1 130 ? 19.812 -22.938 -15.969 1 74.69 130 ASP B O 1
ATOM 2841 N N . ASP B 1 131 ? 20.984 -23.672 -17.672 1 71.12 131 ASP B N 1
ATOM 2842 C CA . ASP B 1 131 ? 22.266 -23.516 -17.016 1 71.12 131 ASP B CA 1
ATOM 2843 C C . ASP B 1 131 ? 22.453 -22.094 -16.5 1 71.12 131 ASP B C 1
ATOM 2845 O O . ASP B 1 131 ? 23.078 -21.859 -15.469 1 71.12 131 ASP B O 1
ATOM 2849 N N . LEU B 1 132 ? 21.859 -21.172 -17.156 1 71.06 132 LEU B N 1
ATOM 2850 C CA . LEU B 1 132 ? 22.016 -19.766 -16.797 1 71.06 132 LEU B CA 1
ATOM 2851 C C . LEU B 1 132 ? 21.344 -19.469 -15.453 1 71.06 132 LEU B C 1
ATOM 2853 O O . LEU B 1 132 ? 21.812 -18.625 -14.695 1 71.06 132 LEU B O 1
ATOM 2857 N N . HIS B 1 133 ? 20.422 -20.281 -15.141 1 80.75 133 HIS B N 1
ATOM 2858 C CA . HIS B 1 133 ? 19.672 -20 -13.922 1 80.75 133 HIS B CA 1
ATOM 2859 C C . HIS B 1 133 ? 19.75 -21.156 -12.938 1 80.75 133 HIS B C 1
ATOM 2861 O O . HIS B 1 133 ? 18.984 -21.203 -11.969 1 80.75 133 HIS B O 1
ATOM 2867 N N . ARG B 1 134 ? 20.703 -21.984 -13.172 1 86.12 134 ARG B N 1
ATOM 2868 C CA . ARG B 1 134 ? 20.734 -23.172 -12.336 1 86.12 134 ARG B CA 1
ATOM 2869 C C . ARG B 1 134 ? 21.688 -23 -11.156 1 86.12 134 ARG B C 1
ATOM 2871 O O . ARG B 1 134 ? 22.812 -22.516 -11.32 1 86.12 134 ARG B O 1
ATOM 2878 N N . LEU B 1 135 ? 21.172 -23.312 -10.07 1 90.69 135 LEU B N 1
ATOM 2879 C CA . LEU B 1 135 ? 22 -23.438 -8.883 1 90.69 135 LEU B CA 1
ATOM 2880 C C . LEU B 1 135 ? 22.5 -24.875 -8.719 1 90.69 135 LEU B C 1
ATOM 2882 O O . LEU B 1 135 ? 21.734 -25.766 -8.352 1 90.69 135 LEU B O 1
ATOM 2886 N N . ARG B 1 136 ? 23.797 -25.094 -8.977 1 86.31 136 ARG B N 1
ATOM 2887 C CA . ARG B 1 136 ? 24.359 -26.438 -8.922 1 86.31 136 ARG B CA 1
ATOM 2888 C C . ARG B 1 136 ? 24.391 -26.969 -7.492 1 86.31 136 ARG B C 1
ATOM 2890 O O . ARG B 1 136 ? 24.562 -26.188 -6.543 1 86.31 136 ARG B O 1
ATOM 2897 N N . GLU B 1 137 ? 24.203 -28.188 -7.391 1 84.62 137 GLU B N 1
ATOM 2898 C CA . GLU B 1 137 ? 24.172 -28.844 -6.086 1 84.62 137 GLU B CA 1
ATOM 2899 C C . GLU B 1 137 ? 25.438 -28.531 -5.289 1 84.62 137 GLU B C 1
ATOM 2901 O O . GLU B 1 137 ? 25.375 -28.344 -4.07 1 84.62 137 GLU B O 1
ATOM 2906 N N . ALA B 1 138 ? 26.516 -28.438 -5.938 1 86.44 138 ALA B N 1
ATOM 2907 C CA . ALA B 1 138 ? 27.797 -28.188 -5.289 1 86.44 138 ALA B CA 1
ATOM 2908 C C . ALA B 1 138 ? 27.812 -26.797 -4.645 1 86.44 138 ALA B C 1
ATOM 2910 O O . ALA B 1 138 ? 28.531 -26.562 -3.674 1 86.44 138 ALA B O 1
ATOM 2911 N N . ASP B 1 139 ? 27.031 -25.938 -5.156 1 91 139 ASP B N 1
ATOM 2912 C CA . ASP B 1 139 ? 27.031 -24.562 -4.688 1 91 139 ASP B CA 1
ATOM 2913 C C . ASP B 1 139 ? 25.938 -24.344 -3.633 1 91 139 ASP B C 1
ATOM 2915 O O . ASP B 1 139 ? 25.938 -23.312 -2.943 1 91 139 ASP B O 1
ATOM 2919 N N . LEU B 1 140 ? 25.078 -25.25 -3.461 1 90.88 140 LEU B N 1
ATOM 2920 C CA . LEU B 1 140 ? 23.938 -25.125 -2.559 1 90.88 140 LEU B CA 1
ATOM 2921 C C . LEU B 1 140 ? 24.406 -24.953 -1.116 1 90.88 140 LEU B C 1
ATOM 2923 O O . LEU B 1 140 ? 23.766 -24.25 -0.332 1 90.88 140 LEU B O 1
ATOM 2927 N N . ALA B 1 141 ? 25.484 -25.578 -0.838 1 92.31 141 ALA B N 1
ATOM 2928 C CA . ALA B 1 141 ? 25.984 -25.562 0.531 1 92.31 141 ALA B CA 1
ATOM 2929 C C . ALA B 1 141 ? 26.344 -24.141 0.973 1 92.31 141 ALA B C 1
ATOM 2931 O O . ALA B 1 141 ? 26.234 -23.812 2.154 1 92.31 141 ALA B O 1
ATOM 2932 N N . HIS B 1 142 ? 26.734 -23.312 0.055 1 93.88 142 HIS B N 1
ATOM 2933 C CA . HIS B 1 142 ? 27.109 -21.938 0.358 1 93.88 142 HIS B CA 1
ATOM 2934 C C . HIS B 1 142 ? 25.906 -21.141 0.871 1 93.88 142 HIS B C 1
ATOM 2936 O O . HIS B 1 142 ? 26.078 -20.109 1.509 1 93.88 142 HIS B O 1
ATOM 2942 N N . PHE B 1 143 ? 24.719 -21.656 0.648 1 95.62 143 PHE B N 1
ATOM 2943 C CA . PHE B 1 143 ? 23.531 -20.875 0.937 1 95.62 143 PHE B CA 1
ATOM 2944 C C . PHE B 1 143 ? 22.719 -21.516 2.047 1 95.62 143 PHE B C 1
ATOM 2946 O O . PHE B 1 143 ? 21.578 -21.109 2.307 1 95.62 143 PHE B O 1
ATOM 2953 N N . ASP B 1 144 ? 23.219 -22.5 2.709 1 93.81 144 ASP B N 1
ATOM 2954 C CA . ASP B 1 144 ? 22.484 -23.234 3.738 1 93.81 144 ASP B CA 1
ATOM 2955 C C . ASP B 1 144 ? 22 -22.281 4.836 1 93.81 144 ASP B C 1
ATOM 2957 O O . ASP B 1 144 ? 20.828 -22.312 5.211 1 93.81 144 ASP B O 1
ATOM 2961 N N . GLU B 1 145 ? 22.906 -21.469 5.277 1 93.44 145 GLU B N 1
ATOM 2962 C CA . GLU B 1 145 ? 22.547 -20.547 6.344 1 93.44 145 GLU B CA 1
ATOM 2963 C C . GLU B 1 145 ? 21.469 -19.578 5.887 1 93.44 145 GLU B C 1
ATOM 2965 O O . GLU B 1 145 ? 20.594 -19.188 6.672 1 93.44 145 GLU B O 1
ATOM 2970 N N . LEU B 1 146 ? 21.547 -19.156 4.68 1 94.31 146 LEU B N 1
ATOM 2971 C CA . LEU B 1 146 ? 20.562 -18.25 4.113 1 94.31 146 LEU B CA 1
ATOM 2972 C C . LEU B 1 146 ? 19.172 -18.875 4.129 1 94.31 146 LEU B C 1
ATOM 2974 O O . LEU B 1 146 ? 18.203 -18.234 4.496 1 94.31 146 LEU B O 1
ATOM 2978 N N . PHE B 1 147 ? 19.141 -20.125 3.811 1 94 147 PHE B N 1
ATOM 2979 C CA . PHE B 1 147 ? 17.859 -20.844 3.777 1 94 147 PHE B CA 1
ATOM 2980 C C . PHE B 1 147 ? 17.344 -21.078 5.188 1 94 147 PHE B C 1
ATOM 2982 O O . PHE B 1 147 ? 16.125 -21.031 5.418 1 94 147 PHE B O 1
ATOM 2989 N N . VAL B 1 148 ? 18.25 -21.328 6.09 1 92.31 148 VAL B N 1
ATOM 2990 C CA . VAL B 1 148 ? 17.844 -21.531 7.48 1 92.31 148 VAL B CA 1
ATOM 2991 C C . VAL B 1 148 ? 17.25 -20.25 8.039 1 92.31 148 VAL B C 1
ATOM 2993 O O . VAL B 1 148 ? 16.234 -20.266 8.719 1 92.31 148 VAL B O 1
ATOM 2996 N N . ARG B 1 149 ? 17.906 -19.172 7.734 1 90.56 149 ARG B N 1
ATOM 2997 C CA . ARG B 1 149 ? 17.391 -17.875 8.188 1 90.56 149 ARG B CA 1
ATOM 2998 C C . ARG B 1 149 ? 16.062 -17.547 7.535 1 90.56 149 ARG B C 1
ATOM 3000 O O . ARG B 1 149 ? 15.18 -16.953 8.164 1 90.56 149 ARG B O 1
ATOM 3007 N N . GLY B 1 150 ? 15.922 -17.812 6.242 1 89.88 150 GLY B N 1
ATOM 3008 C CA . GLY B 1 150 ? 14.664 -17.688 5.523 1 89.88 150 GLY B CA 1
ATOM 3009 C C . GLY B 1 150 ? 14.312 -16.266 5.168 1 89.88 150 GLY B C 1
ATOM 3010 O O . GLY B 1 150 ? 13.156 -15.961 4.863 1 89.88 150 GLY B O 1
ATOM 3011 N N . ARG B 1 151 ? 15.266 -15.359 5.336 1 91.38 151 ARG B N 1
ATOM 3012 C CA . ARG B 1 151 ? 15.008 -13.961 5.016 1 91.38 151 ARG B CA 1
ATOM 3013 C C . ARG B 1 151 ? 16.188 -13.352 4.25 1 91.38 151 ARG B C 1
ATOM 3015 O O . ARG B 1 151 ? 17.281 -13.922 4.227 1 91.38 151 ARG B O 1
ATOM 3022 N N . ALA B 1 152 ? 15.922 -12.203 3.707 1 93.62 152 ALA B N 1
ATOM 3023 C CA . ALA B 1 152 ? 16.922 -11.516 2.891 1 93.62 152 ALA B CA 1
ATOM 3024 C C . ALA B 1 152 ? 18.109 -11.07 3.74 1 93.62 152 ALA B C 1
ATOM 3026 O O . ALA B 1 152 ? 17.938 -10.68 4.898 1 93.62 152 ALA B O 1
ATOM 3027 N N . GLN B 1 153 ? 19.25 -11.156 3.209 1 92.38 153 GLN B N 1
ATOM 3028 C CA . GLN B 1 153 ? 20.484 -10.633 3.777 1 92.38 153 GLN B CA 1
ATOM 3029 C C . GLN B 1 153 ? 21.047 -9.508 2.92 1 92.38 153 GLN B C 1
ATOM 3031 O O . GLN B 1 153 ? 21.078 -9.602 1.691 1 92.38 153 GLN B O 1
ATOM 3036 N N . CYS B 1 154 ? 21.484 -8.477 3.625 1 91.75 154 CYS B N 1
ATOM 3037 C CA . CYS B 1 154 ? 21.953 -7.312 2.883 1 91.75 154 CYS B CA 1
ATOM 3038 C C . CYS B 1 154 ? 23.312 -6.844 3.402 1 91.75 154 CYS B C 1
ATOM 3040 O O . CYS B 1 154 ? 23.641 -7.07 4.566 1 91.75 154 CYS B O 1
ATOM 3042 N N . GLY B 1 155 ? 24.016 -6.156 2.52 1 90.12 155 GLY B N 1
ATOM 3043 C CA . GLY B 1 155 ? 25.281 -5.555 2.869 1 90.12 155 GLY B CA 1
ATOM 3044 C C . GLY B 1 155 ? 26.469 -6.266 2.246 1 90.12 155 GLY B C 1
ATOM 3045 O O . GLY B 1 155 ? 26.438 -6.613 1.064 1 90.12 155 GLY B O 1
ATOM 3046 N N . ARG B 1 156 ? 27.5 -6.383 3.057 1 86.69 156 ARG B N 1
ATOM 3047 C CA . ARG B 1 156 ? 28.688 -7.105 2.609 1 86.69 156 ARG B CA 1
ATOM 3048 C C . ARG B 1 156 ? 28.516 -8.609 2.781 1 86.69 156 ARG B C 1
ATOM 3050 O O . ARG B 1 156 ? 28.312 -9.094 3.896 1 86.69 156 ARG B O 1
ATOM 3057 N N . LEU B 1 157 ? 28.547 -9.281 1.646 1 90.94 157 LEU B N 1
ATOM 3058 C CA . LEU B 1 157 ? 28.234 -10.711 1.652 1 90.94 157 LEU B CA 1
ATOM 3059 C C . LEU B 1 157 ? 29.484 -11.531 1.337 1 90.94 157 LEU B C 1
ATOM 3061 O O . LEU B 1 157 ? 30.438 -11.023 0.753 1 90.94 157 LEU B O 1
ATOM 3065 N N . PRO B 1 158 ? 29.484 -12.797 1.744 1 92.31 158 PRO B N 1
ATOM 3066 C CA . PRO B 1 158 ? 30.641 -13.656 1.481 1 92.31 158 PRO B CA 1
ATOM 3067 C C . PRO B 1 158 ? 30.969 -13.773 -0.007 1 92.31 158 PRO B C 1
ATOM 3069 O O . PRO B 1 158 ? 30.047 -13.898 -0.83 1 92.31 158 PRO B O 1
ATOM 3072 N N . ARG B 1 159 ? 32.219 -13.852 -0.31 1 92.56 159 ARG B N 1
ATOM 3073 C CA . ARG B 1 159 ? 32.719 -13.875 -1.689 1 92.56 159 ARG B CA 1
ATOM 3074 C C . ARG B 1 159 ? 32.25 -15.133 -2.408 1 92.56 159 ARG B C 1
ATOM 3076 O O . ARG B 1 159 ? 31.953 -15.102 -3.607 1 92.56 159 ARG B O 1
ATOM 3083 N N . ALA B 1 160 ? 32.156 -16.156 -1.73 1 93.75 160 ALA B N 1
ATOM 3084 C CA . ALA B 1 160 ? 31.75 -17.438 -2.328 1 93.75 160 ALA B CA 1
ATOM 3085 C C . ALA B 1 160 ? 30.328 -17.344 -2.875 1 93.75 160 ALA B C 1
ATOM 3087 O O . ALA B 1 160 ? 30.031 -17.859 -3.959 1 93.75 160 ALA B O 1
ATOM 3088 N N . MET B 1 161 ? 29.516 -16.688 -2.096 1 95.5 161 MET B N 1
ATOM 3089 C CA . MET B 1 161 ? 28.125 -16.516 -2.535 1 95.5 161 MET B CA 1
ATOM 3090 C C . MET B 1 161 ? 28.047 -15.586 -3.74 1 95.5 161 MET B C 1
ATOM 3092 O O . MET B 1 161 ? 27.344 -15.875 -4.711 1 95.5 161 MET B O 1
ATOM 3096 N N . LEU B 1 162 ? 28.859 -14.586 -3.684 1 95.88 162 LEU B N 1
ATOM 3097 C CA . LEU B 1 162 ? 28.875 -13.617 -4.773 1 95.88 162 LEU B CA 1
ATOM 3098 C C . LEU B 1 162 ? 29.391 -14.242 -6.059 1 95.88 162 LEU B C 1
ATOM 3100 O O . LEU B 1 162 ? 28.891 -13.945 -7.148 1 95.88 162 LEU B O 1
ATOM 3104 N N . ALA B 1 163 ? 30.328 -15.086 -5.941 1 95.25 163 ALA B N 1
ATOM 3105 C CA . ALA B 1 163 ? 30.906 -15.766 -7.102 1 95.25 163 ALA B CA 1
ATOM 3106 C C . ALA B 1 163 ? 29.875 -16.656 -7.777 1 95.25 163 ALA B C 1
ATOM 3108 O O . ALA B 1 163 ? 29.797 -16.719 -9.008 1 95.25 163 ALA B O 1
ATOM 3109 N N . VAL B 1 164 ? 29.109 -17.312 -6.98 1 94.31 164 VAL B N 1
ATOM 3110 C CA . VAL B 1 164 ? 28.078 -18.203 -7.516 1 94.31 164 VAL B CA 1
ATOM 3111 C C . VAL B 1 164 ? 27.016 -17.375 -8.242 1 94.31 164 VAL B C 1
ATOM 3113 O O . VAL B 1 164 ? 26.562 -17.75 -9.328 1 94.31 164 VAL B O 1
ATOM 3116 N N . MET B 1 165 ? 26.734 -16.234 -7.668 1 95.88 165 MET B N 1
ATOM 3117 C CA . MET B 1 165 ? 25.594 -15.477 -8.156 1 95.88 165 MET B CA 1
ATOM 3118 C C . MET B 1 165 ? 26 -14.586 -9.328 1 95.88 165 MET B C 1
ATOM 3120 O O . MET B 1 165 ? 25.219 -14.406 -10.266 1 95.88 165 MET B O 1
ATOM 3124 N N . PHE B 1 166 ? 27.234 -14.102 -9.305 1 95.56 166 PHE B N 1
ATOM 3125 C CA . PHE B 1 166 ? 27.547 -13.055 -10.273 1 95.56 166 PHE B CA 1
ATOM 3126 C C . PHE B 1 166 ? 28.734 -13.453 -11.133 1 95.56 166 PHE B C 1
ATOM 3128 O O . PHE B 1 166 ? 29.109 -12.727 -12.055 1 95.56 166 PHE B O 1
ATOM 3135 N N . GLY B 1 167 ? 29.328 -14.609 -10.859 1 93.56 167 GLY B N 1
ATOM 3136 C CA . GLY B 1 167 ? 30.453 -15.086 -11.656 1 93.56 167 GLY B CA 1
ATOM 3137 C C . GLY B 1 167 ? 31.609 -14.094 -11.711 1 93.56 167 GLY B C 1
ATOM 3138 O O . GLY B 1 167 ? 32.094 -13.633 -10.68 1 93.56 167 GLY B O 1
ATOM 3139 N N . ASP B 1 168 ? 31.844 -13.648 -12.914 1 92.88 168 ASP B N 1
ATOM 3140 C CA . ASP B 1 168 ? 33 -12.789 -13.172 1 92.88 168 ASP B CA 1
ATOM 3141 C C . ASP B 1 168 ? 32.781 -11.398 -12.594 1 92.88 168 ASP B C 1
ATOM 3143 O O . ASP B 1 168 ? 33.75 -10.688 -12.305 1 92.88 168 ASP B O 1
ATOM 3147 N N . GLU B 1 169 ? 31.609 -11.055 -12.344 1 94.12 169 GLU B N 1
ATOM 3148 C CA . GLU B 1 169 ? 31.312 -9.703 -11.867 1 94.12 169 GLU B CA 1
ATOM 3149 C C . GLU B 1 169 ? 31.328 -9.641 -10.336 1 94.12 169 GLU B C 1
ATOM 3151 O O . GLU B 1 169 ? 31.203 -8.57 -9.75 1 94.12 169 GLU B O 1
ATOM 3156 N N . ALA B 1 170 ? 31.594 -10.688 -9.703 1 94.88 170 ALA B N 1
ATOM 3157 C CA . ALA B 1 170 ? 31.547 -10.789 -8.242 1 94.88 170 ALA B CA 1
ATOM 3158 C C . ALA B 1 170 ? 32.531 -9.828 -7.594 1 94.88 170 ALA B C 1
ATOM 3160 O O . ALA B 1 170 ? 32.25 -9.227 -6.562 1 94.88 170 ALA B O 1
ATOM 3161 N N . SER B 1 171 ? 33.625 -9.711 -8.219 1 93.62 171 SER B N 1
ATOM 3162 C CA . SER B 1 171 ? 34.719 -8.906 -7.637 1 93.62 171 SER B CA 1
ATOM 3163 C C . SER B 1 171 ? 34.344 -7.426 -7.652 1 93.62 171 SER B C 1
ATOM 3165 O O . SER B 1 171 ? 34.875 -6.648 -6.855 1 93.62 171 SER B O 1
ATOM 3167 N N . ALA B 1 172 ? 33.5 -7.051 -8.438 1 94.12 172 ALA B N 1
ATOM 3168 C CA . ALA B 1 172 ? 33.125 -5.645 -8.578 1 94.12 172 ALA B CA 1
ATOM 3169 C C . ALA B 1 172 ? 31.969 -5.281 -7.652 1 94.12 172 ALA B C 1
ATOM 3171 O O . ALA B 1 172 ? 31.609 -4.105 -7.52 1 94.12 172 ALA B O 1
ATOM 3172 N N . VAL B 1 173 ? 31.438 -6.242 -6.949 1 95.31 173 VAL B N 1
ATOM 3173 C CA . VAL B 1 173 ? 30.25 -6.004 -6.125 1 95.31 173 VAL B CA 1
ATOM 3174 C C . VAL B 1 173 ? 30.672 -5.449 -4.77 1 95.31 173 VAL B C 1
ATOM 3176 O O . VAL B 1 173 ? 31.406 -6.102 -4.027 1 95.31 173 VAL B O 1
ATOM 3179 N N . GLY B 1 174 ? 30.203 -4.234 -4.453 1 93.81 174 GLY B N 1
ATOM 3180 C CA . GLY B 1 174 ? 30.484 -3.615 -3.166 1 93.81 174 GLY B CA 1
ATOM 3181 C C . GLY B 1 174 ? 29.438 -3.91 -2.115 1 93.81 174 GLY B C 1
ATOM 3182 O O . GLY B 1 174 ? 29.734 -3.932 -0.919 1 93.81 174 GLY B O 1
ATOM 3183 N N . SER B 1 175 ? 28.25 -3.992 -2.482 1 94.44 175 SER B N 1
ATOM 3184 C CA . SER B 1 175 ? 27.125 -4.355 -1.615 1 94.44 175 SER B CA 1
ATOM 3185 C C . SER B 1 175 ? 26.078 -5.172 -2.371 1 94.44 175 SER B C 1
ATOM 3187 O O . SER B 1 175 ? 25.984 -5.07 -3.596 1 94.44 175 SER B O 1
ATOM 3189 N N . ALA B 1 176 ? 25.359 -6.031 -1.625 1 95.25 176 ALA B N 1
ATOM 3190 C CA . ALA B 1 176 ? 24.406 -6.898 -2.309 1 95.25 176 ALA B CA 1
ATOM 3191 C C . ALA B 1 176 ? 23.266 -7.301 -1.376 1 95.25 176 ALA B C 1
ATOM 3193 O O . ALA B 1 176 ? 23.344 -7.094 -0.163 1 95.25 176 ALA B O 1
ATOM 3194 N N . ILE B 1 177 ? 22.203 -7.754 -1.95 1 96 177 ILE B N 1
ATOM 3195 C CA . ILE B 1 177 ? 21.094 -8.414 -1.272 1 96 177 ILE B CA 1
ATOM 3196 C C . ILE B 1 177 ? 20.984 -9.859 -1.747 1 96 177 ILE B C 1
ATOM 3198 O O . ILE B 1 177 ? 21.078 -10.133 -2.947 1 96 177 ILE B O 1
ATOM 3202 N N . LEU B 1 178 ? 20.891 -10.812 -0.841 1 96 178 LEU B N 1
ATOM 3203 C CA . LEU B 1 178 ? 20.578 -12.211 -1.142 1 96 178 LEU B CA 1
ATOM 3204 C C . LEU B 1 178 ? 19.234 -12.609 -0.539 1 96 178 LEU B C 1
ATOM 3206 O O . LEU B 1 178 ? 18.984 -12.352 0.641 1 96 178 LEU B O 1
ATOM 3210 N N . MET B 1 179 ? 18.438 -13.211 -1.324 1 96.25 179 MET B N 1
ATOM 3211 C CA . MET B 1 179 ? 17.109 -13.656 -0.889 1 96.25 179 MET B CA 1
ATOM 3212 C C . MET B 1 179 ? 16.891 -15.125 -1.229 1 96.25 179 MET B C 1
ATOM 3214 O O . MET B 1 179 ? 16.938 -15.508 -2.396 1 96.25 179 MET B O 1
ATOM 3218 N N . PRO B 1 180 ? 16.672 -15.891 -0.137 1 96.25 180 PRO B N 1
ATOM 3219 C CA . PRO B 1 180 ? 16.312 -17.281 -0.44 1 96.25 180 PRO B CA 1
ATOM 3220 C C . PRO B 1 180 ? 14.906 -17.406 -1.024 1 96.25 180 PRO B C 1
ATOM 3222 O O . PRO B 1 180 ? 13.984 -16.703 -0.579 1 96.25 180 PRO B O 1
ATOM 3225 N N . LEU B 1 181 ? 14.82 -18.141 -2.078 1 95.69 181 LEU B N 1
ATOM 3226 C CA . LEU B 1 181 ? 13.516 -18.422 -2.662 1 95.69 181 LEU B CA 1
ATOM 3227 C C . LEU B 1 181 ? 12.945 -19.719 -2.104 1 95.69 181 LEU B C 1
ATOM 3229 O O . LEU B 1 181 ? 13.453 -20.812 -2.389 1 95.69 181 LEU B O 1
ATOM 3233 N N . VAL B 1 182 ? 11.93 -19.484 -1.332 1 92.38 182 VAL B N 1
ATOM 3234 C CA . VAL B 1 182 ? 11.297 -20.641 -0.688 1 92.38 182 VAL B CA 1
ATOM 3235 C C . VAL B 1 182 ? 9.789 -20.609 -0.952 1 92.38 182 VAL B C 1
ATOM 3237 O O . VAL B 1 182 ? 9.125 -19.609 -0.655 1 92.38 182 VAL B O 1
ATOM 3240 N N . ALA B 1 183 ? 9.266 -21.641 -1.604 1 85.75 183 ALA B N 1
ATOM 3241 C CA . ALA B 1 183 ? 7.832 -21.719 -1.876 1 85.75 183 ALA B CA 1
ATOM 3242 C C . ALA B 1 183 ? 7.055 -22.109 -0.622 1 85.75 183 ALA B C 1
ATOM 3244 O O . ALA B 1 183 ? 7.645 -22.531 0.373 1 85.75 183 ALA B O 1
ATOM 3245 N N . GLU B 1 184 ? 5.762 -21.938 -0.812 1 77.19 184 GLU B N 1
ATOM 3246 C CA . GLU B 1 184 ? 4.91 -22.344 0.301 1 77.19 184 GLU B CA 1
ATOM 3247 C C . GLU B 1 184 ? 4.996 -23.844 0.547 1 77.19 184 GLU B C 1
ATOM 3249 O O . GLU B 1 184 ? 5.062 -24.625 -0.401 1 77.19 184 GLU B O 1
ATOM 3254 N N . GLY B 1 185 ? 5.262 -24.297 1.734 1 73.94 185 GLY B N 1
ATOM 3255 C CA . GLY B 1 185 ? 5.469 -25.688 2.094 1 73.94 185 GLY B CA 1
ATOM 3256 C C . GLY B 1 185 ? 6.918 -26.031 2.404 1 73.94 185 GLY B C 1
ATOM 3257 O O . GLY B 1 185 ? 7.238 -27.156 2.76 1 73.94 185 GLY B O 1
ATOM 3258 N N . GLY B 1 186 ? 7.781 -25.109 2.096 1 72 186 GLY B N 1
ATOM 3259 C CA . GLY B 1 186 ? 9.141 -25.203 2.604 1 72 186 GLY B CA 1
ATOM 3260 C C . GLY B 1 186 ? 10.133 -25.688 1.565 1 72 186 GLY B C 1
ATOM 3261 O O . GLY B 1 186 ? 11.289 -25.984 1.89 1 72 186 GLY B O 1
ATOM 3262 N N . GLY B 1 187 ? 9.781 -25.812 0.379 1 84.69 187 GLY B N 1
ATOM 3263 C CA . GLY B 1 187 ? 10.711 -26.297 -0.627 1 84.69 187 GLY B CA 1
ATOM 3264 C C . GLY B 1 187 ? 11.68 -25.219 -1.104 1 84.69 187 GLY B C 1
ATOM 3265 O O . GLY B 1 187 ? 11.273 -24.094 -1.378 1 84.69 187 GLY B O 1
ATOM 3266 N N . ARG B 1 188 ? 13 -25.547 -1.06 1 91.06 188 ARG B N 1
ATOM 3267 C CA . ARG B 1 188 ? 14.016 -24.656 -1.599 1 91.06 188 ARG B CA 1
ATOM 3268 C C . ARG B 1 188 ? 13.891 -24.516 -3.111 1 91.06 188 ARG B C 1
ATOM 3270 O O . ARG B 1 188 ? 14 -25.516 -3.836 1 91.06 188 ARG B O 1
ATOM 3277 N N . THR B 1 189 ? 13.617 -23.328 -3.518 1 92.25 189 THR B N 1
ATOM 3278 C CA . THR B 1 189 ? 13.406 -23.094 -4.945 1 92.25 189 THR B CA 1
ATOM 3279 C C . THR B 1 189 ? 14.648 -22.484 -5.586 1 92.25 189 THR B C 1
ATOM 3281 O O . THR B 1 189 ? 14.93 -22.734 -6.758 1 92.25 189 THR B O 1
ATOM 3284 N N . GLY B 1 190 ? 15.352 -21.656 -4.859 1 95.25 190 GLY B N 1
ATOM 3285 C CA . GLY B 1 190 ? 16.531 -21 -5.41 1 95.25 190 GLY B CA 1
ATOM 3286 C C . GLY B 1 190 ? 16.969 -19.797 -4.602 1 95.25 190 GLY B C 1
ATOM 3287 O O . GLY B 1 190 ? 16.688 -19.703 -3.408 1 95.25 190 GLY B O 1
ATOM 3288 N N . VAL B 1 191 ? 17.812 -18.953 -5.254 1 96.5 191 VAL B N 1
ATOM 3289 C CA . VAL B 1 191 ? 18.344 -17.75 -4.625 1 96.5 191 VAL B CA 1
ATOM 3290 C C . VAL B 1 191 ? 18.266 -16.578 -5.609 1 96.5 191 VAL B C 1
ATOM 3292 O O . VAL B 1 191 ? 18.578 -16.734 -6.793 1 96.5 191 VAL B O 1
ATOM 3295 N N . LEU B 1 192 ? 17.797 -15.469 -5.055 1 96.81 192 LEU B N 1
ATOM 3296 C CA . LEU B 1 192 ? 17.797 -14.203 -5.781 1 96.81 192 LEU B CA 1
ATOM 3297 C C . LEU B 1 192 ? 18.828 -13.242 -5.203 1 96.81 192 LEU B C 1
ATOM 3299 O O . LEU B 1 192 ? 18.953 -13.125 -3.984 1 96.81 192 LEU B O 1
ATOM 3303 N N . ALA B 1 193 ? 19.578 -12.555 -6.164 1 96.31 193 ALA B N 1
ATOM 3304 C CA . ALA B 1 193 ? 20.609 -11.633 -5.703 1 96.31 193 ALA B CA 1
ATOM 3305 C C . ALA B 1 193 ? 20.562 -10.32 -6.477 1 96.31 193 ALA B C 1
ATOM 3307 O O . ALA B 1 193 ? 20.344 -10.312 -7.688 1 96.31 193 ALA B O 1
ATOM 3308 N N . LEU B 1 194 ? 20.719 -9.305 -5.715 1 96.19 194 LEU B N 1
ATOM 3309 C CA . LEU B 1 194 ? 20.969 -7.977 -6.273 1 96.19 194 LEU B CA 1
ATOM 3310 C C . LEU B 1 194 ? 22.344 -7.457 -5.859 1 96.19 194 LEU B C 1
ATOM 3312 O O . LEU B 1 194 ? 22.734 -7.602 -4.699 1 96.19 194 LEU B O 1
ATOM 3316 N N . GLY B 1 195 ? 23.047 -6.898 -6.816 1 94.5 195 GLY B N 1
ATOM 3317 C CA . GLY B 1 195 ? 24.359 -6.359 -6.523 1 94.5 195 GLY B CA 1
ATOM 3318 C C . GLY B 1 195 ? 24.562 -4.941 -7.027 1 94.5 195 GLY B C 1
ATOM 3319 O O . GLY B 1 195 ? 23.906 -4.527 -7.992 1 94.5 195 GLY B O 1
ATOM 3320 N N . SER B 1 196 ? 25.406 -4.281 -6.262 1 93.94 196 SER B N 1
ATOM 3321 C CA . SER B 1 196 ? 25.828 -2.947 -6.66 1 93.94 196 SER B CA 1
ATOM 3322 C C . SER B 1 196 ? 27.344 -2.783 -6.492 1 93.94 196 SER B C 1
ATOM 3324 O O . SER B 1 196 ? 27.938 -3.393 -5.605 1 93.94 196 SER B O 1
ATOM 3326 N N . ARG B 1 197 ? 27.859 -1.955 -7.367 1 93.94 197 ARG B N 1
ATOM 3327 C CA . ARG B 1 197 ? 29.281 -1.665 -7.23 1 93.94 197 ARG B CA 1
ATOM 3328 C C . ARG B 1 197 ? 29.547 -0.77 -6.023 1 93.94 197 ARG B C 1
ATOM 3330 O O . ARG B 1 197 ? 30.641 -0.804 -5.445 1 93.94 197 ARG B O 1
ATOM 3337 N N . SER B 1 198 ? 28.562 -0.04 -5.625 1 93 198 SER B N 1
ATOM 3338 C CA . SER B 1 198 ? 28.688 0.841 -4.465 1 93 198 SER B CA 1
ATOM 3339 C C . SER B 1 198 ? 28.531 0.063 -3.162 1 93 198 SER B C 1
ATOM 3341 O O . SER B 1 198 ? 27.547 -0.651 -2.967 1 93 198 SER B O 1
ATOM 3343 N N . ALA B 1 199 ? 29.406 0.303 -2.219 1 90.75 199 ALA B N 1
ATOM 3344 C CA . ALA B 1 199 ? 29.375 -0.36 -0.917 1 90.75 199 ALA B CA 1
ATOM 3345 C C . ALA B 1 199 ? 28.266 0.204 -0.041 1 90.75 199 ALA B C 1
ATOM 3347 O O . ALA B 1 199 ? 27.875 -0.417 0.947 1 90.75 199 ALA B O 1
ATOM 3348 N N . GLU B 1 200 ? 27.766 1.33 -0.444 1 90.12 200 GLU B N 1
ATOM 3349 C CA . GLU B 1 200 ? 26.812 2.033 0.422 1 90.12 200 GLU B CA 1
ATOM 3350 C C . GLU B 1 200 ? 25.391 1.856 -0.066 1 90.12 200 GLU B C 1
ATOM 3352 O O . GLU B 1 200 ? 24.438 2.285 0.6 1 90.12 200 GLU B O 1
ATOM 3357 N N . ARG B 1 201 ? 25.25 1.191 -1.142 1 89.44 201 ARG B N 1
ATOM 3358 C CA . ARG B 1 201 ? 23.938 1.132 -1.75 1 89.44 201 ARG B CA 1
ATOM 3359 C C . ARG B 1 201 ? 22.984 0.254 -0.929 1 89.44 201 ARG B C 1
ATOM 3361 O O . ARG B 1 201 ? 21.891 0.672 -0.588 1 89.44 201 ARG B O 1
ATOM 3368 N N . PHE B 1 202 ? 23.453 -0.98 -0.713 1 90.38 202 PHE B N 1
ATOM 3369 C CA . PHE B 1 202 ? 22.641 -1.902 0.073 1 90.38 202 PHE B CA 1
ATOM 3370 C C . PHE B 1 202 ? 23.203 -2.039 1.486 1 90.38 202 PHE B C 1
ATOM 3372 O O . PHE B 1 202 ? 24.219 -2.699 1.7 1 90.38 202 PHE B O 1
ATOM 3379 N N . GLN B 1 203 ? 22.375 -1.444 2.381 1 89.06 203 GLN B N 1
ATOM 3380 C CA . GLN B 1 203 ? 22.781 -1.445 3.777 1 89.06 203 GLN B CA 1
ATOM 3381 C C . GLN B 1 203 ? 21.953 -2.432 4.598 1 89.06 203 GLN B C 1
ATOM 3383 O O . GLN B 1 203 ? 20.812 -2.709 4.266 1 89.06 203 GLN B O 1
ATOM 3388 N N . PRO B 1 204 ? 22.562 -2.93 5.656 1 81.12 204 PRO B N 1
ATOM 3389 C CA . PRO B 1 204 ? 21.859 -3.938 6.461 1 81.12 204 PRO B CA 1
ATOM 3390 C C . PRO B 1 204 ? 20.531 -3.436 7.012 1 81.12 204 PRO B C 1
ATOM 3392 O O . PRO B 1 204 ? 19.609 -4.223 7.207 1 81.12 204 PRO B O 1
ATOM 3395 N N . ASP B 1 205 ? 20.422 -2.17 7.25 1 75.69 205 ASP B N 1
ATOM 3396 C CA . ASP B 1 205 ? 19.203 -1.642 7.887 1 75.69 205 ASP B CA 1
ATOM 3397 C C . ASP B 1 205 ? 18.219 -1.149 6.84 1 75.69 205 ASP B C 1
ATOM 3399 O O . ASP B 1 205 ? 17.172 -0.591 7.188 1 75.69 205 ASP B O 1
ATOM 3403 N N . MET B 1 206 ? 18.5 -1.585 5.605 1 77.81 206 MET B N 1
ATOM 3404 C CA . MET B 1 206 ? 17.609 -1.092 4.555 1 77.81 206 MET B CA 1
ATOM 3405 C C . MET B 1 206 ? 16.328 -1.931 4.477 1 77.81 206 MET B C 1
ATOM 3407 O O . MET B 1 206 ? 16.328 -3.09 4.895 1 77.81 206 MET B O 1
ATOM 3411 N N . GLY B 1 207 ? 15.258 -1.343 4.07 1 77.69 207 GLY B N 1
ATOM 3412 C CA . GLY B 1 207 ? 14.031 -2.096 3.85 1 77.69 207 GLY B CA 1
ATOM 3413 C C . GLY B 1 207 ? 14.109 -3.025 2.654 1 77.69 207 GLY B C 1
ATOM 3414 O O . GLY B 1 207 ? 14.625 -2.648 1.602 1 77.69 207 GLY B O 1
ATOM 3415 N N . THR B 1 208 ? 13.75 -4.258 2.863 1 86.56 208 THR B N 1
ATOM 3416 C CA . THR B 1 208 ? 13.781 -5.27 1.812 1 86.56 208 THR B CA 1
ATOM 3417 C C . THR B 1 208 ? 12.375 -5.727 1.457 1 86.56 208 THR B C 1
ATOM 3419 O O . THR B 1 208 ? 12.188 -6.816 0.909 1 86.56 208 THR B O 1
ATOM 3422 N N . TYR B 1 209 ? 11.539 -4.754 1.755 1 89.25 209 TYR B N 1
ATOM 3423 C CA . TYR B 1 209 ? 10.125 -5.098 1.587 1 89.25 209 TYR B CA 1
ATOM 3424 C C . TYR B 1 209 ? 9.844 -5.566 0.164 1 89.25 209 TYR B C 1
ATOM 3426 O O . TYR B 1 209 ? 9.305 -6.656 -0.041 1 89.25 209 TYR B O 1
ATOM 3434 N N . PHE B 1 210 ? 10.234 -4.871 -0.834 1 92.75 210 PHE B N 1
ATOM 3435 C CA . PHE B 1 210 ? 9.938 -5.191 -2.227 1 92.75 210 PHE B CA 1
ATOM 3436 C C . PHE B 1 210 ? 10.625 -6.484 -2.645 1 92.75 210 PHE B C 1
ATOM 3438 O O . PHE B 1 210 ? 9.984 -7.379 -3.203 1 92.75 210 PHE B O 1
ATOM 3445 N N . VAL B 1 211 ? 11.844 -6.645 -2.338 1 94.38 211 VAL B N 1
ATOM 3446 C CA . VAL B 1 211 ? 12.625 -7.805 -2.744 1 94.38 211 VAL B CA 1
ATOM 3447 C C . VAL B 1 211 ? 12.062 -9.062 -2.08 1 94.38 211 VAL B C 1
ATOM 3449 O O . VAL B 1 211 ? 11.953 -10.109 -2.721 1 94.38 211 VAL B O 1
ATOM 3452 N N . THR B 1 212 ? 11.734 -8.922 -0.821 1 94.19 212 THR B N 1
ATOM 3453 C CA . THR B 1 212 ? 11.203 -10.047 -0.067 1 94.19 212 THR B CA 1
ATOM 3454 C C . THR B 1 212 ? 9.883 -10.531 -0.673 1 94.19 212 THR B C 1
ATOM 3456 O O . THR B 1 212 ? 9.734 -11.719 -0.968 1 94.19 212 THR B O 1
ATOM 3459 N N . HIS B 1 213 ? 9.047 -9.633 -0.93 1 95.31 213 HIS B N 1
ATOM 3460 C CA . HIS B 1 213 ? 7.734 -10 -1.447 1 95.31 213 HIS B CA 1
ATOM 3461 C C . HIS B 1 213 ? 7.828 -10.484 -2.891 1 95.31 213 HIS B C 1
ATOM 3463 O O . HIS B 1 213 ? 7.156 -11.445 -3.273 1 95.31 213 HIS B O 1
ATOM 3469 N N . LEU B 1 214 ? 8.641 -9.852 -3.613 1 96.06 214 LEU B N 1
ATOM 3470 C CA . LEU B 1 214 ? 8.82 -10.305 -4.988 1 96.06 214 LEU B CA 1
ATOM 3471 C C . LEU B 1 214 ? 9.453 -11.688 -5.023 1 96.06 214 LEU B C 1
ATOM 3473 O O . LEU B 1 214 ? 9.086 -12.523 -5.859 1 96.06 214 LEU B O 1
ATOM 3477 N N . GLY B 1 215 ? 10.398 -11.914 -4.148 1 95.88 215 GLY B N 1
ATOM 3478 C CA . GLY B 1 215 ? 11.008 -13.234 -4.051 1 95.88 215 GLY B CA 1
ATOM 3479 C C . GLY B 1 215 ? 10.008 -14.32 -3.727 1 95.88 215 GLY B C 1
ATOM 3480 O O . GLY B 1 215 ? 10.07 -15.422 -4.281 1 95.88 215 GLY B O 1
ATOM 3481 N N . GLU B 1 216 ? 9.125 -14.039 -2.852 1 94.88 216 GLU B N 1
ATOM 3482 C CA . GLU B 1 216 ? 8.086 -15 -2.488 1 94.88 216 GLU B CA 1
ATOM 3483 C C . GLU B 1 216 ? 7.172 -15.297 -3.672 1 94.88 216 GLU B C 1
ATOM 3485 O O . GLU B 1 216 ? 6.848 -16.453 -3.939 1 94.88 216 GLU B O 1
ATOM 3490 N N . LEU B 1 217 ? 6.797 -14.25 -4.355 1 95.69 217 LEU B N 1
ATOM 3491 C CA . LEU B 1 217 ? 5.98 -14.43 -5.551 1 95.69 217 LEU B CA 1
ATOM 3492 C C . LEU B 1 217 ? 6.715 -15.273 -6.59 1 95.69 217 LEU B C 1
ATOM 3494 O O . LEU B 1 217 ? 6.125 -16.172 -7.195 1 95.69 217 LEU B O 1
ATOM 3498 N N . LEU B 1 218 ? 7.938 -15.016 -6.754 1 95 218 LEU B N 1
ATOM 3499 C CA . LEU B 1 218 ? 8.773 -15.734 -7.711 1 95 218 LEU B CA 1
ATOM 3500 C C . LEU B 1 218 ? 8.844 -17.219 -7.371 1 95 218 LEU B C 1
ATOM 3502 O O . LEU B 1 218 ? 8.664 -18.062 -8.242 1 95 218 LEU B O 1
ATOM 3506 N N . ALA B 1 219 ? 9.078 -17.469 -6.137 1 93.69 219 ALA B N 1
ATOM 3507 C CA . ALA B 1 219 ? 9.18 -18.859 -5.699 1 93.69 219 ALA B CA 1
ATOM 3508 C C . ALA B 1 219 ? 7.898 -19.625 -6 1 93.69 219 ALA B C 1
ATOM 3510 O O . ALA B 1 219 ? 7.941 -20.75 -6.5 1 93.69 219 ALA B O 1
ATOM 3511 N N . GLU B 1 220 ? 6.812 -19 -5.777 1 91.5 220 GLU B N 1
ATOM 3512 C CA . GLU B 1 220 ? 5.523 -19.656 -6.012 1 91.5 220 GLU B CA 1
ATOM 3513 C C . GLU B 1 220 ? 5.254 -19.828 -7.504 1 91.5 220 GLU B C 1
ATOM 3515 O O . GLU B 1 220 ? 4.754 -20.859 -7.941 1 91.5 220 GLU B O 1
ATOM 3520 N N . ALA B 1 221 ? 5.598 -18.812 -8.219 1 91.12 221 ALA B N 1
ATOM 3521 C CA . ALA B 1 221 ? 5.383 -18.875 -9.656 1 91.12 221 ALA B CA 1
ATOM 3522 C C . ALA B 1 221 ? 6.223 -19.969 -10.297 1 91.12 221 ALA B C 1
ATOM 3524 O O . ALA B 1 221 ? 5.746 -20.688 -11.18 1 91.12 221 ALA B O 1
ATOM 3525 N N . ILE B 1 222 ? 7.41 -20.125 -9.836 1 89.56 222 ILE B N 1
ATOM 3526 C CA . ILE B 1 222 ? 8.297 -21.156 -10.359 1 89.56 222 ILE B CA 1
ATOM 3527 C C . ILE B 1 222 ? 7.762 -22.547 -9.984 1 89.56 222 ILE B C 1
ATOM 3529 O O . ILE B 1 222 ? 7.758 -23.453 -10.805 1 89.56 222 ILE B O 1
ATOM 3533 N N . ARG B 1 223 ? 7.383 -22.656 -8.805 1 86 223 ARG B N 1
ATOM 3534 C CA . ARG B 1 223 ? 6.84 -23.922 -8.328 1 86 223 ARG B CA 1
ATOM 3535 C C . ARG B 1 223 ? 5.637 -24.344 -9.164 1 86 223 ARG B C 1
ATOM 3537 O O . ARG B 1 223 ? 5.477 -25.531 -9.477 1 86 223 ARG B O 1
ATOM 3544 N N . CYS B 1 224 ? 4.844 -23.438 -9.484 1 81.12 224 CYS B N 1
ATOM 3545 C CA . CYS B 1 224 ? 3.646 -23.703 -10.273 1 81.12 224 CYS B CA 1
ATOM 3546 C C . CYS B 1 224 ? 4.016 -24.281 -11.641 1 81.12 224 CYS B C 1
ATOM 3548 O O . CYS B 1 224 ? 3.324 -25.156 -12.156 1 81.12 224 CYS B O 1
ATOM 3550 N N . HIS B 1 225 ? 5.059 -23.828 -12.172 1 79 225 HIS B N 1
ATOM 3551 C CA . HIS B 1 225 ? 5.457 -24.281 -13.492 1 79 225 HIS B CA 1
ATOM 3552 C C . HIS B 1 225 ? 6.27 -25.562 -13.414 1 79 225 HIS B C 1
ATOM 3554 O O . HIS B 1 225 ? 6.332 -26.328 -14.383 1 79 225 HIS B O 1
ATOM 3560 N N . ALA B 1 226 ? 7.012 -25.734 -12.305 1 69.38 226 ALA B N 1
ATOM 3561 C CA . ALA B 1 226 ? 7.754 -26.984 -12.133 1 69.38 226 ALA B CA 1
ATOM 3562 C C . ALA B 1 226 ? 6.809 -28.156 -11.891 1 69.38 226 ALA B C 1
ATOM 3564 O O . ALA B 1 226 ? 7.07 -29.266 -12.344 1 69.38 226 ALA B O 1
ATOM 3565 N N . GLY B 1 227 ? 5.895 -28.047 -11.055 1 59.09 227 GLY B N 1
ATOM 3566 C CA . GLY B 1 227 ? 4.898 -29.094 -10.82 1 59.09 227 GLY B CA 1
ATOM 3567 C C . GLY B 1 227 ? 3.938 -29.266 -11.984 1 59.09 227 GLY B C 1
ATOM 3568 O O . GLY B 1 227 ? 3.311 -30.312 -12.117 1 59.09 227 GLY B O 1
ATOM 3569 N N . ARG B 1 228 ? 3.666 -28.156 -12.656 1 51.75 228 ARG B N 1
ATOM 3570 C CA . ARG B 1 228 ? 2.758 -28.234 -13.797 1 51.75 228 ARG B CA 1
ATOM 3571 C C . ARG B 1 228 ? 3.465 -28.797 -15.023 1 51.75 228 ARG B C 1
ATOM 3573 O O . ARG B 1 228 ? 4.293 -28.125 -15.633 1 51.75 228 ARG B O 1
ATOM 3580 N N . ARG B 1 229 ? 4.395 -29.766 -15.281 1 43.44 229 ARG B N 1
ATOM 3581 C CA . ARG B 1 229 ? 4.066 -30.453 -16.531 1 43.44 229 ARG B CA 1
ATOM 3582 C C . ARG B 1 229 ? 2.572 -30.359 -16.828 1 43.44 229 ARG B C 1
ATOM 3584 O O . ARG B 1 229 ? 1.772 -31.109 -16.281 1 43.44 229 ARG B O 1
ATOM 3591 N N . CYS B 1 230 ? 1.917 -29.312 -16.688 1 39.28 230 CYS B N 1
ATOM 3592 C CA . CYS B 1 230 ? 0.694 -28.922 -17.375 1 39.28 230 CYS B CA 1
ATOM 3593 C C . CYS B 1 230 ? 0.693 -29.422 -18.812 1 39.28 230 CYS B C 1
ATOM 3595 O O . CYS B 1 230 ? 1.738 -29.453 -19.469 1 39.28 230 CYS B O 1
ATOM 3597 N N . ALA B 1 231 ? -0.228 -30.234 -19.188 1 36.28 231 ALA B N 1
ATOM 3598 C CA . ALA B 1 231 ? -0.353 -31.266 -20.219 1 36.28 231 ALA B CA 1
ATOM 3599 C C . ALA B 1 231 ? 0.062 -30.734 -21.578 1 36.28 231 ALA B C 1
ATOM 3601 O O . ALA B 1 231 ? -0.062 -31.438 -22.594 1 36.28 231 ALA B O 1
ATOM 3602 N N . GLY B 1 232 ? 0.68 -29.547 -21.875 1 31.11 232 GLY B N 1
ATOM 3603 C CA . GLY B 1 232 ? 0.896 -29.438 -23.312 1 31.11 232 GLY B CA 1
ATOM 3604 C C . GLY B 1 232 ? 1.938 -30.422 -23.828 1 31.11 232 GLY B C 1
ATOM 3605 O O . GLY B 1 232 ? 2.141 -30.531 -25.047 1 31.11 232 GLY B O 1
ATOM 3606 N N . GLU B 1 233 ? 2.926 -31.031 -23.172 1 28.7 233 GLU B N 1
ATOM 3607 C CA . GLU B 1 233 ? 3.51 -31.906 -24.188 1 28.7 233 GLU B CA 1
ATOM 3608 C C . GLU B 1 233 ? 2.656 -33.156 -24.406 1 28.7 233 GLU B C 1
ATOM 3610 O O . GLU B 1 233 ? 2.141 -33.719 -23.453 1 28.7 233 GLU B O 1
#

Foldseek 3Di:
DPPPPPPPPPPDDDPVVVVVVCVVPVCVCVVVVVVQQVDADPPPPGGNVVVVVVVVVVVVVVVVVVVVVVVVVVVVVVVVVVLVVLLVVLLVVLVPQDALVSLVVSLVVSCCVPVVFPDKFAAWDDPPDDPRRHDDPVLVVVCVVVLVVQAKAKADDDLSVLCSGPPPCSVQFQMKIKHFQAEPPGDGTTIIMTTDSDRPSIDRPDDCPNVHSSSHSSSHSNVCRVPPPVPPD/DPPPPPPPPPPDDDPVVVVVVCVVPVCVCVVVVVVVLVDQDQQPDPPPSVVVSVVSVVVVVVVVVVVVVVVVVVVVVVVVVVLVVLLVVLLVVLVPQDALVSLVVSLVVSCCVVVVFPDKFAAWDDPPDDPRRHDDPVLVVVCVVVLVVQAKAKADDDLSVLCSGPPPCSVQFQMKIKHFQAEPPGDGTTIIMTTDSDRPSIDRPDDCPNVHSSSHSSSHSNVVRVVPCPPPD

InterPro domains:
  IPR007435 Protein of unknown function DUF484 [PF04340] (15-222)
  IPR007435 Protein of unknown function DUF484 [PTHR38765] (14-223)
  IPR029016 GAF-like domain superfamily [G3DSA:3.30.450.40] (48-226)

Radius of gyration: 32.97 Å; Cα contacts (8 Å, |Δi|>4): 662; chains: 2; bounding box: 69×118×63 Å

Nearest PDB structures (foldseek):
  3ibj-assembly1_A  TM=6.195E-01  e=1.944E-04  Homo sapiens
  3ibj-assembly1_B  TM=6.309E-01  e=4.530E-04  Homo sapiens
  7jrj-assembly1_I  TM=4.278E-01  e=1.428E-03  Chlamydomonas reinhardtii
  7jtk-assembly1_C  TM=4.116E-01  e=2.948E-03  Chlamydomonas reinhardtii
  8ugs-assembly1_B  TM=5.601E-01  e=7.698E-02  Bos taurus

Sequence (466 aa):
MTASSPKAEPEFPSEQAVEAYLRAHPDFFERHLALLALLRLPHPVSGSVSLIERQVTLLRDRHRQLEQHMGDLVERARDNERVGEHLHRLACTLMHAEGPDAVLALTQDALRDEMKAELVSIRLIGPEHDDLHRLREADLAHFDELFVRGRAQCGRLPRAMLAVMFGDEASAVGSAILMPLVAEGGGRTGVLALGSRSAERFQPDMGTYFVTHLGELLAEAIRCHAGRRCAGEMTASSPKAEPEFPSEQAVEAYLRAHPDFFERHLALLALLRLPHPVSGSVSLIERQVTLLRDRHRQLEQHMGDLVERARDNERVGEHLHRLACTLMHAEGPDAVLALTQDALRDEMKAELVSIRLIGPEHDDLHRLREADLAHFDELFVRGRAQCGRLPRAMLAVMFGDEASAVGSAILMPLVAEGGGRTGVLALGSRSAERFQPDMGTYFVTHLGELLAEAIRCHAGRRCAGE

Organism: NCBI:txid713585

pLDDT: mean 83.89, std 15.04, range [28.59, 96.81]

Secondary structure (DSSP, 8-state):
-----------PPPHHHHHHHHHH-TTHHHH-HHHHTT---SSSS-SHHHHHHHHHHHHHHHHHHHHHHHHHHHHHHHHHHHHHHHHHHHHHHHHT-SSHHHHHHHHHHHHHHHH--SEEEEEEESTTS-GGGEE-HHHHGGGHHHHHHTS-EEES--HHHHHHHHGGGGGG-SEEEEEEEE-TTS-EEEEEEEEES-TTTS-TTS--HHHHHHHHHHHHHHHHHHH---TT-/-----------PPPHHHHHHHHHH-TTHHHH-HHHHTTS-----STTHHHHHHHHHHHHHHHHHHHHHHHHHHHHHHHHHHHHHHHHHHHHHHHHT--HHHHHHHHHHHHHHHHH--SEEEEEEESTTS-GGGEE-HHHHGGGHHHHHHTS-EEES--HHHHHHHHGGGGGG-SEEEEEEEE-TTS-EEEEEEEEES-TTTS-TTS--HHHHHHHHHHHHHHHHHHH---TT-